Protein 6UXD (pdb70)

Radius of gyration: 23.88 Å; Cα contacts (8 Å, |Δi|>4): 857; chains: 2; bounding box: 48×71×59 Å

InterPro domains:
  IPR056408 CT021-like [PF24683] (61-179)

Organism: Chlamydia trachomatis serovar L2 (strain ATCC VR-902B / DSM 19102 / 434/Bu) (NCBI:txid471472)

Foldseek 3Di:
DPKDFLLRLVLLEDAFWWFWKDFDQKIKIWGFHDHDLFKTKIKIWIDRHFDPVLVVVDVVPHCLVSVLPTDGWMKMWIDGPDQIWIFTADPQDTHTDPVPPCRVVVVQRRGWIWDFDQDPPDDVCVKDFALQVPAAKTKTKTAGDQDDDQRHRWIKIWIDHPPSNNRDTQKIWIQGPVGITIIHTGMIDGNGDDPGDDDDDD/DKDALLRLVLPAAAFWWWWKDQDQKIKIKGFHHHDPFWTKIKIKIANHADPVLVVVCVVPHCLVCVVVGPGDIWMKMWTRGPPDIDIFTADPQDTHHDVDPPCPVQRGGFMKDFDQDPPDDVCVKDFAQQVVAAWTKIKGFGDDPPPRHRWIKIWIDHPPSNNRHTQKIWTDDPVGIRIIGTGMIDGNRHDPGDDDDPD

Sequence (401 aa):
PLQSSIQEKILTARPGDYAVLSRGSQKFFFLIRQSSSEATWVEMSEFASLTQQEKKLVEQSSWKNAFHQLQKKVYLLRISKNPLMIFVLKNAQWMPLSEKDPLPFFVKILRLPLSPAPSHLIKYKTSLNGELITLPSSAWISVWPKDSSPLSEKNILIYFSNNERLAFPLWTSIDTPTGTVIIKTIEMGHQAASSYPALPNFLQSSIQEKILTARPGDYAVLSRGSQKFFFLIRQSSSEATWVEMSEFASLTQQEKKLVEQSSWKNAFHQLQSSKKVYLLRISKNPLMIFVLKNAQWMPLSPLPFFVKILRLPLSPAPSHLIKYKTSLNGELITLPSSAWISVWPDSSPLSEKNILIYFSNNERLAFPLWTSIDTPTGTVIIKTIEMGHQAASSYPALPNF

Secondary structure (DSSP, 8-state):
---EEHHHHHTT--TT-EEEEEETTEEEEEEEEEE-SS-EEEEEEEES---TTTHHHHHHS-HHHHGGG----EEEEEESSS--EEEEEETTEEEEP-S-SSHHHHHHHHH-EEEEE---SEEE--EEEE-GGGSSEEEEEEEPPSSSSTTTT-EEEEEEESSTT--S-SEEEE--TT--EEEEEEEEES-----SPPPP--/--B-HHHHHTT--TT-EEEEEETTEEEEEEEEEE-SSEEEEEEEEES---HHHHHHHHHS-HHHHGGG--S-EEEEEEEEESS--EEEEEETTEEE-----SSHHHHHH--BEEE---SEEE--EEEE-GGGSSEEEEEEE----STTTT-EEEEEEESSTT--S-SEEEEEETTEEEEEEEEEEES-----SPPPP--

B-factor: mean 51.96, std 17.38, range [26.43, 117.5]

Nearest PDB structures (foldseek):
  6uxd-assembly1_A  TM=1.005E+00  e=1.003E-39  Chlamydia trachomatis L2/434/Bu
  6uxd-assembly2_B  TM=9.526E-01  e=2.657E-33  Chlamydia trachomatis L2/434/Bu
  4rl9-assembly1_A  TM=2.082E-01  e=5.312E-01  Acinetobacter baumannii
  7pi2-assembly1_A  TM=2.032E-01  e=1.069E+00  Plasmodium falciparum 3D7
  7omm-assembly1_A  TM=2.295E-01  e=7.407E+00  Neisseria gonorrhoeae

Structure (mmCIF, N/CA/C/O backbone):
data_6UXD
#
_entry.id   6UXD
#
_cell.length_a   103.070
_cell.length_b   124.138
_cell.length_c   112.919
_cell.angle_alpha   90.000
_cell.angle_beta   90.000
_cell.angle_gamma   90.000
#
_symmetry.space_group_name_H-M   'C 2 2 21'
#
loop_
_entity.id
_entity.type
_entity.pdbx_description
1 polymer CT021
2 water water
#
loop_
_atom_site.group_PDB
_atom_site.id
_atom_site.type_symbol
_atom_site.label_atom_id
_atom_site.label_alt_id
_atom_site.label_comp_id
_atom_site.label_asym_id
_atom_site.label_entity_id
_atom_site.label_seq_id
_atom_site.pdbx_PDB_ins_code
_atom_site.Cartn_x
_atom_site.Cartn_y
_atom_site.Cartn_z
_atom_site.occupancy
_atom_site.B_iso_or_equiv
_atom_site.auth_seq_id
_atom_site.auth_comp_id
_atom_site.auth_asym_id
_atom_site.auth_atom_id
_atom_site.pdbx_PDB_model_num
ATOM 1 N N . PRO A 1 4 ? 43.404 34.497 52.855 1.00 95.16 34 PRO A N 1
ATOM 2 C CA . PRO A 1 4 ? 44.544 35.388 53.119 1.00 97.09 34 PRO A CA 1
ATOM 3 C C . PRO A 1 4 ? 44.697 36.443 52.026 1.00 95.08 34 PRO A C 1
ATOM 4 O O . PRO A 1 4 ? 44.735 37.640 52.321 1.00 95.51 34 PRO A O 1
ATOM 8 N N . LEU A 1 5 ? 44.793 35.998 50.773 1.00 89.59 35 LEU A N 1
ATOM 9 C CA . LEU A 1 5 ? 44.583 36.867 49.625 1.00 81.30 35 LEU A CA 1
ATOM 10 C C . LEU A 1 5 ? 43.111 36.957 49.253 1.00 77.43 35 LEU A C 1
ATOM 11 O O . LEU A 1 5 ? 42.781 37.361 48.130 1.00 71.01 35 LEU A O 1
ATOM 16 N N . GLN A 1 6 ? 42.232 36.547 50.162 1.00 80.87 36 GLN A N 1
ATOM 17 C CA . GLN A 1 6 ? 40.804 36.781 50.037 1.00 76.21 36 GLN A CA 1
ATOM 18 C C . GLN A 1 6 ? 40.549 38.202 49.558 1.00 64.51 36 GLN A C 1
ATOM 19 O O . GLN A 1 6 ? 40.874 39.170 50.247 1.00 64.27 36 GLN A O 1
ATOM 25 N N . SER A 1 7 ? 39.979 38.332 48.367 1.00 57.22 37 SER A N 1
ATOM 26 C CA . SER A 1 7 ? 39.617 39.636 47.830 1.00 54.89 37 SER A CA 1
ATOM 27 C C . SER A 1 7 ? 38.158 39.520 47.394 1.00 51.02 37 SER A C 1
ATOM 28 O O . SER A 1 7 ? 37.424 38.624 47.818 1.00 48.04 37 SER A O 1
ATOM 31 N N . SER A 1 8 ? 37.717 40.444 46.546 1.00 51.39 38 SER A N 1
ATOM 32 C CA . SER A 1 8 ? 36.363 40.432 46.014 1.00 48.42 38 SER A CA 1
ATOM 33 C C . SER A 1 8 ? 36.423 41.038 44.625 1.00 40.57 38 SER A C 1
ATOM 34 O O . SER A 1 8 ? 37.397 41.709 44.268 1.00 50.35 38 SER A O 1
ATOM 37 N N . ILE A 1 9 ? 35.374 40.809 43.836 1.00 37.32 39 ILE A N 1
ATOM 38 C CA . ILE A 1 9 ? 35.342 41.417 42.501 1.00 38.38 39 ILE A CA 1
ATOM 39 C C . ILE A 1 9 ? 35.341 42.946 42.597 1.00 44.99 39 ILE A C 1
ATOM 40 O O . ILE A 1 9 ? 35.983 43.633 41.799 1.00 42.49 39 ILE A O 1
ATOM 45 N N . GLN A 1 10 ? 34.594 43.512 43.550 1.00 43.36 40 GLN A N 1
ATOM 46 C CA . GLN A 1 10 ? 34.595 44.971 43.669 1.00 44.50 40 GLN A CA 1
ATOM 47 C C . GLN A 1 10 ? 36.012 45.497 43.887 1.00 38.83 40 GLN A C 1
ATOM 48 O O . GLN A 1 10 ? 36.482 46.381 43.159 1.00 39.08 40 GLN A O 1
ATOM 54 N N . GLU A 1 11 ? 36.710 44.940 44.884 1.00 42.42 41 GLU A N 1
ATOM 55 C CA . GLU A 1 11 ? 38.080 45.344 45.195 1.00 40.52 41 GLU A CA 1
ATOM 56 C C . GLU A 1 11 ? 38.990 45.224 43.975 1.00 50.54 41 GLU A C 1
ATOM 57 O O . GLU A 1 11 ? 39.808 46.112 43.686 1.00 39.08 41 GLU A O 1
ATOM 63 N N . LYS A 1 12 ? 38.870 44.125 43.245 1.00 47.88 42 LYS A N 1
ATOM 64 C CA . LYS A 1 12 ? 39.748 43.919 42.104 1.00 44.76 42 LYS A CA 1
ATOM 65 C C . LYS A 1 12 ? 39.477 44.946 41.013 1.00 34.55 42 LYS A C 1
ATOM 66 O O . LYS A 1 12 ? 40.408 45.533 40.451 1.00 43.54 42 LYS A O 1
ATOM 72 N N . ILE A 1 13 ? 38.206 45.196 40.714 1.00 35.19 43 ILE A N 1
ATOM 73 C CA . ILE A 1 13 ? 37.876 46.152 39.663 1.00 38.94 43 ILE A CA 1
ATOM 74 C C . ILE A 1 13 ? 38.208 47.580 40.066 1.00 47.60 43 ILE A C 1
ATOM 75 O O . ILE A 1 13 ? 38.455 48.428 39.196 1.00 42.38 43 ILE A O 1
ATOM 80 N N . LEU A 1 14 ? 38.196 47.897 41.372 1.00 42.33 44 LEU A N 1
ATOM 81 C CA . LEU A 1 14 ? 38.560 49.247 41.768 1.00 44.14 44 LEU A CA 1
ATOM 82 C C . LEU A 1 14 ? 40.045 49.532 41.590 1.00 48.46 44 LEU A C 1
ATOM 83 O O . LEU A 1 14 ? 40.438 50.688 41.753 1.00 41.08 44 LEU A O 1
ATOM 88 N N . THR A 1 15 ? 40.880 48.518 41.309 1.00 39.87 45 THR A N 1
ATOM 89 C CA . THR A 1 15 ? 42.264 48.774 40.933 1.00 39.26 45 THR A CA 1
ATOM 90 C C . THR A 1 15 ? 42.399 49.245 39.481 1.00 43.72 45 THR A C 1
ATOM 91 O O . THR A 1 15 ? 43.454 49.764 39.110 1.00 47.39 45 THR A O 1
ATOM 95 N N . ALA A 1 16 ? 41.360 49.110 38.657 1.00 42.83 46 ALA A N 1
ATOM 96 C CA . ALA A 1 16 ? 41.454 49.586 37.282 1.00 41.71 46 ALA A CA 1
ATOM 97 C C . ALA A 1 16 ? 41.592 51.104 37.263 1.00 51.06 46 ALA A C 1
ATOM 98 O O . ALA A 1 16 ? 41.349 51.783 38.256 1.00 45.64 46 ALA A O 1
ATOM 100 N N . ARG A 1 17 ? 41.992 51.637 36.109 1.00 44.76 47 ARG A N 1
ATOM 101 C CA . ARG A 1 17 ? 42.141 53.076 35.921 1.00 41.96 47 ARG A CA 1
ATOM 102 C C . ARG A 1 17 ? 41.170 53.599 34.876 1.00 40.37 47 ARG A C 1
ATOM 103 O O . ARG A 1 17 ? 40.758 52.851 33.982 1.00 41.78 47 ARG A O 1
ATOM 111 N N . PRO A 1 18 ? 40.793 54.884 34.949 1.00 39.26 48 PRO A N 1
ATOM 112 C CA . PRO A 1 18 ? 39.965 55.469 33.889 1.00 40.63 48 PRO A CA 1
ATOM 113 C C . PRO A 1 18 ? 40.535 55.200 32.508 1.00 39.04 48 PRO A C 1
ATOM 114 O O . PRO A 1 18 ? 41.740 55.293 32.284 1.00 40.81 48 PRO A O 1
ATOM 118 N N . GLY A 1 19 ? 39.643 54.888 31.574 1.00 38.51 49 GLY A N 1
ATOM 119 C CA . GLY A 1 19 ? 40.013 54.466 30.254 1.00 40.76 49 GLY A CA 1
ATOM 120 C C . GLY A 1 19 ? 40.192 52.962 30.093 1.00 36.98 49 GLY A C 1
ATOM 121 O O . GLY A 1 19 ? 40.233 52.481 28.962 1.00 37.89 49 GLY A O 1
ATOM 122 N N . ASP A 1 20 ? 40.328 52.217 31.189 1.00 38.65 50 ASP A N 1
ATOM 123 C CA . ASP A 1 20 ? 40.403 50.764 31.108 1.00 39.89 50 ASP A CA 1
ATOM 124 C C . ASP A 1 20 ? 39.063 50.188 30.673 1.00 43.66 50 ASP A C 1
ATOM 125 O O . ASP A 1 20 ? 38.008 50.637 31.122 1.00 38.12 50 ASP A O 1
ATOM 130 N N . TYR A 1 21 ? 39.104 49.188 29.784 1.00 42.14 51 TYR A N 1
ATOM 131 C CA . TYR A 1 21 ? 37.883 48.614 29.248 1.00 31.47 51 TYR A CA 1
ATOM 132 C C . TYR A 1 21 ? 38.069 47.117 29.031 1.00 36.28 51 TYR A C 1
ATOM 133 O O . TYR A 1 21 ? 39.187 46.595 29.066 1.00 36.65 51 TYR A O 1
ATOM 142 N N . ALA A 1 22 ? 36.947 46.424 28.838 1.00 38.39 52 ALA A N 1
ATOM 143 C CA . ALA A 1 22 ? 36.968 45.011 28.464 1.00 38.73 52 ALA A CA 1
ATOM 144 C C . ALA A 1 22 ? 35.637 44.630 27.824 1.00 37.49 52 ALA A C 1
ATOM 145 O O . ALA A 1 22 ? 34.589 45.195 28.150 1.00 40.53 52 ALA A O 1
ATOM 147 N N . VAL A 1 23 ? 35.690 43.681 26.887 1.00 36.45 53 VAL A N 1
ATOM 148 C CA . VAL A 1 23 ? 34.512 43.212 26.159 1.00 33.50 53 VAL A CA 1
ATOM 149 C C . VAL A 1 23 ? 34.316 41.748 26.520 1.00 37.79 53 VAL A C 1
ATOM 150 O O . VAL A 1 23 ? 35.205 40.917 26.292 1.00 37.89 53 VAL A O 1
ATOM 154 N N . LEU A 1 24 ? 33.179 41.435 27.109 1.00 39.02 54 LEU A N 1
ATOM 155 C CA . LEU A 1 24 ? 32.912 40.096 27.595 1.00 41.06 54 LEU A CA 1
ATOM 156 C C . LEU A 1 24 ? 31.812 39.487 26.745 1.00 42.93 54 LEU A C 1
ATOM 157 O O . LEU A 1 24 ? 30.931 40.196 26.253 1.00 49.97 54 LEU A O 1
ATOM 162 N N . SER A 1 25 ? 31.896 38.167 26.547 1.00 39.63 55 SER A N 1
ATOM 163 C CA . SER A 1 25 ? 31.004 37.445 25.655 1.00 40.34 55 SER A CA 1
ATOM 164 C C . SER A 1 25 ? 30.398 36.249 26.371 1.00 45.79 55 SER A C 1
ATOM 165 O O . SER A 1 25 ? 31.117 35.478 27.018 1.00 45.47 55 SER A O 1
ATOM 168 N N . ARG A 1 26 ? 29.086 36.086 26.231 1.00 49.54 56 ARG A N 1
ATOM 169 C CA . ARG A 1 26 ? 28.343 34.938 26.765 1.00 53.78 56 ARG A CA 1
ATOM 170 C C . ARG A 1 26 ? 27.523 34.450 25.580 1.00 56.96 56 ARG A C 1
ATOM 171 O O . ARG A 1 26 ? 26.400 34.911 25.358 1.00 57.91 56 ARG A O 1
ATOM 173 N N . GLY A 1 27 ? 28.114 33.556 24.798 1.00 62.96 57 GLY A N 1
ATOM 174 C CA . GLY A 1 27 ? 27.544 33.151 23.537 1.00 59.11 57 GLY A CA 1
ATOM 175 C C . GLY A 1 27 ? 27.252 34.311 22.612 1.00 63.52 57 GLY A C 1
ATOM 176 O O . GLY A 1 27 ? 28.160 34.938 22.055 1.00 67.08 57 GLY A O 1
ATOM 177 N N . SER A 1 28 ? 25.968 34.605 22.444 1.00 61.56 58 SER A N 1
ATOM 178 C CA . SER A 1 28 ? 25.539 35.633 21.510 1.00 68.15 58 SER A CA 1
ATOM 179 C C . SER A 1 28 ? 25.658 37.041 22.093 1.00 68.71 58 SER A C 1
ATOM 180 O O . SER A 1 28 ? 25.816 38.001 21.328 1.00 67.71 58 SER A O 1
ATOM 183 N N . GLN A 1 29 ? 25.619 37.180 23.421 1.00 64.30 59 GLN A N 1
ATOM 184 C CA . GLN A 1 29 ? 25.618 38.490 24.064 1.00 66.55 59 GLN A CA 1
ATOM 185 C C . GLN A 1 29 ? 27.028 39.053 24.217 1.00 56.36 59 GLN A C 1
ATOM 186 O O . GLN A 1 29 ? 27.976 38.326 24.530 1.00 56.07 59 GLN A O 1
ATOM 192 N N . LYS A 1 30 ? 27.150 40.367 24.052 1.00 54.50 60 LYS A N 1
ATOM 193 C CA . LYS A 1 30 ? 28.418 41.076 24.187 1.00 57.17 60 LYS A CA 1
ATOM 194 C C . LYS A 1 30 ? 28.218 42.275 25.098 1.00 59.63 60 LYS A C 1
ATOM 195 O O . LYS A 1 30 ? 27.294 43.062 24.881 1.00 57.98 60 LYS A O 1
ATOM 201 N N . PHE A 1 31 ? 29.098 42.429 26.090 1.00 50.88 61 PHE A N 1
ATOM 202 C CA . PHE A 1 31 ? 29.022 43.513 27.064 1.00 48.50 61 PHE A CA 1
ATOM 203 C C . PHE A 1 31 ? 30.323 44.309 27.065 1.00 49.59 61 PHE A C 1
ATOM 204 O O . PHE A 1 31 ? 31.406 43.740 27.236 1.00 48.65 61 PHE A O 1
ATOM 212 N N . PHE A 1 32 ? 30.222 45.624 26.892 1.00 46.79 62 PHE A N 1
ATOM 213 C CA . PHE A 1 32 ? 31.381 46.511 26.870 1.00 45.75 62 PHE A CA 1
ATOM 214 C C . PHE A 1 32 ? 31.448 47.262 28.194 1.00 46.07 62 PHE A C 1
ATOM 215 O O . PHE A 1 32 ? 30.565 48.069 28.493 1.00 45.52 62 PHE A O 1
ATOM 223 N N . PHE A 1 33 ? 32.495 46.994 28.982 1.00 42.19 63 PHE A N 1
ATOM 224 C CA . PHE A 1 33 ? 32.709 47.617 30.279 1.00 38.98 63 PHE A CA 1
ATOM 225 C C . PHE A 1 33 ? 33.781 48.691 30.161 1.00 42.39 63 PHE A C 1
ATOM 226 O O . PHE A 1 33 ? 34.848 48.442 29.598 1.00 37.84 63 PHE A O 1
ATOM 234 N N . LEU A 1 34 ? 33.515 49.866 30.728 1.00 41.67 64 LEU A N 1
ATOM 235 C CA . LEU A 1 34 ? 34.431 50.998 30.643 1.00 42.22 64 LEU A CA 1
ATOM 236 C C . LEU A 1 34 ? 34.526 51.687 31.994 1.00 40.33 64 LEU A C 1
ATOM 237 O O . LEU A 1 34 ? 33.500 52.017 32.591 1.00 37.54 64 LEU A O 1
ATOM 242 N N . ILE A 1 35 ? 35.750 51.896 32.474 1.00 38.53 65 ILE A N 1
ATOM 243 C CA . ILE A 1 35 ? 35.991 52.657 33.691 1.00 43.30 65 ILE A CA 1
ATOM 244 C C . ILE A 1 35 ? 36.068 54.126 33.296 1.00 43.94 65 ILE A C 1
ATOM 245 O O . ILE A 1 35 ? 36.951 54.516 32.526 1.00 41.28 65 ILE A O 1
ATOM 250 N N . ARG A 1 36 ? 35.179 54.954 33.837 1.00 47.47 66 ARG A N 1
ATOM 251 C CA . ARG A 1 36 ? 35.113 56.338 33.370 1.00 49.76 66 ARG A CA 1
ATOM 252 C C . ARG A 1 36 ? 35.765 57.341 34.296 1.00 46.72 66 ARG A C 1
ATOM 253 O O . ARG A 1 36 ? 36.319 58.334 33.822 1.00 50.90 66 ARG A O 1
ATOM 261 N N . GLN A 1 37 ? 35.734 57.102 35.592 1.00 51.61 67 GLN A N 1
ATOM 262 C CA . GLN A 1 37 ? 36.232 58.079 36.538 1.00 50.09 67 GLN A CA 1
ATOM 263 C C . GLN A 1 37 ? 36.466 57.353 37.840 1.00 48.16 67 GLN A C 1
ATOM 264 O O . GLN A 1 37 ? 35.670 56.490 38.211 1.00 52.60 67 GLN A O 1
ATOM 270 N N . SER A 1 38 ? 37.569 57.672 38.506 1.00 48.14 68 SER A N 1
ATOM 271 C CA . SER A 1 38 ? 37.921 57.035 39.765 1.00 53.98 68 SER A CA 1
ATOM 272 C C . SER A 1 38 ? 38.424 58.096 40.732 1.00 61.05 68 SER A C 1
ATOM 273 O O . SER A 1 38 ? 39.349 58.847 40.415 1.00 69.00 68 SER A O 1
ATOM 276 N N . SER A 1 39 ? 37.814 58.157 41.905 1.00 57.95 69 SER A N 1
ATOM 277 C CA . SER A 1 39 ? 38.285 59.007 42.983 1.00 66.10 69 SER A CA 1
ATOM 278 C C . SER A 1 39 ? 38.311 58.172 44.252 1.00 67.26 69 SER A C 1
ATOM 279 O O . SER A 1 39 ? 37.783 57.057 44.301 1.00 59.03 69 SER A O 1
ATOM 282 N N . SER A 1 40 ? 38.922 58.722 45.297 1.00 66.57 70 SER A N 1
ATOM 283 C CA . SER A 1 40 ? 38.866 58.046 46.586 1.00 76.25 70 SER A CA 1
ATOM 284 C C . SER A 1 40 ? 37.430 57.774 47.011 1.00 68.10 70 SER A C 1
ATOM 285 O O . SER A 1 40 ? 37.188 56.863 47.805 1.00 74.34 70 SER A O 1
ATOM 288 N N . GLU A 1 41 ? 36.472 58.522 46.471 1.00 70.47 71 GLU A N 1
ATOM 289 C CA . GLU A 1 41 ? 35.087 58.454 46.910 1.00 70.97 71 GLU A CA 1
ATOM 290 C C . GLU A 1 41 ? 34.193 57.625 45.996 1.00 64.82 71 GLU A C 1
ATOM 291 O O . GLU A 1 41 ? 33.231 57.021 46.482 1.00 56.58 71 GLU A O 1
ATOM 297 N N . ALA A 1 42 ? 34.476 57.565 44.695 1.00 60.53 72 ALA A N 1
ATOM 298 C CA . ALA A 1 42 ? 33.606 56.814 43.803 1.00 53.17 72 ALA A CA 1
ATOM 299 C C . ALA A 1 42 ? 34.360 56.385 42.556 1.00 51.57 72 ALA A C 1
ATOM 300 O O . ALA A 1 42 ? 35.252 57.087 42.082 1.00 49.43 72 ALA A O 1
ATOM 302 N N . THR A 1 43 ? 33.969 55.233 42.018 1.00 44.29 73 THR A N 1
ATOM 303 C CA . THR A 1 43 ? 34.404 54.799 40.699 1.00 44.60 73 THR A CA 1
ATOM 304 C C . THR A 1 43 ? 33.175 54.578 39.834 1.00 37.40 73 THR A C 1
ATOM 305 O O . THR A 1 43 ? 32.255 53.852 40.230 1.00 42.39 73 THR A O 1
ATOM 309 N N . TRP A 1 44 ? 33.163 55.197 38.655 1.00 34.70 74 TRP A N 1
ATOM 310 C CA . TRP A 1 44 ? 32.068 55.061 37.708 1.00 39.07 74 TRP A CA 1
ATOM 311 C C . TRP A 1 44 ? 32.428 54.057 36.620 1.00 42.37 74 TRP A C 1
ATOM 312 O O . TRP A 1 44 ? 33.452 54.211 35.948 1.00 37.99 74 TRP A O 1
ATOM 323 N N . VAL A 1 45 ? 31.555 53.074 36.416 1.00 39.65 75 VAL A N 1
ATOM 324 C CA . VAL A 1 45 ? 31.733 52.028 35.414 1.00 40.05 75 VAL A CA 1
ATOM 325 C C . VAL A 1 45 ? 30.511 51.994 34.513 1.00 35.41 75 VAL A C 1
ATOM 326 O O . VAL A 1 45 ? 29.393 51.743 34.982 1.00 40.46 75 VAL A O 1
ATOM 330 N N . GLU A 1 46 ? 30.731 52.165 33.224 1.00 40.88 76 GLU A N 1
ATOM 331 C CA . GLU A 1 46 ? 29.700 52.090 32.202 1.00 42.73 76 GLU A CA 1
ATOM 332 C C . GLU A 1 46 ? 29.678 50.702 31.567 1.00 48.14 76 GLU A C 1
ATOM 333 O O . GLU A 1 46 ? 30.728 50.111 31.315 1.00 46.33 76 GLU A O 1
ATOM 339 N N . MET A 1 47 ? 28.474 50.181 31.321 1.00 50.56 77 MET A N 1
ATOM 340 C CA . MET A 1 47 ? 28.289 48.835 30.784 1.00 50.84 77 MET A CA 1
ATOM 341 C C . MET A 1 47 ? 27.229 48.879 29.692 1.00 53.89 77 MET A C 1
ATOM 342 O O . MET A 1 47 ? 26.069 49.207 29.968 1.00 49.77 77 MET A O 1
ATOM 345 N N . SER A 1 48 ? 27.625 48.553 28.461 1.00 49.81 78 SER A N 1
ATOM 346 C CA . SER A 1 48 ? 26.718 48.516 27.317 1.00 51.95 78 SER A CA 1
ATOM 347 C C . SER A 1 48 ? 26.503 47.070 26.894 1.00 59.03 78 SER A C 1
ATOM 348 O O . SER A 1 48 ? 27.471 46.309 26.771 1.00 56.80 78 SER A O 1
ATOM 351 N N . GLU A 1 49 ? 25.248 46.698 26.652 1.00 59.77 79 GLU A N 1
ATOM 352 C CA . GLU A 1 49 ? 24.925 45.369 26.152 1.00 67.87 79 GLU A CA 1
ATOM 353 C C . GLU A 1 49 ? 24.596 45.422 24.670 1.00 66.07 79 GLU A C 1
ATOM 354 O O . GLU A 1 49 ? 23.945 46.356 24.200 1.00 71.02 79 GLU A O 1
ATOM 360 N N . PHE A 1 50 ? 25.065 44.422 23.940 1.00 68.89 80 PHE A N 1
ATOM 361 C CA . PHE A 1 50 ? 24.556 44.099 22.619 1.00 69.40 80 PHE A CA 1
ATOM 362 C C . PHE A 1 50 ? 24.218 42.613 22.619 1.00 80.28 80 PHE A C 1
ATOM 363 O O . PHE A 1 50 ? 24.833 41.823 23.345 1.00 77.94 80 PHE A O 1
ATOM 371 N N . ALA A 1 51 ? 23.223 42.235 21.821 1.00 87.98 81 ALA A N 1
ATOM 372 C CA . ALA A 1 51 ? 22.868 40.833 21.656 1.00 88.26 81 ALA A CA 1
ATOM 373 C C . ALA A 1 51 ? 23.220 40.292 20.277 1.00 86.39 81 ALA A C 1
ATOM 374 O O . ALA A 1 51 ? 23.151 39.076 20.071 1.00 88.87 81 ALA A O 1
ATOM 376 N N . SER A 1 52 ? 23.609 41.156 19.343 1.00 86.87 82 SER A N 1
ATOM 377 C CA . SER A 1 52 ? 23.994 40.759 17.996 1.00 91.48 82 SER A CA 1
ATOM 378 C C . SER A 1 52 ? 24.550 41.987 17.290 1.00 99.53 82 SER A C 1
ATOM 379 O O . SER A 1 52 ? 24.149 43.117 17.591 1.00 99.43 82 SER A O 1
ATOM 382 N N . LEU A 1 53 ? 25.469 41.758 16.352 1.00 97.68 83 LEU A N 1
ATOM 383 C CA . LEU A 1 53 ? 26.068 42.832 15.572 1.00 93.54 83 LEU A CA 1
ATOM 384 C C . LEU A 1 53 ? 25.856 42.588 14.082 1.00 95.30 83 LEU A C 1
ATOM 385 O O . LEU A 1 53 ? 25.755 41.444 13.622 1.00 84.14 83 LEU A O 1
ATOM 387 N N . THR A 1 54 ? 25.782 43.685 13.335 1.00 99.38 84 THR A N 1
ATOM 388 C CA . THR A 1 54 ? 25.551 43.604 11.901 1.00 95.91 84 THR A CA 1
ATOM 389 C C . THR A 1 54 ? 26.711 42.889 11.226 1.00 98.90 84 THR A C 1
ATOM 390 O O . THR A 1 54 ? 27.875 43.248 11.429 1.00 97.18 84 THR A O 1
ATOM 394 N N . GLN A 1 55 ? 26.395 41.883 10.408 1.00 103.98 85 GLN A N 1
ATOM 395 C CA . GLN A 1 55 ? 27.439 41.240 9.616 1.00 101.08 85 GLN A CA 1
ATOM 396 C C . GLN A 1 55 ? 28.268 42.284 8.873 1.00 100.13 85 GLN A C 1
ATOM 397 O O . GLN A 1 55 ? 29.451 42.059 8.594 1.00 101.07 85 GLN A O 1
ATOM 400 N N . GLN A 1 56 ? 27.678 43.443 8.571 1.00 97.33 86 GLN A N 1
ATOM 401 C CA . GLN A 1 56 ? 28.444 44.554 8.025 1.00 95.57 86 GLN A CA 1
ATOM 402 C C . GLN A 1 56 ? 29.240 45.288 9.099 1.00 98.93 86 GLN A C 1
ATOM 403 O O . GLN A 1 56 ? 30.250 45.929 8.781 1.00 95.06 86 GLN A O 1
ATOM 405 N N . GLU A 1 57 ? 28.808 45.219 10.361 1.00 104.50 87 GLU A N 1
ATOM 406 C CA . GLU A 1 57 ? 29.520 45.887 11.446 1.00 98.47 87 GLU A CA 1
ATOM 407 C C . GLU A 1 57 ? 30.634 45.021 12.019 1.00 88.79 87 GLU A C 1
ATOM 408 O O . GLU A 1 57 ? 31.613 45.551 12.559 1.00 76.01 87 GLU A O 1
ATOM 410 N N . LYS A 1 58 ? 30.507 43.698 11.910 1.00 91.41 88 LYS A N 1
ATOM 411 C CA . LYS A 1 58 ? 31.613 42.813 12.255 1.00 85.47 88 LYS A CA 1
ATOM 412 C C . LYS A 1 58 ? 32.867 43.142 11.446 1.00 79.58 88 LYS A C 1
ATOM 413 O O . LYS A 1 58 ? 33.978 42.810 11.873 1.00 73.82 88 LYS A O 1
ATOM 417 N N . LYS A 1 59 ? 32.718 43.806 10.299 1.00 80.49 89 LYS A N 1
ATOM 418 C CA . LYS A 1 59 ? 33.879 44.146 9.485 1.00 78.61 89 LYS A CA 1
ATOM 419 C C . LYS A 1 59 ? 34.657 45.315 10.079 1.00 70.87 89 LYS A C 1
ATOM 420 O O . LYS A 1 59 ? 35.887 45.374 9.959 1.00 65.17 89 LYS A O 1
ATOM 422 N N . LEU A 1 60 ? 33.971 46.266 10.707 1.00 67.40 90 LEU A N 1
ATOM 423 C CA . LEU A 1 60 ? 34.709 47.364 11.311 1.00 66.67 90 LEU A CA 1
ATOM 424 C C . LEU A 1 60 ? 35.570 46.863 12.460 1.00 61.46 90 LEU A C 1
ATOM 425 O O . LEU A 1 60 ? 36.658 47.398 12.708 1.00 56.84 90 LEU A O 1
ATOM 427 N N . VAL A 1 61 ? 35.111 45.828 13.156 1.00 60.24 91 VAL A N 1
ATOM 428 C CA . VAL A 1 61 ? 35.793 45.397 14.371 1.00 60.30 91 VAL A CA 1
ATOM 429 C C . VAL A 1 61 ? 37.047 44.607 14.028 1.00 61.77 91 VAL A C 1
ATOM 430 O O . VAL A 1 61 ? 38.121 44.855 14.590 1.00 54.10 91 VAL A O 1
ATOM 434 N N . GLU A 1 62 ? 36.938 43.654 13.091 1.00 63.99 92 GLU A N 1
ATOM 435 C CA . GLU A 1 62 ? 38.127 42.934 12.647 1.00 63.15 92 GLU A CA 1
ATOM 436 C C . GLU A 1 62 ? 39.134 43.882 12.007 1.00 60.97 92 GLU A C 1
ATOM 437 O O . GLU A 1 62 ? 40.344 43.688 12.151 1.00 63.04 92 GLU A O 1
ATOM 443 N N . GLN A 1 63 ? 38.659 44.928 11.330 1.00 61.63 93 GLN A N 1
ATOM 444 C CA . GLN A 1 63 ? 39.562 45.884 10.704 1.00 61.38 93 GLN A CA 1
ATOM 445 C C . GLN A 1 63 ? 40.241 46.807 11.710 1.00 59.30 93 GLN A C 1
ATOM 446 O O . GLN A 1 63 ? 41.260 47.415 11.367 1.00 57.66 93 GLN A O 1
ATOM 448 N N . SER A 1 64 ? 39.704 46.952 12.929 1.00 57.51 94 SER A N 1
ATOM 449 C CA . SER A 1 64 ? 40.419 47.708 13.954 1.00 49.64 94 SER A CA 1
ATOM 450 C C . SER A 1 64 ? 40.296 47.033 15.319 1.00 48.54 94 SER A C 1
ATOM 451 O O . SER A 1 64 ? 41.127 46.197 15.674 1.00 42.00 94 SER A O 1
ATOM 454 N N . SER A 1 65 ? 39.277 47.385 16.092 1.00 45.13 95 SER A N 1
ATOM 455 C CA . SER A 1 65 ? 39.082 46.800 17.414 1.00 47.19 95 SER A CA 1
ATOM 456 C C . SER A 1 65 ? 37.707 47.207 17.905 1.00 46.70 95 SER A C 1
ATOM 457 O O . SER A 1 65 ? 37.076 48.103 17.339 1.00 42.87 95 SER A O 1
ATOM 460 N N . TRP A 1 66 ? 37.232 46.497 18.932 1.00 43.52 96 TRP A N 1
ATOM 461 C CA . TRP A 1 66 ? 36.023 46.911 19.633 1.00 42.95 96 TRP A CA 1
ATOM 462 C C . TRP A 1 66 ? 36.130 48.354 20.093 1.00 43.48 96 TRP A C 1
ATOM 463 O O . TRP A 1 66 ? 35.221 49.157 19.865 1.00 40.54 96 TRP A O 1
ATOM 474 N N . LYS A 1 67 ? 37.229 48.695 20.764 1.00 38.72 97 LYS A N 1
ATOM 475 C CA . LYS A 1 67 ? 37.388 50.056 21.254 1.00 42.21 97 LYS A CA 1
ATOM 476 C C . LYS A 1 67 ? 37.227 51.065 20.124 1.00 50.06 97 LYS A C 1
ATOM 477 O O . LYS A 1 67 ? 36.435 52.007 20.230 1.00 41.43 97 LYS A O 1
ATOM 483 N N . ASN A 1 68 ? 37.957 50.865 19.020 1.00 46.52 98 ASN A N 1
ATOM 484 C CA . ASN A 1 68 ? 37.998 51.870 17.961 1.00 45.17 98 ASN A CA 1
ATOM 485 C C . ASN A 1 68 ? 36.780 51.834 17.042 1.00 53.78 98 ASN A C 1
ATOM 486 O O . ASN A 1 68 ? 36.439 52.858 16.436 1.00 55.44 98 ASN A O 1
ATOM 491 N N . ALA A 1 69 ? 36.113 50.699 16.905 1.00 48.95 99 ALA A N 1
ATOM 492 C CA . ALA A 1 69 ? 34.895 50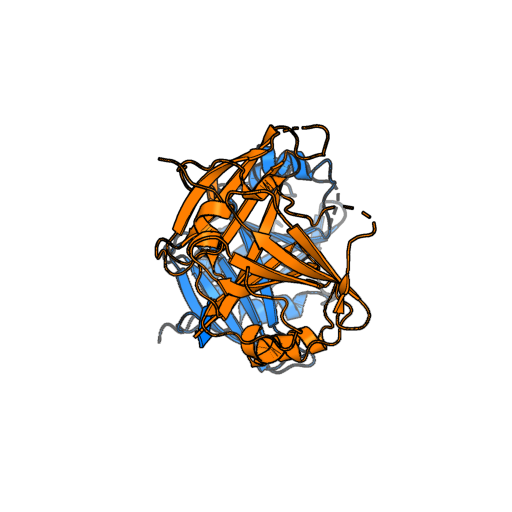.666 16.108 1.00 53.78 99 ALA A CA 1
ATOM 493 C C . ALA A 1 69 ? 33.635 50.972 16.913 1.00 58.01 99 ALA A C 1
ATOM 494 O O . ALA A 1 69 ? 32.554 51.055 16.322 1.00 54.80 99 ALA A O 1
ATOM 496 N N . PHE A 1 70 ? 33.748 51.160 18.231 1.00 49.69 100 PHE A N 1
ATOM 497 C CA . PHE A 1 70 ? 32.560 51.198 19.079 1.00 56.01 100 PHE A CA 1
ATOM 498 C C . PHE A 1 70 ? 31.60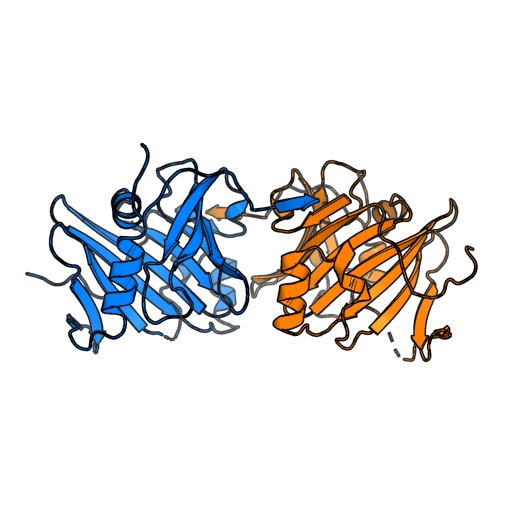1 52.306 18.663 1.00 58.74 100 PHE A C 1
ATOM 499 O O . PHE A 1 70 ? 30.383 52.099 18.615 1.00 62.26 100 PHE A O 1
ATOM 507 N N . HIS A 1 71 ? 32.125 53.478 18.349 1.00 66.89 101 HIS A N 1
ATOM 508 C CA . HIS A 1 71 ? 31.292 54.614 17.967 1.00 68.69 101 HIS A CA 1
ATOM 509 C C . HIS A 1 71 ? 30.584 54.413 16.638 1.00 72.13 101 HIS A C 1
ATOM 510 O O . HIS A 1 71 ? 30.084 55.389 16.073 1.00 76.97 101 HIS A O 1
ATOM 517 N N . GLN A 1 72 ? 30.529 53.188 16.110 1.00 70.08 102 GLN A N 1
ATOM 518 C CA . GLN A 1 72 ? 29.905 52.936 14.817 1.00 66.55 102 GLN A CA 1
ATOM 519 C C . GLN A 1 72 ? 28.969 51.735 14.854 1.00 69.14 102 GLN A C 1
ATOM 520 O O . GLN A 1 72 ? 28.696 51.142 13.806 1.00 76.15 102 GLN A O 1
ATOM 526 N N . LEU A 1 73 ? 28.474 51.360 16.029 1.00 73.36 103 LEU A N 1
ATOM 527 C CA . LEU A 1 73 ? 27.648 50.171 16.193 1.00 70.30 103 LEU A CA 1
ATOM 528 C C . LEU A 1 73 ? 26.196 50.580 16.403 1.00 73.18 103 LEU A C 1
ATOM 529 O O . LEU A 1 73 ? 25.886 51.335 17.334 1.00 74.79 103 LEU A O 1
ATOM 534 N N . GLN A 1 74 ? 25.316 50.070 15.546 1.00 75.85 104 GLN A N 1
ATOM 535 C CA . GLN A 1 74 ? 23.876 50.240 15.696 1.00 73.73 104 GLN A CA 1
ATOM 536 C C . GLN A 1 74 ? 23.381 49.578 16.982 1.00 84.73 104 GLN A C 1
ATOM 537 O O . GLN A 1 74 ? 22.921 48.431 16.965 1.00 85.78 104 GLN A O 1
ATOM 539 N N . LYS A 1 77 ? 20.500 48.386 22.137 1.00 68.94 107 LYS A N 1
ATOM 540 C CA . LYS A 1 77 ? 21.340 48.057 23.283 1.00 67.16 107 LYS A CA 1
ATOM 541 C C . LYS A 1 77 ? 20.891 48.778 24.565 1.00 65.40 107 LYS A C 1
ATOM 542 O O . LYS A 1 77 ? 20.361 49.884 24.504 1.00 73.57 107 LYS A O 1
ATOM 548 N N . LYS A 1 78 ? 21.093 48.141 25.716 1.00 59.28 108 LYS A N 1
ATOM 549 C CA . LYS A 1 78 ? 20.912 48.776 27.015 1.00 60.25 108 LYS A CA 1
ATOM 550 C C . LYS A 1 78 ? 22.252 49.306 27.514 1.00 60.34 108 LYS A C 1
ATOM 551 O O . LYS A 1 78 ? 23.303 48.717 27.252 1.00 59.73 108 LYS A O 1
ATOM 553 N N . VAL A 1 79 ? 22.213 50.419 28.246 1.00 54.06 109 VAL A N 1
ATOM 554 C CA . VAL A 1 79 ? 23.430 51.073 28.718 1.00 46.17 109 VAL A CA 1
ATOM 555 C C . VAL A 1 79 ? 23.260 51.433 30.181 1.00 52.20 109 VAL A C 1
ATOM 556 O O . VAL A 1 79 ? 22.414 52.269 30.523 1.00 48.25 109 VAL A O 1
ATOM 560 N N . TYR A 1 80 ? 24.087 50.846 31.036 1.00 48.12 110 TYR A N 1
ATOM 561 C CA . TYR A 1 80 ? 24.050 51.101 32.468 1.00 48.17 110 TYR A CA 1
ATOM 562 C C . TYR A 1 80 ? 25.279 51.881 32.918 1.00 44.70 110 TYR A C 1
ATOM 563 O O . TYR A 1 80 ? 26.367 51.780 32.338 1.00 46.08 110 TYR A O 1
ATOM 572 N N . LEU A 1 81 ? 25.088 52.683 33.949 1.00 40.71 111 LEU A N 1
ATOM 573 C CA . LEU A 1 81 ? 26.169 53.430 34.568 1.00 38.06 111 LEU A CA 1
ATOM 574 C C . LEU A 1 81 ? 26.138 53.085 36.043 1.00 41.92 111 LEU A C 1
ATOM 575 O O . LEU A 1 81 ? 25.094 53.213 36.690 1.00 42.96 111 LEU A O 1
ATOM 580 N N . LEU A 1 82 ? 27.265 52.617 36.564 1.00 40.37 112 LEU A N 1
ATOM 581 C CA . LEU A 1 82 ? 27.380 52.193 37.949 1.00 41.84 112 LEU A CA 1
ATOM 582 C C . LEU A 1 82 ? 28.251 53.183 38.693 1.00 39.29 112 LEU A C 1
ATOM 583 O O . LEU A 1 82 ? 29.354 53.505 38.240 1.00 38.49 112 LEU A O 1
ATOM 588 N N . ARG A 1 83 ? 27.772 53.636 39.832 1.00 39.70 113 ARG A N 1
ATOM 589 C CA . ARG A 1 83 ? 28.573 54.431 40.751 1.00 42.19 113 ARG A CA 1
ATOM 590 C C . ARG A 1 83 ? 28.895 53.539 41.943 1.00 40.17 113 ARG A C 1
ATOM 591 O O . ARG A 1 83 ? 27.992 53.153 42.697 1.00 40.66 113 ARG A O 1
ATOM 599 N N . ILE A 1 84 ? 30.179 53.230 42.119 1.00 44.57 114 ILE A N 1
ATOM 600 C CA . ILE A 1 84 ? 30.647 52.291 43.135 1.00 44.28 114 ILE A CA 1
ATOM 601 C C . ILE A 1 84 ? 31.381 53.092 44.198 1.00 45.49 114 ILE A C 1
ATOM 602 O O . ILE A 1 84 ? 32.301 53.852 43.878 1.00 47.57 114 ILE A O 1
ATOM 607 N N . SER A 1 85 ? 30.970 52.935 45.456 1.00 45.25 115 SER A N 1
ATOM 608 C CA . SER A 1 85 ? 31.570 53.690 46.545 1.00 49.86 115 SER A CA 1
ATOM 609 C C . SER A 1 85 ? 31.509 52.867 47.827 1.00 55.39 115 SER A C 1
ATOM 610 O O . SER A 1 85 ? 31.083 51.708 47.827 1.00 51.91 115 SER A O 1
ATOM 613 N N . LYS A 1 86 ? 31.944 53.491 48.930 1.00 58.92 116 LYS A N 1
ATOM 614 C CA . LYS A 1 86 ? 31.701 52.925 50.254 1.00 60.46 116 LYS A CA 1
ATOM 615 C C . LYS A 1 86 ? 30.212 52.728 50.497 1.00 61.77 116 LYS A C 1
ATOM 616 O O . LYS A 1 86 ? 29.813 51.873 51.295 1.00 63.39 116 LYS A O 1
ATOM 619 N N . ASN A 1 87 ? 29.383 53.500 49.820 1.00 55.13 117 ASN A N 1
ATOM 620 C CA . ASN A 1 87 ? 27.948 53.463 50.024 1.00 50.77 117 ASN A CA 1
ATOM 621 C C . ASN A 1 87 ? 27.305 52.442 49.100 1.00 53.98 117 ASN A C 1
ATOM 622 O O . ASN A 1 87 ? 27.985 51.811 48.278 1.00 54.19 117 ASN A O 1
ATOM 627 N N . PRO A 1 88 ? 26.010 52.212 49.228 1.00 54.88 118 PRO A N 1
ATOM 628 C CA . PRO A 1 88 ? 25.380 51.197 48.385 1.00 53.73 118 PRO A CA 1
ATOM 629 C C . PRO A 1 88 ? 25.464 51.573 46.918 1.00 49.84 118 PRO A C 1
ATOM 630 O O . PRO A 1 88 ? 25.519 52.751 46.546 1.00 46.96 118 PRO A O 1
ATOM 634 N N . LEU A 1 89 ? 25.508 50.541 46.086 1.00 47.47 119 LEU A N 1
ATOM 635 C CA . LEU A 1 89 ? 25.648 50.738 44.653 1.00 45.54 119 LEU A CA 1
ATOM 636 C C . LEU A 1 89 ? 24.487 51.560 44.109 1.00 43.24 119 LEU A C 1
ATOM 637 O O . LEU A 1 89 ? 23.328 51.350 44.471 1.00 46.00 119 LEU A O 1
ATOM 642 N N . MET A 1 90 ? 24.801 52.497 43.228 1.00 43.29 120 MET A N 1
ATOM 643 C CA . MET A 1 90 ? 23.788 53.265 42.527 1.00 42.88 120 MET A CA 1
ATOM 644 C C . MET A 1 90 ? 23.945 53.022 41.038 1.00 41.59 120 MET A C 1
ATOM 645 O O . MET A 1 90 ? 25.058 53.090 40.505 1.00 45.90 120 MET A O 1
ATOM 650 N N . ILE A 1 91 ? 22.832 52.711 40.376 1.00 37.87 121 ILE A N 1
ATOM 651 C CA . ILE A 1 91 ? 22.817 52.373 38.967 1.00 46.95 121 ILE A CA 1
ATOM 652 C C . ILE A 1 91 ? 21.947 53.379 38.236 1.00 44.53 121 ILE A C 1
ATOM 653 O O . ILE A 1 91 ? 20.890 53.775 38.732 1.00 45.26 121 ILE A O 1
ATOM 658 N N . PHE A 1 92 ? 22.373 53.745 37.036 1.00 40.25 122 PHE A N 1
ATOM 659 C CA . PHE A 1 92 ? 21.596 54.583 36.144 1.00 42.22 122 PHE A CA 1
ATOM 660 C C . PHE A 1 92 ? 21.450 53.858 34.820 1.00 46.48 122 PHE A C 1
ATOM 661 O O . PHE A 1 92 ? 22.311 53.057 34.443 1.00 44.88 122 PHE A O 1
ATOM 669 N N . VAL A 1 93 ? 20.358 54.136 34.118 1.00 46.07 123 VAL A N 1
ATOM 670 C CA . VAL A 1 93 ? 20.163 53.647 32.758 1.00 45.74 123 VAL A CA 1
ATOM 671 C C . VAL A 1 93 ? 20.033 54.860 31.852 1.00 50.35 123 VAL A C 1
ATOM 672 O O . VAL A 1 93 ? 19.561 55.923 32.268 1.00 44.54 123 VAL A O 1
ATOM 676 N N . LEU A 1 94 ? 20.495 54.715 30.618 1.00 50.17 124 LEU A N 1
ATOM 677 C CA . LEU A 1 94 ? 20.460 55.825 29.678 1.00 48.94 124 LEU A CA 1
ATOM 678 C C . LEU A 1 94 ? 19.086 55.859 29.039 1.00 54.32 124 LEU A C 1
ATOM 679 O O . LEU A 1 94 ? 18.661 54.878 28.423 1.00 54.23 124 LEU A O 1
ATOM 684 N N . LYS A 1 95 ? 18.377 56.966 29.218 1.00 58.08 125 LYS A N 1
ATOM 685 C CA . LYS A 1 95 ? 17.065 57.146 28.610 1.00 64.21 125 LYS A CA 1
ATOM 686 C C . LYS A 1 95 ? 17.009 58.571 28.082 1.00 65.64 125 LYS A C 1
ATOM 687 O O . LYS A 1 95 ? 17.234 59.522 28.837 1.00 57.22 125 LYS A O 1
ATOM 690 N N . ASN A 1 96 ? 16.776 58.711 26.778 1.00 66.74 126 ASN A N 1
ATOM 691 C CA . ASN A 1 96 ? 16.675 60.016 26.126 1.00 69.37 126 ASN A CA 1
ATOM 692 C C . ASN A 1 96 ? 17.829 60.934 26.537 1.00 60.75 126 ASN A C 1
ATOM 693 O O . ASN A 1 96 ? 17.630 62.050 27.016 1.00 58.72 126 ASN A O 1
ATOM 698 N N . ALA A 1 97 ? 19.050 60.433 26.367 1.00 56.82 127 ALA A N 1
ATOM 699 C CA . ALA A 1 97 ? 20.304 61.158 26.560 1.00 51.03 127 ALA A CA 1
ATOM 700 C C . ALA A 1 97 ? 20.557 61.598 27.997 1.00 48.14 127 ALA A C 1
ATOM 701 O O . ALA A 1 97 ? 21.445 62.426 28.233 1.00 51.32 127 ALA A O 1
ATOM 703 N N . GLN A 1 98 ? 19.828 61.068 28.973 1.00 50.52 128 GLN A N 1
ATOM 704 C CA . GLN A 1 98 ? 20.086 61.403 30.365 1.00 51.55 128 GLN A CA 1
ATOM 705 C C . GLN A 1 98 ? 20.249 60.133 31.192 1.00 50.79 128 GLN A C 1
ATOM 706 O O . GLN A 1 98 ? 19.566 59.129 30.968 1.00 49.84 128 GLN A O 1
ATOM 712 N N . TRP A 1 99 ? 21.155 60.193 32.157 1.00 46.97 129 TRP A N 1
ATOM 713 C CA . TRP A 1 99 ? 21.377 59.091 33.082 1.00 45.59 129 TRP A CA 1
ATOM 714 C C . TRP A 1 99 ? 20.248 59.075 34.104 1.00 48.38 129 TRP A C 1
ATOM 715 O O . TRP A 1 99 ? 20.189 59.930 34.992 1.00 44.44 129 TRP A O 1
ATOM 726 N N . MET A 1 100 ? 19.355 58.097 33.981 1.00 48.93 130 MET A N 1
ATOM 727 C CA . MET A 1 100 ? 18.171 58.020 34.824 1.00 47.03 130 MET A CA 1
ATOM 728 C C . MET A 1 100 ? 18.371 57.004 35.937 1.00 46.03 130 MET A C 1
ATOM 729 O O . MET A 1 100 ? 18.676 55.838 35.647 1.00 44.30 130 MET A O 1
ATOM 734 N N . PRO A 1 101 ? 18.198 57.391 37.201 1.00 46.62 131 PRO A N 1
ATOM 735 C CA . PRO A 1 101 ? 18.347 56.439 38.311 1.00 45.73 131 PRO A CA 1
ATOM 736 C C . PRO A 1 101 ? 17.435 55.238 38.164 1.00 50.66 131 PRO A C 1
ATOM 737 O O . PRO A 1 101 ? 16.368 55.315 37.559 1.00 59.54 131 PRO A O 1
ATOM 741 N N . LEU A 1 102 ? 17.863 54.119 38.735 1.00 54.86 132 LEU A N 1
ATOM 742 C CA . LEU A 1 102 ? 17.030 52.929 38.816 1.00 60.96 132 LEU A CA 1
ATOM 743 C C . LEU A 1 102 ? 16.474 52.779 40.221 1.00 64.31 132 LEU A C 1
ATOM 744 O O . LEU A 1 102 ? 17.223 52.826 41.203 1.00 69.49 132 LEU A O 1
ATOM 749 N N . SER A 1 103 ? 15.159 52.619 40.309 1.00 85.32 133 SER A N 1
ATOM 750 C CA . SER A 1 103 ? 14.530 51.962 41.443 1.00 95.36 133 SER A CA 1
ATOM 751 C C . SER A 1 103 ? 13.654 50.798 41.002 1.00 102.53 133 SER A C 1
ATOM 752 O O . SER A 1 103 ? 13.148 50.066 41.8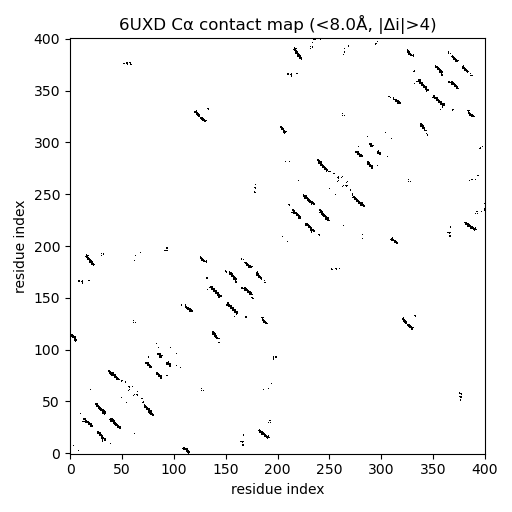60 1.00 105.33 133 SER A O 1
ATOM 755 N N . GLU A 1 104 ? 13.469 50.513 39.700 1.00 105.63 134 GLU A N 1
ATOM 756 C CA . GLU A 1 104 ? 12.710 49.351 39.167 1.00 110.77 134 GLU A CA 1
ATOM 757 C C . GLU A 1 104 ? 13.605 48.136 39.286 1.00 106.16 134 GLU A C 1
ATOM 758 O O . GLU A 1 104 ? 13.391 47.269 38.427 1.00 101.19 134 GLU A O 1
ATOM 760 N N . LYS A 1 105 ? 14.322 47.937 40.398 1.00 107.24 135 LYS A N 1
ATOM 761 C CA . LYS A 1 105 ? 15.423 47.002 40.607 1.00 104.94 135 LYS A CA 1
ATOM 762 C C . LYS A 1 105 ? 15.353 45.796 39.678 1.00 104.88 135 LYS A C 1
ATOM 763 O O . LYS A 1 105 ? 15.033 44.685 40.114 1.00 95.48 135 LYS A O 1
ATOM 765 N N . ASP A 1 106 ? 15.662 46.004 38.394 1.00 100.28 136 ASP A N 1
ATOM 766 C CA . ASP A 1 106 ? 15.664 44.909 37.431 1.00 97.16 136 ASP A CA 1
ATOM 767 C C . ASP A 1 106 ? 17.047 44.260 37.417 1.00 98.30 136 ASP A C 1
ATOM 768 O O . ASP A 1 106 ? 17.167 43.079 37.772 1.00 100.06 136 ASP A O 1
ATOM 770 N N . PRO A 1 107 ? 18.109 44.970 37.031 1.00 93.48 137 PRO A N 1
ATOM 771 C CA . PRO A 1 107 ? 19.464 44.415 37.172 1.00 90.18 137 PRO A CA 1
ATOM 772 C C . PRO A 1 107 ? 20.185 44.785 38.460 1.00 93.09 137 PRO A C 1
ATOM 773 O O . PRO A 1 107 ? 21.315 44.326 38.659 1.00 86.10 137 PRO A O 1
ATOM 777 N N . LEU A 1 108 ? 19.575 45.588 39.332 1.00 96.36 138 LEU A N 1
ATOM 778 C CA . LEU A 1 108 ? 20.302 46.125 40.482 1.00 94.79 138 LEU A CA 1
ATOM 779 C C . LEU A 1 108 ? 20.838 45.041 41.409 1.00 94.23 138 LEU A C 1
ATOM 780 O O . LEU A 1 108 ? 22.041 45.069 41.721 1.00 85.35 138 LEU A O 1
ATOM 785 N N . PRO A 1 109 ? 20.040 44.083 41.889 1.00 100.85 139 PRO A N 1
ATOM 786 C CA . PRO A 1 109 ? 20.595 43.097 42.835 1.00 104.42 139 PRO A CA 1
ATOM 787 C C . PRO A 1 109 ? 21.614 42.153 42.207 1.00 90.23 139 PRO A C 1
ATOM 788 O O . PRO A 1 109 ? 22.563 41.745 42.888 1.00 78.48 139 PRO A O 1
ATOM 792 N N . PHE A 1 110 ? 21.451 41.803 40.929 1.00 91.75 140 PHE A N 1
ATOM 793 C CA . PHE A 1 110 ? 22.435 40.977 40.231 1.00 86.11 140 PHE A CA 1
ATOM 794 C C . PHE A 1 110 ? 23.820 41.619 40.261 1.00 76.04 140 PHE A C 1
ATOM 795 O O . PHE A 1 110 ? 24.817 40.965 40.588 1.00 62.59 140 PHE A O 1
ATOM 803 N N . PHE A 1 111 ? 23.899 42.913 39.941 1.00 82.13 141 PHE A N 1
ATOM 804 C CA . PHE A 1 111 ? 25.182 43.611 39.976 1.00 74.09 141 PHE A CA 1
ATOM 805 C C . PHE A 1 111 ? 25.793 43.587 41.376 1.00 67.56 141 PHE A C 1
ATOM 806 O O . PHE A 1 111 ? 26.990 43.323 41.537 1.00 56.18 141 PHE A O 1
ATOM 814 N N . VAL A 1 112 ? 24.993 43.872 42.408 1.00 73.44 142 VAL A N 1
ATOM 815 C CA . VAL A 1 112 ? 25.544 43.898 43.762 1.00 75.62 142 VAL A CA 1
ATOM 816 C C . VAL A 1 112 ? 26.092 42.525 44.134 1.00 68.84 142 VAL A C 1
ATOM 817 O O . VAL A 1 112 ? 27.133 42.412 44.792 1.00 57.55 142 VAL A O 1
ATOM 821 N N . LYS A 1 113 ? 25.399 41.461 43.724 1.00 67.76 143 LYS A N 1
ATOM 822 C CA . LYS A 1 113 ? 25.901 40.114 43.982 1.00 71.34 143 LYS A CA 1
ATOM 823 C C . LYS A 1 113 ? 27.267 39.908 43.342 1.00 57.57 143 LYS A C 1
ATOM 824 O O . LYS A 1 113 ? 28.218 39.487 44.011 1.00 46.75 143 LYS A O 1
ATOM 830 N N . ILE A 1 114 ? 27.390 40.224 42.047 1.00 57.40 144 ILE A N 1
ATOM 831 C CA . ILE A 1 114 ? 28.668 40.046 41.362 1.00 54.68 144 ILE A CA 1
ATOM 832 C C . ILE A 1 114 ? 29.774 40.794 42.095 1.00 47.60 144 ILE A C 1
ATOM 833 O O . ILE A 1 114 ? 30.838 40.237 42.386 1.00 41.15 144 ILE A O 1
ATOM 838 N N . LEU A 1 115 ? 29.525 42.059 42.440 1.00 49.69 145 LEU A N 1
ATOM 839 C CA . LEU A 1 115 ? 30.549 42.843 43.118 1.00 46.27 145 LEU A CA 1
ATOM 840 C C . LEU A 1 115 ? 30.943 42.221 44.450 1.00 42.93 145 LEU A C 1
ATOM 841 O O . LEU A 1 115 ? 32.098 42.342 44.875 1.00 41.81 145 LEU A O 1
ATOM 846 N N . ARG A 1 116 ? 30.009 41.579 45.137 1.00 49.80 146 ARG A N 1
ATOM 847 C CA . ARG A 1 116 ? 30.338 41.004 46.434 1.00 50.89 146 ARG A CA 1
ATOM 848 C C . ARG A 1 116 ? 31.020 39.644 46.333 1.00 49.22 146 ARG A C 1
ATOM 849 O O . ARG A 1 116 ? 31.550 39.162 47.337 1.00 50.73 146 ARG A O 1
ATOM 852 N N . LEU A 1 117 ? 31.028 39.015 45.163 1.00 47.73 147 LEU A N 1
ATOM 853 C CA . LEU A 1 117 ? 31.602 37.681 45.048 1.00 44.26 147 LEU A CA 1
ATOM 854 C C . LEU A 1 117 ? 33.007 37.656 45.650 1.00 37.60 147 LEU A C 1
ATOM 855 O O . LEU A 1 117 ? 33.834 38.509 45.311 1.00 39.51 147 LEU A O 1
ATOM 860 N N . PRO A 1 118 ? 33.320 36.701 46.521 1.00 45.66 148 PRO A N 1
ATOM 861 C CA . PRO A 1 118 ? 34.683 36.590 47.050 1.00 42.37 148 PRO A CA 1
ATOM 862 C C . PRO A 1 118 ? 35.642 35.958 46.042 1.00 43.20 148 PRO A C 1
ATOM 863 O O . PRO A 1 118 ? 35.246 35.274 45.097 1.00 41.57 148 PRO A O 1
ATOM 867 N N . LEU A 1 119 ? 36.929 36.193 46.270 1.00 37.08 149 LEU A N 1
ATOM 868 C CA . LEU A 1 119 ? 37.974 35.631 45.438 1.00 41.12 149 LEU A CA 1
ATOM 869 C C . LEU A 1 119 ? 39.056 35.117 46.358 1.00 40.46 149 LEU A C 1
ATOM 870 O O . LEU A 1 119 ? 39.531 35.860 47.218 1.00 44.68 149 LEU A O 1
ATOM 875 N N . SER A 1 120 ? 39.423 33.850 46.190 1.00 35.80 150 SER A N 1
ATOM 876 C CA . SER A 1 120 ? 40.601 33.272 46.811 1.00 36.21 150 SER A CA 1
ATOM 877 C C . SER A 1 120 ? 41.379 32.492 45.762 1.00 32.76 150 SER A C 1
ATOM 878 O O . SER A 1 120 ? 40.783 31.957 44.824 1.00 30.97 150 SER A O 1
ATOM 881 N N . PRO A 1 121 ? 42.697 32.431 45.887 1.00 30.79 151 PRO A N 1
ATOM 882 C CA . PRO A 1 121 ? 43.508 31.745 44.868 1.00 39.23 151 PRO A CA 1
ATOM 883 C C . PRO A 1 121 ? 43.193 30.265 44.797 1.00 37.44 151 PRO A C 1
ATOM 884 O O . PRO A 1 121 ? 42.949 29.609 45.814 1.00 34.92 151 PRO A O 1
ATOM 888 N N . ALA A 1 122 ? 43.261 29.724 43.586 1.00 33.29 152 ALA A N 1
ATOM 889 C CA . ALA A 1 122 ? 42.897 28.337 43.348 1.00 32.27 152 ALA A CA 1
ATOM 890 C C . ALA A 1 122 ? 43.692 27.813 42.156 1.00 34.46 152 ALA A C 1
ATOM 891 O O . ALA A 1 122 ? 44.163 28.599 41.321 1.00 30.97 152 ALA A O 1
ATOM 893 N N . PRO A 1 123 ? 43.839 26.497 42.040 1.00 31.91 153 PRO A N 1
ATOM 894 C CA . PRO A 1 123 ? 44.499 25.919 40.857 1.00 33.08 153 PRO A CA 1
ATOM 895 C C . PRO A 1 123 ? 43.679 26.120 39.594 1.00 31.51 153 PRO A C 1
ATOM 896 O O . PRO A 1 123 ? 42.443 26.186 39.628 1.00 31.95 153 PRO A O 1
ATOM 900 N N . SER A 1 124 ? 44.384 26.165 38.453 1.00 31.69 154 SER A N 1
ATOM 901 C CA . SER A 1 124 ? 43.717 26.232 37.161 1.00 27.22 154 SER A CA 1
ATOM 902 C C . SER A 1 124 ? 42.993 24.932 36.810 1.00 32.20 154 SER A C 1
ATOM 903 O O . SER A 1 124 ? 43.527 23.836 36.976 1.00 35.30 154 SER A O 1
ATOM 906 N N . HIS A 1 125 ? 41.786 25.059 36.280 1.00 28.13 155 HIS A N 1
ATOM 907 C CA . HIS A 1 125 ? 41.087 23.920 35.711 1.00 30.31 155 HIS A CA 1
ATOM 908 C C . HIS A 1 125 ? 40.758 24.152 34.235 1.00 33.51 155 HIS A C 1
ATOM 909 O O . HIS A 1 125 ? 39.772 23.623 33.726 1.00 34.40 155 HIS A O 1
ATOM 916 N N . LEU A 1 126 ? 41.557 24.968 33.535 1.00 30.65 156 LEU A N 1
ATOM 917 C CA . LEU A 1 126 ? 41.279 25.228 32.121 1.00 30.35 156 LEU A CA 1
ATOM 918 C C . LEU A 1 126 ? 41.289 23.945 31.289 1.00 33.93 156 LEU A C 1
ATOM 919 O O . LEU A 1 126 ? 40.551 23.850 30.298 1.00 35.66 156 LEU A O 1
ATOM 924 N N . ILE A 1 127 ? 42.098 22.957 31.679 1.00 31.16 157 ILE A N 1
ATOM 925 C CA . ILE A 1 127 ? 42.181 21.660 31.026 1.00 33.59 157 ILE A CA 1
ATOM 926 C C . ILE A 1 127 ? 41.990 20.568 32.072 1.00 33.92 157 ILE A C 1
ATOM 927 O O . ILE A 1 127 ? 42.622 20.597 33.136 1.00 34.42 157 ILE A O 1
ATOM 932 N N . LYS A 1 128 ? 41.137 19.603 31.754 1.00 31.97 158 LYS A N 1
ATOM 933 C CA . LYS A 1 128 ? 40.960 18.380 32.541 1.00 33.17 158 LYS A CA 1
ATOM 934 C C . LYS A 1 128 ? 41.775 17.234 31.930 1.00 34.97 158 LYS A C 1
ATOM 935 O O . LYS A 1 128 ? 41.583 16.863 30.756 1.00 32.56 158 LYS A O 1
ATOM 938 N N . TYR A 1 129 ? 42.738 16.729 32.698 1.00 29.95 159 TYR A N 1
ATOM 939 C CA . TYR A 1 129 ? 43.594 15.616 32.295 1.00 34.68 159 TYR A CA 1
ATOM 940 C C . TYR A 1 129 ? 43.094 14.338 32.964 1.00 46.40 159 TYR A C 1
ATOM 941 O O . TYR A 1 129 ? 42.981 14.280 34.198 1.00 40.48 159 TYR A O 1
ATOM 950 N N . LYS A 1 130 ? 42.804 13.322 32.154 1.00 38.17 160 LYS A N 1
ATOM 951 C CA . LYS A 1 130 ? 42.387 11.995 32.654 1.00 42.26 160 LYS A CA 1
ATOM 952 C C . LYS A 1 130 ? 43.228 10.917 31.967 1.00 44.47 160 LYS A C 1
ATOM 953 O O . LYS A 1 130 ? 43.909 11.222 30.965 1.00 44.99 160 LYS A O 1
ATOM 959 N N . THR A 1 141 ? 45.576 51.408 23.901 1.00 41.76 171 THR A N 1
ATOM 960 C CA . THR A 1 141 ? 46.098 50.047 23.858 1.00 47.79 171 THR A CA 1
ATOM 961 C C . THR A 1 141 ? 44.968 49.016 23.867 1.00 47.55 171 THR A C 1
ATOM 962 O O . THR A 1 141 ? 44.004 49.183 24.621 1.00 40.95 171 THR A O 1
ATOM 966 N N . SER A 1 142 ? 45.091 47.955 23.050 1.00 42.04 172 SER A N 1
ATOM 967 C CA . SER A 1 142 ? 44.083 46.907 22.984 1.00 38.17 172 SER A CA 1
ATOM 968 C C . SER A 1 142 ? 44.720 45.527 22.817 1.00 41.38 172 SER A C 1
ATOM 969 O O . SER A 1 142 ? 45.759 45.362 22.166 1.00 33.34 172 SER A O 1
ATOM 972 N N . LEU A 1 143 ? 44.071 44.531 23.418 1.00 33.87 173 LEU A N 1
ATOM 973 C CA . LEU A 1 143 ? 44.420 43.123 23.247 1.00 32.04 173 LEU A CA 1
ATOM 974 C C . LEU A 1 143 ? 43.145 42.395 22.874 1.00 35.98 173 LEU A C 1
ATOM 975 O O . LEU A 1 143 ? 42.226 42.318 23.690 1.00 39.23 173 LEU A O 1
ATOM 980 N N . ASN A 1 144 ? 43.103 41.819 21.683 1.00 32.66 174 ASN A N 1
ATOM 981 C CA . ASN A 1 144 ? 41.890 41.198 21.176 1.00 36.19 174 ASN A CA 1
ATOM 982 C C . ASN A 1 144 ? 42.199 39.782 20.717 1.00 38.76 174 ASN A C 1
ATOM 983 O O . ASN A 1 144 ? 43.140 39.569 19.951 1.00 33.37 174 ASN A O 1
ATOM 988 N N . GLY A 1 145 ? 41.412 38.814 21.188 1.00 36.42 175 GLY A N 1
ATOM 989 C CA . GLY A 1 145 ? 41.591 37.447 20.743 1.00 41.66 175 GLY A CA 1
ATOM 990 C C . GLY A 1 145 ? 41.376 36.405 21.819 1.00 32.81 175 GLY A C 1
ATOM 991 O O . GLY A 1 145 ? 40.442 36.515 22.622 1.00 37.06 175 GLY A O 1
ATOM 992 N N . GLU A 1 146 ? 42.254 35.401 21.863 1.00 31.04 176 GLU A N 1
ATOM 993 C CA . GLU A 1 146 ? 42.138 34.312 22.833 1.00 32.32 176 GLU A CA 1
ATOM 994 C C . GLU A 1 146 ? 42.906 34.704 24.091 1.00 32.52 176 GLU A C 1
ATOM 995 O O . GLU A 1 146 ? 44.015 34.230 24.374 1.00 31.29 176 GLU A O 1
ATOM 1001 N N . LEU A 1 147 ? 42.289 35.603 24.865 1.00 31.64 177 LEU A N 1
ATOM 1002 C CA . LEU A 1 147 ? 42.992 36.196 25.985 1.00 30.59 177 LEU A CA 1
ATOM 1003 C C . LEU A 1 147 ? 43.308 35.206 27.110 1.00 29.63 177 LEU A C 1
ATOM 1004 O O . LEU A 1 147 ? 44.206 35.489 27.907 1.00 29.95 177 LEU A O 1
ATOM 1009 N N . ILE A 1 148 ? 42.638 34.047 27.182 1.00 31.87 178 ILE A N 1
ATOM 1010 C CA . ILE A 1 148 ? 42.994 33.069 28.216 1.00 33.72 178 ILE A CA 1
ATOM 1011 C C . ILE A 1 148 ? 44.364 32.445 27.985 1.00 36.45 178 ILE A C 1
ATOM 1012 O O . ILE A 1 148 ? 44.890 31.771 28.889 1.00 30.73 178 ILE A O 1
ATOM 1017 N N . THR A 1 149 ? 44.994 32.692 26.818 1.00 31.38 179 THR A N 1
ATOM 1018 C CA . THR A 1 149 ? 46.388 32.281 26.626 1.00 32.57 179 THR A CA 1
ATOM 1019 C C . THR A 1 149 ? 47.368 33.246 27.289 1.00 35.18 179 THR A C 1
ATOM 1020 O O . THR A 1 149 ? 48.566 32.950 27.365 1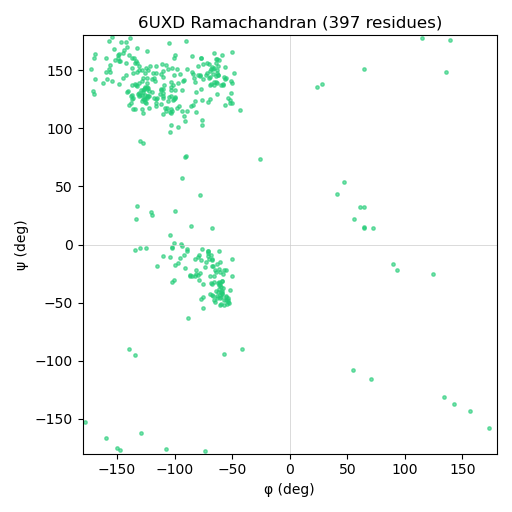.00 32.17 179 THR A O 1
ATOM 1024 N N . LEU A 1 150 ? 46.909 34.389 27.781 1.00 30.69 180 LEU A N 1
ATOM 1025 C CA . LEU A 1 150 ? 47.808 35.230 28.554 1.00 28.90 180 LEU A CA 1
ATOM 1026 C C . LEU A 1 150 ? 48.177 34.574 29.897 1.00 29.95 180 LEU A C 1
ATOM 1027 O O . LEU A 1 150 ? 47.402 33.795 30.454 1.00 34.96 180 LEU A O 1
ATOM 1032 N N . PRO A 1 151 ? 49.365 34.870 30.422 1.00 28.91 181 PRO A N 1
ATOM 1033 C CA . PRO A 1 151 ? 49.737 34.393 31.761 1.00 34.55 181 PRO A CA 1
ATOM 1034 C C . PRO A 1 151 ? 48.701 34.784 32.804 1.00 31.32 181 PRO A C 1
ATOM 1035 O O . PRO A 1 151 ? 48.368 35.956 32.963 1.00 30.06 181 PRO A O 1
ATOM 1039 N N . SER A 1 152 ? 48.213 33.792 33.547 1.00 34.51 182 SER A N 1
ATOM 1040 C CA . SER A 1 152 ? 47.050 34.004 34.387 1.00 35.42 182 SER A CA 1
ATOM 1041 C C . SER A 1 152 ? 47.183 33.214 35.680 1.00 29.49 182 SER A C 1
ATOM 1042 O O . SER A 1 152 ? 48.033 32.324 35.822 1.00 30.55 182 SER A O 1
ATOM 1045 N N . SER A 1 153 ? 46.309 33.553 36.615 1.00 32.05 183 SER A N 1
ATOM 1046 C CA . SER A 1 153 ? 46.087 32.765 37.817 1.00 32.82 183 SER A CA 1
ATOM 1047 C C . SER A 1 153 ? 44.589 32.676 38.075 1.00 32.40 183 SER A C 1
ATOM 1048 O O . SER A 1 153 ? 43.811 33.534 37.646 1.00 29.07 183 SER A O 1
ATOM 1051 N N . ALA A 1 154 ? 44.186 31.588 38.729 1.00 33.09 184 ALA A N 1
ATOM 1052 C CA . ALA A 1 154 ? 42.778 31.291 38.896 1.00 33.15 184 ALA A CA 1
ATOM 1053 C C . ALA A 1 154 ? 42.346 31.669 40.309 1.00 29.77 184 ALA A C 1
ATOM 1054 O O . ALA A 1 154 ? 43.139 31.632 41.245 1.00 27.57 184 ALA A O 1
ATOM 1056 N N . TRP A 1 155 ? 41.073 32.013 40.439 1.00 34.24 185 TRP A N 1
ATOM 1057 C CA . TRP A 1 155 ? 40.497 32.479 41.686 1.00 33.97 185 TRP A CA 1
ATOM 1058 C C . TRP A 1 155 ? 39.142 31.808 41.839 1.00 33.03 185 TRP A C 1
ATOM 1059 O O . TRP A 1 155 ? 38.320 31.854 40.920 1.00 38.71 185 TRP A O 1
ATOM 1070 N N . ILE A 1 156 ? 38.910 31.179 42.984 1.00 38.94 186 ILE A N 1
ATOM 1071 C CA . ILE A 1 156 ? 37.646 30.491 43.210 1.00 33.72 186 ILE A CA 1
ATOM 1072 C C . ILE A 1 156 ? 36.676 31.434 43.907 1.00 35.63 186 ILE A C 1
ATOM 1073 O O . ILE A 1 156 ? 37.059 32.231 44.772 1.00 34.48 186 ILE A O 1
ATOM 1078 N N . SER A 1 157 ? 35.414 31.355 43.496 1.00 37.95 187 SER A N 1
ATOM 1079 C CA . SER A 1 157 ? 34.322 32.073 44.117 1.00 46.53 187 SER A CA 1
ATOM 1080 C C . SER A 1 157 ? 33.107 31.153 44.213 1.00 47.93 187 SER A C 1
ATOM 1081 O O . SER A 1 157 ? 33.110 29.996 43.754 1.00 42.32 187 SER A O 1
ATOM 1084 N N . VAL A 1 158 ? 32.049 31.673 44.817 1.00 41.31 188 VAL A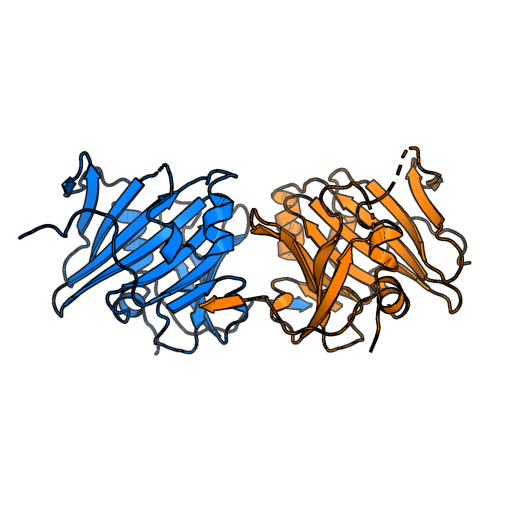 N 1
ATOM 1085 C CA . VAL A 1 158 ? 30.790 30.947 44.904 1.00 42.00 188 VAL A CA 1
ATOM 1086 C C . VAL A 1 158 ? 29.662 31.958 44.894 1.00 49.93 188 VAL A C 1
ATOM 1087 O O . VAL A 1 158 ? 29.752 33.019 45.520 1.00 48.08 188 VAL A O 1
ATOM 1091 N N . TRP A 1 159 ? 28.620 31.636 44.148 1.00 44.77 189 TRP A N 1
ATOM 1092 C CA . TRP A 1 159 ? 27.447 32.488 44.082 1.00 57.06 189 TRP A CA 1
ATOM 1093 C C . TRP A 1 159 ? 26.669 32.396 45.395 1.00 57.77 189 TRP A C 1
ATOM 1094 O O . TRP A 1 159 ? 26.633 31.336 46.024 1.00 49.98 189 TRP A O 1
ATOM 1105 N N . PRO A 1 160 ? 26.035 33.486 45.830 1.00 55.93 190 PRO A N 1
ATOM 1106 C CA . PRO A 1 160 ? 25.267 33.428 47.080 1.00 60.85 190 PRO A CA 1
ATOM 1107 C C . PRO A 1 160 ? 24.098 32.459 46.983 1.00 61.73 190 PRO A C 1
ATOM 1108 O O . PRO A 1 160 ? 23.640 32.094 45.897 1.00 62.68 190 PRO A O 1
ATOM 1112 N N . LYS A 1 161 ? 23.619 32.034 48.152 1.00 67.68 191 LYS A N 1
ATOM 1113 C CA . LYS A 1 161 ? 22.378 31.270 48.224 1.00 65.13 191 LYS A CA 1
ATOM 1114 C C . LYS A 1 161 ? 21.219 32.202 47.904 1.00 68.05 191 LYS A C 1
ATOM 1115 O O . LYS A 1 161 ? 21.048 33.235 48.559 1.00 69.65 191 LYS A O 1
ATOM 1117 N N . ASP A 1 162 ? 20.437 31.861 46.889 1.00 70.10 192 ASP A N 1
ATOM 1118 C CA . ASP A 1 162 ? 19.382 32.751 46.427 1.00 74.38 192 ASP A CA 1
ATOM 1119 C C . ASP A 1 162 ? 18.368 31.929 45.634 1.00 82.63 192 ASP A C 1
ATOM 1120 O O . ASP A 1 162 ? 18.368 30.694 45.679 1.00 79.40 192 ASP A O 1
ATOM 1125 N N . SER A 1 163 ? 17.498 32.625 44.901 1.00 86.02 193 SER A N 1
ATOM 1126 C CA . SER A 1 163 ? 16.345 32.029 44.239 1.00 88.51 193 SER A CA 1
ATOM 1127 C C . SER A 1 163 ? 16.593 31.763 42.758 1.00 88.39 193 SER A C 1
ATOM 1128 O O . SER A 1 163 ? 15.650 31.768 41.959 1.00 89.11 193 SER A O 1
ATOM 1131 N N . SER A 1 164 ? 17.841 31.526 42.377 1.00 84.48 194 SER A N 1
ATOM 1132 C CA . SER A 1 164 ? 18.204 31.406 40.972 1.00 80.72 194 SER A CA 1
ATOM 1133 C C . SER A 1 164 ? 18.895 30.072 40.736 1.00 75.45 194 SER A C 1
ATOM 1134 O O . SER A 1 164 ? 19.288 29.401 41.699 1.00 79.11 194 SER A O 1
ATOM 1137 N N . PRO A 1 165 ? 19.058 29.646 39.481 1.00 72.39 195 PRO A N 1
ATOM 1138 C CA . PRO A 1 165 ? 19.867 28.442 39.222 1.00 74.09 195 PRO A CA 1
ATOM 1139 C C . PRO A 1 165 ? 21.309 28.572 39.686 1.00 71.92 195 PRO A C 1
ATOM 1140 O O . PRO A 1 165 ? 21.955 27.547 39.948 1.00 69.36 195 PRO A O 1
ATOM 1144 N N . LEU A 1 166 ? 21.831 29.793 39.807 1.00 66.90 196 LEU A N 1
ATOM 1145 C CA . LEU A 1 166 ? 23.210 29.995 40.228 1.00 64.02 196 LEU A CA 1
ATOM 1146 C C . LEU A 1 166 ? 23.405 29.785 41.717 1.00 62.97 196 LEU A C 1
ATOM 1147 O O . LEU A 1 166 ? 24.546 29.824 42.187 1.00 58.38 196 LEU A O 1
ATOM 1152 N N . SER A 1 167 ? 22.333 29.538 42.459 1.00 68.37 197 SER A N 1
ATOM 1153 C CA . SER A 1 167 ? 22.412 29.552 43.910 1.00 63.34 197 SER A CA 1
ATOM 1154 C C . SER A 1 167 ? 23.480 28.586 44.409 1.00 57.80 197 SER A C 1
ATOM 1155 O O . SER A 1 167 ? 23.413 27.379 44.164 1.00 60.35 197 SER A O 1
ATOM 1158 N N . GLU A 1 168 ? 24.460 29.127 45.124 1.00 55.31 198 GLU A N 1
ATOM 1159 C CA . GLU A 1 168 ? 25.520 28.359 45.762 1.00 60.04 198 GLU A CA 1
ATOM 1160 C C . GLU A 1 168 ? 26.423 27.637 44.766 1.00 53.60 198 GLU A C 1
ATOM 1161 O O . GLU A 1 168 ? 27.193 26.763 45.167 1.00 55.37 198 GLU A O 1
ATOM 1167 N N . LYS A 1 169 ? 26.377 28.005 43.487 1.00 57.31 199 LYS A N 1
ATOM 1168 C CA . LYS A 1 169 ? 27.204 27.361 42.472 1.00 52.57 199 LYS A CA 1
ATOM 1169 C C . LYS A 1 169 ? 28.641 27.889 42.475 1.00 54.11 199 LYS A C 1
ATOM 1170 O O . LYS A 1 169 ? 28.899 29.071 42.734 1.00 49.19 199 LYS A O 1
ATOM 1176 N N . ASN A 1 170 ? 29.584 26.992 42.169 1.00 48.04 200 ASN A N 1
ATOM 1177 C CA . ASN A 1 170 ? 30.999 27.333 42.195 1.00 49.67 200 ASN A CA 1
ATOM 1178 C C . ASN A 1 170 ? 31.395 28.128 40.947 1.00 38.66 200 ASN A C 1
ATOM 1179 O O . ASN A 1 170 ? 30.869 27.914 39.847 1.00 39.73 200 ASN A O 1
ATOM 1184 N N . ILE A 1 171 ? 32.314 29.066 41.139 1.00 49.63 201 ILE A N 1
ATOM 1185 C CA . ILE A 1 171 ? 32.779 29.971 40.093 1.00 46.00 201 ILE A CA 1
ATOM 1186 C C . ILE A 1 171 ? 34.299 29.925 40.060 1.00 45.40 201 ILE A C 1
ATOM 1187 O O . ILE A 1 171 ? 34.958 29.846 41.105 1.00 42.12 201 ILE A O 1
ATOM 1192 N N . LEU A 1 172 ? 34.860 29.954 38.860 1.00 42.09 202 LEU A N 1
ATOM 1193 C CA . LEU A 1 172 ? 36.304 30.023 38.706 1.00 40.43 202 LEU A CA 1
ATOM 1194 C C . LEU A 1 172 ? 36.603 31.180 37.761 1.00 37.64 202 LEU A C 1
ATOM 1195 O O . LEU A 1 172 ? 36.075 31.231 36.640 1.00 39.57 202 LEU A O 1
ATOM 1200 N N . ILE A 1 173 ? 37.412 32.127 38.231 1.00 35.01 203 ILE A N 1
ATOM 1201 C CA . ILE A 1 173 ? 37.675 33.373 37.515 1.00 39.78 203 ILE A CA 1
ATOM 1202 C C . ILE A 1 173 ? 39.178 33.485 37.314 1.00 34.82 203 ILE A C 1
ATOM 1203 O O . ILE A 1 173 ? 39.951 33.283 38.259 1.00 35.93 203 ILE A O 1
ATOM 1208 N N . TYR A 1 174 ? 39.589 33.847 36.099 1.00 35.05 204 TYR A N 1
ATOM 1209 C CA . TYR A 1 174 ? 41.001 33.953 35.775 1.00 31.21 204 TYR A CA 1
ATOM 1210 C C . TYR A 1 174 ? 41.349 35.419 35.536 1.00 31.66 204 TYR A C 1
ATOM 1211 O O . TYR A 1 174 ? 40.630 36.125 34.832 1.00 35.64 204 TYR A O 1
ATOM 1220 N N . PHE A 1 175 ? 42.449 35.861 36.133 1.00 31.19 205 PHE A N 1
ATOM 1221 C CA . PHE A 1 175 ? 42.959 37.205 35.951 1.00 39.10 205 PHE A CA 1
ATOM 1222 C C . PHE A 1 175 ? 44.405 37.127 35.494 1.00 33.68 205 PHE A C 1
ATOM 1223 O O . PHE A 1 175 ? 45.154 36.226 35.888 1.00 32.40 205 PHE A O 1
ATOM 1231 N N . SER A 1 176 ? 44.775 38.107 34.677 1.00 31.89 206 SER A N 1
ATOM 1232 C CA . SER A 1 176 ? 46.146 38.265 34.229 1.00 32.93 206 SER A CA 1
ATOM 1233 C C . SER A 1 176 ? 47.070 38.411 35.420 1.00 35.62 206 SER A C 1
ATOM 1234 O O . SER A 1 176 ? 46.723 39.029 36.431 1.00 34.65 206 SER A O 1
ATOM 1237 N N . ASN A 1 177 ? 48.271 37.845 35.295 1.00 31.65 207 ASN A N 1
ATOM 1238 C CA . ASN A 1 177 ? 49.259 38.043 36.343 1.00 32.09 207 ASN A CA 1
ATOM 1239 C C . ASN A 1 177 ? 49.730 39.485 36.403 1.00 36.76 207 ASN A C 1
ATOM 1240 O O . ASN A 1 177 ? 50.406 39.865 37.367 1.00 35.19 207 ASN A O 1
ATOM 1245 N N . ASN A 1 178 ? 49.415 40.271 35.383 1.00 34.34 208 ASN A N 1
ATOM 1246 C CA . ASN A 1 178 ? 49.770 41.679 35.327 1.00 36.64 208 ASN A CA 1
ATOM 1247 C C . ASN A 1 178 ? 48.610 42.461 35.930 1.00 34.39 208 ASN A C 1
ATOM 1248 O O . ASN A 1 178 ? 47.542 42.553 35.325 1.00 32.78 208 ASN A O 1
ATOM 1253 N N . GLU A 1 179 ? 48.802 42.978 37.154 1.00 39.56 209 GLU A N 1
ATOM 1254 C CA . GLU A 1 179 ? 47.727 43.678 37.857 1.00 37.44 209 GLU A CA 1
ATOM 1255 C C . GLU A 1 179 ? 47.229 44.906 37.111 1.00 40.31 209 GLU A C 1
ATOM 1256 O O . GLU A 1 179 ? 46.153 45.419 37.430 1.00 36.97 209 GLU A O 1
ATOM 1262 N N . ARG A 1 180 ? 47.976 45.387 36.123 1.00 35.73 210 ARG A N 1
ATOM 1263 C CA . ARG A 1 180 ? 47.497 46.492 35.325 1.00 38.43 210 ARG A CA 1
ATOM 1264 C C . ARG A 1 180 ? 46.286 46.094 34.493 1.00 37.66 210 ARG A C 1
ATOM 1265 O O . ARG A 1 180 ? 45.532 46.966 34.052 1.00 37.32 210 ARG A O 1
ATOM 1273 N N . LEU A 1 181 ? 46.056 44.798 34.297 1.00 35.82 211 LEU A N 1
ATOM 1274 C CA . LEU A 1 181 ? 44.897 44.311 33.556 1.00 32.35 211 LEU A CA 1
ATOM 1275 C C . LEU A 1 181 ? 43.899 43.786 34.586 1.00 35.46 211 LEU A C 1
ATOM 1276 O O . LEU A 1 181 ? 43.985 42.630 35.012 1.00 39.45 211 LEU A O 1
ATOM 1281 N N . ALA A 1 182 ? 42.929 44.630 34.954 1.00 35.64 212 ALA A N 1
ATOM 1282 C CA . ALA A 1 182 ? 42.114 44.372 36.136 1.00 34.94 212 ALA A CA 1
ATOM 1283 C C . ALA A 1 182 ? 40.848 43.580 35.839 1.00 36.36 212 ALA A C 1
ATOM 1284 O O . ALA A 1 182 ? 40.293 42.970 36.760 1.00 37.14 212 ALA A O 1
ATOM 1286 N N . PHE A 1 183 ? 40.392 43.554 34.585 1.00 32.82 213 PHE A N 1
ATOM 1287 C CA . PHE A 1 183 ? 39.212 42.774 34.242 1.00 37.21 213 PHE A CA 1
ATOM 1288 C C . PHE A 1 183 ? 39.536 41.291 34.076 1.00 36.77 213 PHE A C 1
ATOM 1289 O O . PHE A 1 183 ? 40.663 40.918 33.737 1.00 36.35 213 PHE A O 1
ATOM 1297 N N . PRO A 1 184 ? 38.555 40.427 34.290 1.00 34.69 214 PRO A N 1
ATOM 1298 C CA . PRO A 1 184 ? 38.807 38.994 34.157 1.00 39.19 214 PRO A CA 1
ATOM 1299 C C . PRO A 1 184 ? 39.108 38.605 32.716 1.00 32.92 214 PRO A C 1
ATOM 1300 O O . PRO A 1 184 ? 38.666 39.252 31.764 1.00 32.71 214 PRO A O 1
ATOM 1304 N N . LEU A 1 185 ? 39.908 37.547 32.574 1.00 36.64 215 LEU A N 1
ATOM 1305 C CA . LEU A 1 185 ? 40.178 36.946 31.264 1.00 37.43 215 LEU A CA 1
ATOM 1306 C C . LEU A 1 185 ? 39.138 35.915 30.866 1.00 38.20 215 LEU A C 1
ATOM 1307 O O . LEU A 1 185 ? 38.925 35.677 29.669 1.00 37.09 215 LEU A O 1
ATOM 1312 N N . TRP A 1 186 ? 38.501 35.290 31.846 1.00 34.58 216 TRP A N 1
ATOM 1313 C CA . TRP A 1 186 ? 37.726 34.077 31.619 1.00 35.20 216 TRP A CA 1
ATOM 1314 C C . TRP A 1 186 ? 36.961 33.758 32.897 1.00 27.38 216 TRP A C 1
ATOM 1315 O O . TRP A 1 186 ? 37.533 33.797 33.988 1.00 34.11 216 TRP A O 1
ATOM 1326 N N . THR A 1 187 ? 35.673 33.470 32.778 1.00 38.24 217 THR A N 1
ATOM 1327 C CA . THR A 1 187 ? 34.854 33.115 33.931 1.00 41.63 217 THR A CA 1
ATOM 1328 C C . THR A 1 187 ? 34.043 31.869 33.619 1.00 38.47 217 THR A C 1
ATOM 1329 O O . THR A 1 187 ? 33.372 31.802 32.587 1.00 44.61 217 THR A O 1
ATOM 1333 N N . SER A 1 188 ? 34.110 30.886 34.510 1.00 41.35 218 SER A N 1
ATOM 1334 C CA . SER A 1 188 ? 33.413 29.622 34.353 1.00 43.74 218 SER A CA 1
ATOM 1335 C C . SER A 1 188 ? 32.545 29.403 35.581 1.00 41.56 218 SER A C 1
ATOM 1336 O O . SER A 1 188 ? 33.035 29.500 36.709 1.00 44.32 218 SER A O 1
ATOM 1339 N N . ILE A 1 189 ? 31.259 29.128 35.370 1.00 47.43 219 ILE A N 1
ATOM 1340 C CA . ILE A 1 189 ? 30.331 28.936 36.482 1.00 52.06 219 ILE A CA 1
ATOM 1341 C C . ILE A 1 189 ? 29.525 27.659 36.280 1.00 51.61 219 ILE A C 1
ATOM 1342 O O . ILE A 1 189 ? 28.938 27.450 35.210 1.00 53.60 219 ILE A O 1
ATOM 1347 N N . ASP A 1 190 ? 29.526 26.800 37.306 1.00 55.83 220 ASP A N 1
ATOM 1348 C CA . ASP A 1 190 ? 28.599 25.674 37.376 1.00 60.79 220 ASP A CA 1
ATOM 1349 C C . ASP A 1 190 ? 27.157 26.166 37.319 1.00 64.48 220 ASP A C 1
ATOM 1350 O O . ASP A 1 190 ? 26.793 27.150 37.972 1.00 61.64 220 ASP A O 1
ATOM 1355 N N . THR A 1 191 ? 26.327 25.467 36.553 1.00 64.58 221 THR A N 1
ATOM 1356 C CA . THR A 1 191 ? 24.884 25.647 36.657 1.00 71.68 221 THR A CA 1
ATOM 1357 C C . THR A 1 191 ? 24.196 24.293 36.503 1.00 76.36 221 THR A C 1
ATOM 1358 O O . THR A 1 191 ? 24.861 23.280 36.245 1.00 76.75 221 THR A O 1
ATOM 1362 N N . PRO A 1 192 ? 22.874 24.229 36.684 1.00 82.15 222 PRO A N 1
ATOM 1363 C CA . PRO A 1 192 ? 22.169 22.960 36.436 1.00 82.64 222 PRO A CA 1
ATOM 1364 C C . PRO A 1 192 ? 22.154 22.548 34.971 1.00 78.44 222 PRO A C 1
ATOM 1365 O O . PRO A 1 192 ? 22.208 21.346 34.683 1.00 78.68 222 PRO A O 1
ATOM 1369 N N . THR A 1 193 ? 22.096 23.501 34.035 1.00 78.77 223 THR A N 1
ATOM 1370 C CA . THR A 1 193 ? 22.170 23.163 32.617 1.00 74.40 223 THR A CA 1
ATOM 1371 C C . THR A 1 193 ? 23.558 22.701 32.192 1.00 78.15 223 THR A C 1
ATOM 1372 O O . THR A 1 193 ? 23.718 22.244 31.054 1.00 83.81 223 THR A O 1
ATOM 1376 N N . GLY A 1 194 ? 24.549 22.800 33.068 1.00 74.86 224 GLY A N 1
ATOM 1377 C CA . GLY A 1 194 ? 25.941 22.590 32.721 1.00 76.17 224 GLY A CA 1
ATOM 1378 C C . GLY A 1 194 ? 26.742 23.873 32.877 1.00 73.03 224 GLY A C 1
ATOM 1379 O O . GLY A 1 194 ? 26.216 24.937 33.205 1.00 70.93 224 GLY A O 1
ATOM 1380 N N . THR A 1 195 ? 28.039 23.752 32.616 1.00 64.43 225 THR A N 1
ATOM 1381 C CA . THR A 1 195 ? 28.958 24.853 32.858 1.00 59.80 225 THR A CA 1
ATOM 1382 C C . THR A 1 195 ? 28.770 25.980 31.841 1.00 55.27 225 THR A C 1
ATOM 1383 O O . THR A 1 195 ? 28.414 25.767 30.682 1.00 54.12 225 THR A O 1
ATOM 1387 N N . VAL A 1 196 ? 28.999 27.202 32.303 1.00 53.66 226 VAL A N 1
ATOM 1388 C CA . VAL A 1 196 ? 28.806 28.403 31.507 1.00 49.72 226 VAL A CA 1
ATOM 1389 C C . VAL A 1 196 ? 30.089 29.214 31.518 1.00 48.70 226 VAL A C 1
ATOM 1390 O O . VAL A 1 196 ? 30.698 29.413 32.578 1.00 46.66 226 VAL A O 1
ATOM 1394 N N . ILE A 1 197 ? 30.484 29.689 30.337 1.00 45.35 227 ILE A N 1
ATOM 1395 C CA . ILE A 1 197 ? 31.718 30.429 30.132 1.00 42.85 227 ILE A CA 1
ATOM 1396 C C . ILE A 1 197 ? 31.345 31.833 29.696 1.00 38.81 227 ILE A C 1
ATOM 1397 O O . ILE A 1 197 ? 30.581 32.008 28.738 1.00 40.66 227 ILE A O 1
ATOM 1402 N N . ILE A 1 198 ? 31.867 32.823 30.406 1.00 39.63 228 ILE A N 1
ATOM 1403 C CA . ILE A 1 198 ? 31.885 34.203 29.950 1.00 39.97 228 ILE A CA 1
ATOM 1404 C C . ILE A 1 198 ? 33.325 34.491 29.566 1.00 39.45 228 ILE A C 1
ATOM 1405 O O . ILE A 1 198 ? 34.233 34.414 30.408 1.00 35.21 228 ILE A O 1
ATOM 1410 N N . LYS A 1 199 ? 33.524 34.782 28.289 1.00 44.31 229 LYS A N 1
ATOM 1411 C CA . LYS A 1 199 ? 34.838 34.936 27.685 1.00 42.19 229 LYS A CA 1
ATOM 1412 C C . LYS A 1 199 ? 35.130 36.416 27.487 1.00 35.06 229 LYS A C 1
ATOM 1413 O O . LYS A 1 199 ? 34.264 37.176 27.047 1.00 42.33 229 LYS A O 1
ATOM 1419 N N . THR A 1 200 ? 36.344 36.834 27.828 1.00 36.61 230 THR A N 1
ATOM 1420 C CA . THR A 1 200 ? 36.778 38.200 27.551 1.00 37.49 230 THR A CA 1
ATOM 1421 C C . THR A 1 200 ? 37.508 38.208 26.215 1.00 36.25 230 THR A C 1
ATOM 1422 O O . THR A 1 200 ? 38.560 37.571 26.072 1.00 36.81 230 THR A O 1
ATOM 1426 N N . ILE A 1 201 ? 36.940 38.901 25.236 1.00 32.42 231 ILE A N 1
ATOM 1427 C CA . ILE A 1 201 ? 37.480 38.846 23.882 1.00 38.08 231 ILE A CA 1
ATOM 1428 C C . ILE A 1 201 ? 38.353 40.044 23.560 1.00 37.05 231 ILE A C 1
ATOM 1429 O O . ILE A 1 201 ? 39.158 39.967 22.619 1.00 33.84 231 ILE A O 1
ATOM 1434 N N . GLU A 1 202 ? 38.252 41.131 24.326 1.00 34.73 232 GLU A N 1
ATOM 1435 C CA . GLU A 1 202 ? 39.130 42.275 24.140 1.00 36.61 232 GLU A CA 1
ATOM 1436 C C . GLU A 1 202 ? 39.237 43.014 25.459 1.00 35.24 232 GLU A C 1
ATOM 1437 O O . GLU A 1 202 ? 38.260 43.083 26.205 1.00 35.17 232 GLU A O 1
ATOM 1443 N N . MET A 1 203 ? 40.434 43.503 25.776 1.00 34.78 233 MET A N 1
ATOM 1444 C CA . MET A 1 203 ? 40.591 44.428 26.890 1.00 37.48 233 MET A CA 1
ATOM 1445 C C . MET A 1 203 ? 41.728 45.379 26.552 1.00 41.04 233 MET A C 1
ATOM 1446 O O . MET A 1 203 ? 42.581 45.089 25.704 1.00 35.98 233 MET A O 1
ATOM 1451 N N . GLY A 1 204 ? 41.721 46.532 27.213 1.00 37.45 234 GLY A N 1
ATOM 1452 C CA . GLY A 1 204 ? 42.767 47.503 27.004 1.00 35.97 234 GLY A CA 1
ATOM 1453 C C . GLY A 1 204 ? 42.666 48.761 27.850 1.00 35.46 234 GLY A C 1
ATOM 1454 O O . GLY A 1 204 ? 42.138 48.757 28.974 1.00 36.76 234 GLY A O 1
ATOM 1455 N N . HIS A 1 205 ? 43.229 49.838 27.311 1.00 36.51 235 HIS A N 1
ATOM 1456 C CA . HIS A 1 205 ? 43.428 51.077 28.039 1.00 40.09 235 HIS A CA 1
ATOM 1457 C C . HIS A 1 205 ? 43.125 52.249 27.121 1.00 39.89 235 HIS A C 1
ATOM 1458 O O . HIS A 1 205 ? 43.080 52.107 25.892 1.00 39.31 235 HIS A O 1
ATOM 1465 N N . GLN A 1 206 ? 42.926 53.416 27.746 1.00 46.34 236 GLN A N 1
ATOM 1466 C CA . GLN A 1 206 ? 42.787 54.695 27.050 1.00 46.16 236 GLN A CA 1
ATOM 1467 C C . GLN A 1 206 ? 41.551 54.729 26.174 1.00 42.41 236 GLN A C 1
ATOM 1468 O O . GLN A 1 206 ? 41.561 55.344 25.113 1.00 42.30 236 GLN A O 1
ATOM 1474 N N . ALA A 1 207 ? 40.495 54.037 26.580 1.00 41.17 237 ALA A N 1
ATOM 1475 C CA . ALA A 1 207 ? 39.226 54.166 25.885 1.00 35.80 237 ALA A CA 1
ATOM 1476 C C . ALA A 1 207 ? 38.462 55.383 26.409 1.00 41.05 237 ALA A C 1
ATOM 1477 O O . ALA A 1 207 ? 38.539 55.729 27.592 1.00 39.29 237 ALA A O 1
ATOM 1479 N N . ALA A 1 208 ? 37.706 56.019 25.520 1.00 44.33 238 ALA A N 1
ATOM 1480 C CA . ALA A 1 208 ? 36.901 57.181 25.860 1.00 47.87 238 ALA A CA 1
ATOM 1481 C C . ALA A 1 208 ? 35.434 56.848 25.652 1.00 47.88 238 ALA A C 1
ATOM 1482 O O . ALA A 1 208 ? 35.073 56.144 24.702 1.00 44.41 238 ALA A O 1
ATOM 1484 N N . SER A 1 209 ? 34.590 57.322 26.559 1.00 48.05 239 SE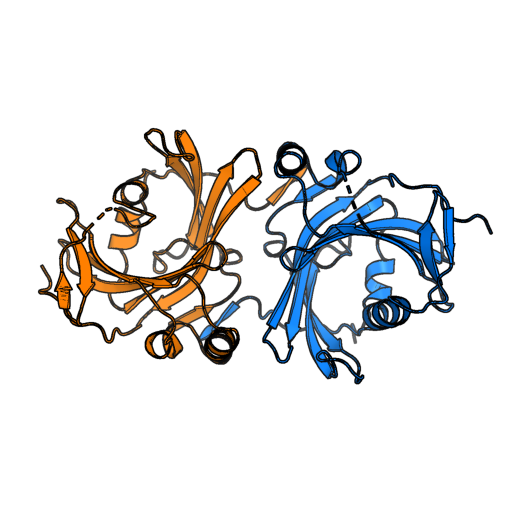R A N 1
ATOM 1485 C CA . SER A 1 209 ? 33.175 57.004 26.457 1.00 48.71 239 SER A CA 1
ATOM 1486 C C . SER A 1 209 ? 32.562 57.705 25.255 1.00 51.81 239 SER A C 1
ATOM 1487 O O . SER A 1 209 ? 32.924 58.838 24.923 1.00 46.28 239 SER A O 1
ATOM 1490 N N . SER A 1 210 ? 31.616 57.023 24.617 1.00 54.45 240 SER A N 1
ATOM 1491 C CA . SER A 1 210 ? 30.793 57.609 23.570 1.00 55.17 240 SER A CA 1
ATOM 1492 C C . SER A 1 210 ? 29.467 58.164 24.093 1.00 60.02 240 SER A C 1
ATOM 1493 O O . SER A 1 210 ? 28.683 58.707 23.308 1.00 56.47 240 SER A O 1
ATOM 1496 N N . TYR A 1 211 ? 29.206 58.070 25.386 1.00 52.73 241 TYR A N 1
ATOM 1497 C CA . TYR A 1 211 ? 27.916 58.405 25.967 1.00 51.82 241 TYR A CA 1
ATOM 1498 C C . TYR A 1 211 ? 27.967 59.740 26.702 1.00 51.42 241 TYR A C 1
ATOM 1499 O O . TYR A 1 211 ? 29.036 60.341 26.849 1.00 52.59 241 TYR A O 1
ATOM 1508 N N . PRO A 1 212 ? 26.820 60.248 27.171 1.00 51.47 242 PRO A N 1
ATOM 1509 C CA . PRO A 1 212 ? 26.830 61.551 27.846 1.00 46.77 242 PRO A CA 1
ATOM 1510 C C . PRO A 1 212 ? 27.697 61.546 29.094 1.00 52.00 242 PRO A C 1
ATOM 1511 O O . PRO A 1 212 ? 27.985 60.506 29.702 1.00 44.25 242 PRO A O 1
ATOM 1515 N N . ALA A 1 213 ? 28.100 62.754 29.474 1.00 42.60 243 ALA A N 1
ATOM 1516 C CA . ALA A 1 213 ? 28.927 62.966 30.646 1.00 49.79 243 ALA A CA 1
ATOM 1517 C C . ALA A 1 213 ? 28.248 62.435 31.902 1.00 42.37 243 ALA A C 1
ATOM 1518 O O . ALA A 1 213 ? 27.031 62.231 31.956 1.00 43.74 243 ALA A O 1
ATOM 1520 N N . LEU A 1 214 ? 29.060 62.272 32.933 1.00 39.65 244 LEU A N 1
ATOM 1521 C CA . LEU A 1 214 ? 28.610 61.703 34.186 1.00 43.74 244 LEU A CA 1
ATOM 1522 C C . LEU A 1 214 ? 27.590 62.614 34.873 1.00 44.86 244 LEU A C 1
ATOM 1523 O O . LEU A 1 214 ? 27.615 63.832 34.691 1.00 38.28 244 LEU A O 1
ATOM 1528 N N . PRO A 1 215 ? 26.684 62.042 35.670 1.00 44.32 245 PRO A N 1
ATOM 1529 C CA . PRO A 1 215 ? 25.807 62.870 36.508 1.00 42.04 245 PRO A CA 1
ATOM 1530 C C . PRO A 1 215 ? 26.591 63.884 37.314 1.00 44.05 245 PRO A C 1
ATOM 1531 O O . PRO A 1 215 ? 27.671 63.598 37.833 1.00 47.72 245 PRO A O 1
ATOM 1535 N N . ASN A 1 216 ? 26.020 65.074 37.421 1.00 40.29 246 ASN A N 1
ATOM 1536 C CA . ASN A 1 216 ? 26.575 66.164 38.202 1.00 47.65 246 ASN A CA 1
ATOM 1537 C C . ASN A 1 216 ? 25.810 66.250 39.511 1.00 51.72 246 ASN A C 1
ATOM 1538 O O . ASN A 1 216 ? 24.602 66.531 39.512 1.00 42.99 246 ASN A O 1
ATOM 1543 N N . PHE A 1 217 ? 26.506 65.995 40.608 1.00 50.55 247 PHE A N 1
ATOM 1544 C CA . PHE A 1 217 ? 25.903 66.044 41.925 1.00 52.95 247 PHE A CA 1
ATOM 1545 C C . PHE A 1 217 ? 26.484 67.243 42.705 1.00 59.66 247 PHE A C 1
ATOM 1546 O O . PHE A 1 217 ? 26.366 67.347 43.930 1.00 64.67 247 PHE A O 1
ATOM 1555 N N . LEU B 1 5 ? 60.827 24.732 5.834 1.00 69.00 35 LEU B N 1
ATOM 1556 C CA . LEU B 1 5 ? 60.234 23.608 6.564 1.00 64.58 35 LEU B CA 1
ATOM 1557 C C . LEU B 1 5 ? 58.768 23.456 6.152 1.00 59.63 35 LEU B C 1
ATOM 1558 O O . LEU B 1 5 ? 58.046 24.447 6.015 1.00 55.97 35 LEU B O 1
ATOM 1563 N N . GLN B 1 6 ? 58.337 22.222 5.914 1.00 57.35 36 GLN B N 1
ATOM 1564 C CA . GLN B 1 6 ? 57.029 21.952 5.334 1.00 58.28 36 GLN B CA 1
ATOM 1565 C C . GLN B 1 6 ? 56.294 20.894 6.141 1.00 54.77 36 GLN B C 1
ATOM 1566 O O . GLN B 1 6 ? 56.912 20.015 6.739 1.00 52.02 36 GLN B O 1
ATOM 1572 N N . SER B 1 7 ? 54.964 20.981 6.139 1.00 47.58 37 SER B N 1
ATOM 1573 C CA . SER B 1 7 ? 54.119 19.983 6.794 1.00 56.58 37 SER B CA 1
ATOM 1574 C C . SER B 1 7 ? 52.751 19.986 6.114 1.00 54.28 37 SER B C 1
ATOM 1575 O O . SER B 1 7 ? 52.493 20.773 5.188 1.00 43.98 37 SER B O 1
ATOM 1578 N N . SER B 1 8 ? 51.874 19.092 6.583 1.00 46.39 38 SER B N 1
ATOM 1579 C CA . SER B 1 8 ? 50.489 19.052 6.129 1.00 41.12 38 SER B CA 1
ATOM 1580 C C . SER B 1 8 ? 49.650 18.309 7.157 1.00 42.09 38 SER B C 1
ATOM 1581 O O . SER B 1 8 ? 50.168 17.548 7.964 1.00 40.16 38 SER B O 1
ATOM 1584 N N . ILE B 1 9 ? 48.340 18.519 7.105 1.00 32.29 39 ILE B N 1
ATOM 1585 C CA . ILE B 1 9 ? 47.488 17.771 8.006 1.00 42.22 39 ILE B CA 1
ATOM 1586 C C . ILE B 1 9 ? 47.620 16.285 7.723 1.00 41.57 39 ILE B C 1
ATOM 1587 O O . ILE B 1 9 ? 47.612 15.477 8.658 1.00 43.54 39 ILE B O 1
ATOM 1592 N N . GLN B 1 10 ? 47.803 15.907 6.450 1.00 42.49 40 GLN B N 1
ATOM 1593 C CA . GLN B 1 10 ? 47.982 14.493 6.104 1.00 45.36 40 GLN B CA 1
ATOM 1594 C C . GLN B 1 10 ? 49.271 13.943 6.690 1.00 40.02 40 GLN B C 1
ATOM 1595 O O . GLN B 1 10 ? 49.283 12.871 7.293 1.00 36.86 40 GLN B O 1
ATOM 1601 N N . GLU B 1 11 ? 50.382 14.646 6.489 1.00 40.44 41 GLU B N 1
ATOM 1602 C CA . GLU B 1 11 ? 51.638 14.209 7.087 1.00 39.20 41 GLU B CA 1
ATOM 1603 C C . GLU B 1 11 ? 51.511 14.044 8.604 1.00 41.62 41 GLU B C 1
ATOM 1604 O O . GLU B 1 11 ? 51.975 13.040 9.169 1.00 36.53 41 GLU B O 1
ATOM 1610 N N . LYS B 1 12 ? 50.885 15.020 9.287 1.00 38.68 42 LYS B N 1
ATOM 1611 C CA . LYS B 1 12 ? 50.741 14.940 10.742 1.00 37.79 42 LYS B CA 1
ATOM 1612 C C . LYS B 1 12 ? 49.846 13.774 11.141 1.00 38.66 42 LYS B C 1
ATOM 1613 O O . LYS B 1 12 ? 50.183 12.994 12.035 1.00 37.26 42 LYS B O 1
ATOM 1619 N N . ILE B 1 13 ? 48.690 13.647 10.496 1.00 37.88 43 ILE B N 1
ATOM 1620 C CA . ILE B 1 13 ? 47.792 12.567 10.868 1.00 43.37 43 ILE B CA 1
ATOM 1621 C C . ILE B 1 13 ? 48.448 11.214 10.632 1.00 45.56 43 ILE B C 1
ATOM 1622 O O . ILE B 1 13 ? 48.204 10.267 11.388 1.00 39.99 43 ILE B O 1
ATOM 1627 N N . LEU B 1 14 ? 49.311 11.094 9.617 1.00 40.25 44 LEU B N 1
ATOM 1628 C CA . LEU B 1 14 ? 49.958 9.800 9.402 1.00 42.81 44 LEU B CA 1
ATOM 1629 C C . LEU B 1 14 ? 50.990 9.480 10.487 1.00 40.05 44 LEU B C 1
ATOM 1630 O O . LEU B 1 14 ? 51.525 8.375 10.506 1.00 45.21 44 LEU B O 1
ATOM 1635 N N . THR B 1 15 ? 51.273 10.398 11.401 1.00 40.71 45 THR B N 1
ATOM 1636 C CA . THR B 1 15 ? 52.101 10.078 12.555 1.00 39.85 45 THR B CA 1
ATOM 1637 C C . THR B 1 15 ? 51.287 9.633 13.769 1.00 45.40 45 THR B C 1
ATOM 1638 O O . THR B 1 15 ? 51.868 9.154 14.744 1.00 44.44 45 THR B O 1
ATOM 1642 N N . ALA B 1 16 ? 49.966 9.758 13.726 1.00 43.44 46 ALA B N 1
ATOM 1643 C CA . ALA B 1 16 ? 49.132 9.357 14.844 1.00 37.41 46 ALA B CA 1
ATOM 1644 C C . ALA B 1 16 ? 49.116 7.834 14.990 1.00 45.23 46 ALA B C 1
ATOM 1645 O O . ALA B 1 16 ? 49.339 7.088 14.038 1.00 41.13 46 ALA B O 1
ATOM 1647 N N . ARG B 1 17 ? 48.847 7.376 16.196 1.00 38.19 47 ARG B N 1
ATOM 1648 C CA . ARG B 1 17 ? 48.852 5.955 16.504 1.00 35.33 47 ARG B CA 1
ATOM 1649 C C . ARG B 1 17 ? 47.429 5.472 16.689 1.00 40.31 47 ARG B C 1
ATOM 1650 O O . ARG B 1 17 ? 46.535 6.278 16.974 1.00 36.88 47 ARG B O 1
ATOM 1658 N N . PRO B 1 18 ? 47.161 4.182 16.472 1.00 38.03 48 PRO B N 1
ATOM 1659 C CA . PRO B 1 18 ? 45.794 3.699 16.672 1.00 36.70 48 PRO B CA 1
ATOM 1660 C C . PRO B 1 18 ? 45.356 4.017 18.096 1.00 30.90 48 PRO B C 1
ATOM 1661 O O . PRO B 1 18 ? 46.150 3.956 19.034 1.00 35.24 48 PRO B O 1
ATOM 1665 N N . GLY B 1 19 ? 44.089 4.386 18.244 1.00 36.52 49 GLY B N 1
ATOM 1666 C CA . GLY B 1 19 ? 43.573 4.857 19.507 1.00 39.43 49 GLY B CA 1
ATOM 1667 C C . GLY B 1 19 ? 43.617 6.363 19.692 1.00 35.66 49 GLY B C 1
ATOM 1668 O O . GLY B 1 19 ? 42.856 6.893 20.519 1.00 37.07 49 GLY B O 1
ATOM 1669 N N . ASP B 1 20 ? 44.479 7.063 18.948 1.00 38.12 50 ASP B N 1
ATOM 1670 C CA . ASP B 1 20 ? 44.524 8.521 19.005 1.00 36.67 50 ASP B CA 1
ATOM 1671 C C . ASP B 1 20 ? 43.217 9.122 18.504 1.00 37.71 50 ASP B C 1
ATOM 1672 O O . ASP B 1 20 ? 42.631 8.665 17.519 1.00 33.96 50 ASP B O 1
ATOM 1677 N N . TYR B 1 21 ? 42.767 10.176 19.181 1.00 31.42 51 TYR B N 1
ATOM 1678 C CA . TYR B 1 21 ? 41.513 10.810 18.828 1.00 31.97 51 TYR B CA 1
ATOM 1679 C C . TYR B 1 21 ? 41.591 12.300 19.127 1.00 35.61 51 TYR B C 1
ATOM 1680 O O . TYR B 1 21 ? 42.480 12.780 19.854 1.00 34.37 51 TYR B O 1
ATOM 1689 N N . ALA B 1 22 ? 40.643 13.022 18.536 1.00 32.24 52 ALA B N 1
ATOM 1690 C CA . ALA B 1 22 ? 40.472 14.444 18.779 1.00 35.04 52 ALA B CA 1
ATOM 1691 C C . ALA B 1 22 ? 39.040 14.802 18.434 1.00 32.12 52 ALA B C 1
ATOM 1692 O O . ALA B 1 22 ? 38.392 14.140 17.617 1.00 33.43 52 ALA B O 1
ATOM 1694 N N . VAL B 1 23 ? 38.531 15.818 19.111 1.00 31.93 53 VAL B N 1
ATOM 1695 C CA . VAL B 1 23 ? 37.158 16.262 18.954 1.00 29.87 53 VAL B CA 1
ATOM 1696 C C . VAL B 1 23 ? 37.204 17.716 18.540 1.00 39.88 53 VAL B C 1
ATOM 1697 O O . VAL B 1 23 ? 37.698 18.567 19.299 1.00 35.17 53 VAL B O 1
ATOM 1701 N N . LEU B 1 24 ? 36.696 18.009 17.344 1.00 36.79 54 LEU B N 1
ATOM 1702 C CA . LEU B 1 24 ? 36.693 19.372 16.841 1.00 35.87 54 LEU B CA 1
ATOM 1703 C C . LEU B 1 24 ? 35.284 19.937 16.913 1.00 43.71 54 LEU B C 1
ATOM 1704 O O . LEU B 1 24 ? 34.290 19.205 16.825 1.00 43.05 54 LEU B O 1
ATOM 1709 N N . SER B 1 25 ? 35.217 21.253 17.069 1.00 36.31 55 SER B N 1
ATOM 1710 C CA . SER B 1 25 ? 33.965 21.975 17.215 1.00 41.61 55 SER B CA 1
ATOM 1711 C C . SER B 1 25 ? 33.934 23.152 16.249 1.00 46.87 55 SER B C 1
ATOM 1712 O O . SER B 1 25 ? 34.877 23.952 16.191 1.00 39.22 55 SER B O 1
ATOM 1715 N N . ARG B 1 26 ? 32.855 23.245 15.482 1.00 51.42 56 ARG B N 1
ATOM 1716 C CA . ARG B 1 26 ? 32.573 24.390 14.618 1.00 49.50 56 ARG B CA 1
ATOM 1717 C C . ARG B 1 26 ? 31.161 24.794 15.022 1.00 56.47 56 ARG B C 1
ATOM 1718 O O . ARG B 1 26 ? 30.180 24.295 14.465 1.00 59.95 56 ARG B O 1
ATOM 1720 N N . GLY B 1 27 ? 31.068 25.641 16.041 1.00 57.47 57 GLY B N 1
ATOM 1721 C CA . GLY B 1 27 ? 29.788 26.108 16.516 1.00 59.28 57 GLY B CA 1
ATOM 1722 C C . GLY B 1 27 ? 29.015 25.018 17.222 1.00 63.40 57 GLY B C 1
ATOM 1723 O O . GLY B 1 27 ? 29.436 24.520 18.27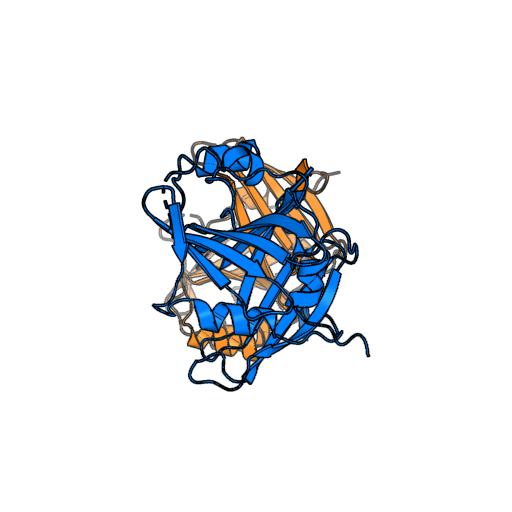5 1.00 61.32 57 GLY B O 1
ATOM 1724 N N . SER B 1 28 ? 27.871 24.640 16.656 1.00 59.79 58 SER B N 1
ATOM 1725 C CA . SER B 1 28 ? 27.103 23.548 17.241 1.00 65.31 58 SER B CA 1
ATOM 1726 C C . SER B 1 28 ? 27.640 22.199 16.790 1.00 60.62 58 SER B C 1
ATOM 1727 O O . SER B 1 28 ? 27.506 21.203 17.518 1.00 64.23 58 SER B O 1
ATOM 1730 N N . GLN B 1 29 ? 28.257 22.156 15.610 1.00 54.90 59 GLN B N 1
ATOM 1731 C CA . GLN B 1 29 ? 28.804 20.917 15.085 1.00 56.96 59 GLN B CA 1
ATOM 1732 C C . GLN B 1 29 ? 29.915 20.392 15.983 1.00 52.02 59 GLN B C 1
ATOM 1733 O O . GLN B 1 29 ? 30.675 21.158 16.579 1.00 50.99 59 GLN B O 1
ATOM 1739 N N . LYS B 1 30 ? 30.031 19.068 16.034 1.00 49.75 60 LYS B N 1
ATOM 1740 C CA . LYS B 1 30 ? 31.114 18.387 16.732 1.00 50.65 60 LYS B CA 1
ATOM 1741 C C . LYS B 1 30 ? 31.585 17.245 15.846 1.00 46.00 60 LYS B C 1
ATOM 1742 O O . LYS B 1 30 ? 30.765 16.545 15.254 1.00 48.90 60 LYS B O 1
ATOM 1748 N N . PHE B 1 31 ? 32.901 17.067 15.754 1.00 45.12 61 PHE B N 1
ATOM 1749 C CA . PHE B 1 31 ? 33.504 16.004 14.962 1.00 42.98 61 PHE B CA 1
ATOM 1750 C C . PHE B 1 31 ? 34.432 15.190 15.853 1.00 45.14 61 PHE B C 1
ATOM 1751 O O . PHE B 1 31 ? 35.370 15.736 16.444 1.00 36.69 61 PHE B O 1
ATOM 1759 N N . PHE B 1 32 ? 34.167 13.883 15.943 1.00 39.81 62 PHE B N 1
ATOM 1760 C CA . PHE B 1 32 ? 34.999 12.939 16.686 1.00 36.33 62 PHE B CA 1
ATOM 1761 C C . PHE B 1 32 ? 35.832 12.158 15.674 1.00 39.46 62 PHE B C 1
ATOM 1762 O O . PHE B 1 32 ? 35.291 11.391 14.875 1.00 37.89 62 PHE B O 1
ATOM 1770 N N . PHE B 1 33 ? 37.139 12.371 15.706 1.00 33.53 63 PHE B N 1
ATOM 1771 C CA . PHE B 1 33 ? 38.099 11.672 14.877 1.00 35.19 63 PHE B CA 1
ATOM 1772 C C . PHE B 1 33 ? 38.799 10.584 15.680 1.00 42.13 63 PHE B C 1
ATOM 1773 O O . PHE B 1 33 ? 39.225 10.819 16.808 1.00 36.86 63 PHE B O 1
ATOM 1781 N N . LEU B 1 34 ? 38.969 9.408 15.080 1.00 37.30 64 LEU B N 1
ATOM 1782 C CA . LEU B 1 34 ? 39.665 8.316 15.747 1.00 32.67 64 LEU B CA 1
ATOM 1783 C C . LEU B 1 34 ? 40.532 7.584 14.741 1.00 33.13 64 LEU B C 1
ATOM 1784 O O . LEU B 1 34 ? 40.074 7.254 13.645 1.00 37.20 64 LEU B O 1
ATOM 1789 N N . ILE B 1 35 ? 41.793 7.365 15.102 1.00 32.55 65 ILE B N 1
ATOM 1790 C CA . ILE B 1 35 ? 42.674 6.521 14.313 1.00 36.29 65 ILE B CA 1
ATOM 1791 C C . ILE B 1 35 ? 42.266 5.076 14.616 1.00 43.03 65 ILE B C 1
ATOM 1792 O O . ILE B 1 35 ? 42.566 4.563 15.697 1.00 39.06 65 ILE B O 1
ATOM 1797 N N . ARG B 1 36 ? 41.532 4.430 13.687 1.00 39.03 66 ARG B N 1
ATOM 1798 C CA . ARG B 1 36 ? 41.036 3.070 13.932 1.00 46.40 66 ARG B CA 1
ATOM 1799 C C . ARG B 1 36 ? 42.160 2.063 13.796 1.00 42.64 66 ARG B C 1
ATOM 1800 O O . ARG B 1 36 ? 42.332 1.205 14.660 1.00 39.99 66 ARG B O 1
ATOM 1808 N N . GLN B 1 37 ? 42.969 2.191 12.750 1.00 37.22 67 GLN B N 1
ATOM 1809 C CA . GLN B 1 37 ? 44.041 1.247 12.456 1.00 53.21 67 GLN B CA 1
ATOM 1810 C C . GLN B 1 37 ? 45.086 1.966 11.628 1.00 48.84 67 GLN B C 1
ATOM 1811 O O . GLN B 1 37 ? 44.779 2.924 10.913 1.00 47.93 67 GLN B O 1
ATOM 1817 N N . SER B 1 38 ? 46.312 1.475 11.707 1.00 52.89 68 SER B N 1
ATOM 1818 C CA . SER B 1 38 ? 47.433 2.082 11.018 1.00 58.84 68 SER B CA 1
ATOM 1819 C C . SER B 1 38 ? 48.254 0.998 10.328 1.00 72.44 68 SER B C 1
ATOM 1820 O O . SER B 1 38 ? 48.206 -0.175 10.704 1.00 70.89 68 SER B O 1
ATOM 1823 N N . SER B 1 39 ? 48.983 1.412 9.288 1.00 65.78 69 SER B N 1
ATOM 1824 C CA . SER B 1 39 ? 50.065 0.630 8.698 1.00 69.87 69 SER B CA 1
ATOM 1825 C C . SER B 1 39 ? 51.119 1.615 8.209 1.00 68.27 69 SER B C 1
ATOM 1826 O O . SER B 1 39 ? 50.930 2.831 8.268 1.00 64.18 69 SER B O 1
ATOM 1829 N N . SER B 1 40 ? 52.251 1.090 7.741 1.00 68.37 70 SER B N 1
ATOM 1830 C CA . SER B 1 40 ? 53.234 1.971 7.116 1.00 68.80 70 SER B CA 1
ATOM 1831 C C . SER B 1 40 ? 52.658 2.589 5.853 1.00 71.24 70 SER B C 1
ATOM 1832 O O . SER B 1 40 ? 52.880 3.769 5.565 1.00 76.47 70 SER B O 1
ATOM 1835 N N . GLU B 1 41 ? 51.914 1.794 5.084 1.00 71.91 71 GLU B N 1
ATOM 1836 C CA . GLU B 1 41 ? 51.316 2.296 3.856 1.00 72.66 71 GLU B CA 1
ATOM 1837 C C . GLU B 1 41 ? 50.306 3.400 4.145 1.00 74.09 71 GLU B C 1
ATOM 1838 O O . GLU B 1 41 ? 50.307 4.443 3.474 1.00 70.64 71 GLU B O 1
ATOM 1840 N N . ALA B 1 42 ? 49.446 3.206 5.150 1.00 64.15 72 ALA B N 1
ATOM 1841 C CA . ALA B 1 42 ? 48.253 4.031 5.255 1.00 56.42 72 ALA B CA 1
ATOM 1842 C C . ALA B 1 42 ? 47.779 4.149 6.694 1.00 48.80 72 ALA B C 1
ATOM 1843 O O . ALA B 1 42 ? 48.190 3.401 7.578 1.00 49.99 72 ALA B O 1
ATOM 1845 N N . THR B 1 43 ? 46.860 5.076 6.900 1.00 43.13 73 THR B N 1
ATOM 1846 C CA . THR B 1 43 ? 46.178 5.223 8.167 1.00 45.60 73 THR B CA 1
ATOM 1847 C C . THR B 1 43 ? 44.685 5.317 7.918 1.00 37.95 73 THR B C 1
ATOM 1848 O O . THR B 1 43 ? 44.241 5.969 6.973 1.00 38.21 73 THR B O 1
ATOM 1852 N N . TRP B 1 44 ? 43.922 4.646 8.773 1.00 37.96 74 TRP B N 1
ATOM 1853 C CA . TRP B 1 44 ? 42.468 4.622 8.712 1.00 31.59 74 TRP B CA 1
ATOM 1854 C C . TRP B 1 44 ? 41.873 5.499 9.804 1.00 34.47 74 TRP B C 1
ATOM 1855 O O . TRP B 1 44 ? 42.156 5.287 10.991 1.00 38.08 74 TRP B O 1
ATOM 1866 N N . VAL B 1 45 ? 40.987 6.419 9.414 1.00 36.96 75 VAL B N 1
ATOM 1867 C CA . VAL B 1 45 ? 40.440 7.406 10.334 1.00 40.58 75 VAL B CA 1
ATOM 1868 C C . VAL B 1 45 ? 38.923 7.357 10.268 1.00 39.01 75 VAL B C 1
ATOM 1869 O O . VAL B 1 45 ? 38.334 7.511 9.191 1.00 37.42 75 VAL B O 1
ATOM 1873 N N . GLU B 1 46 ? 38.296 7.175 11.427 1.00 34.55 76 GLU B N 1
ATOM 1874 C CA . GLU B 1 46 ? 36.856 7.300 11.576 1.00 31.91 76 GLU B CA 1
ATOM 1875 C C . GLU B 1 46 ? 36.531 8.717 11.973 1.00 39.40 76 GLU B C 1
ATOM 1876 O O . GLU B 1 46 ? 37.250 9.327 12.775 1.00 38.58 76 GLU B O 1
ATOM 1882 N N . MET B 1 47 ? 35.435 9.237 11.429 1.00 37.38 77 MET B N 1
ATOM 1883 C CA . MET B 1 47 ? 35.015 10.599 11.714 1.00 38.67 77 MET B CA 1
ATOM 1884 C C . MET B 1 47 ? 33.508 10.596 11.876 1.00 39.44 77 MET B C 1
ATOM 1885 O O . MET B 1 47 ? 32.783 10.204 10.954 1.00 41.48 77 MET B O 1
ATOM 1888 N N . SER B 1 48 ? 33.037 11.006 13.048 1.00 37.50 78 SER B N 1
ATOM 1889 C CA . SER B 1 48 ? 31.617 11.015 13.365 1.00 41.34 78 SER B CA 1
ATOM 1890 C C . SER B 1 48 ? 31.173 12.448 13.591 1.00 48.95 78 SER B C 1
ATOM 1891 O O . SER B 1 48 ? 31.699 13.148 14.466 1.00 37.62 78 SER B O 1
ATOM 1894 N N . GLU B 1 49 ? 30.208 12.882 12.801 1.00 51.18 79 GLU B N 1
ATOM 1895 C CA . GLU B 1 49 ? 29.825 14.279 12.727 1.00 51.91 79 GLU B CA 1
ATOM 1896 C C . GLU B 1 49 ? 28.442 14.426 13.325 1.00 53.15 79 GLU B C 1
ATOM 1897 O O . GLU B 1 49 ? 27.494 13.792 12.854 1.00 56.20 79 GLU B O 1
ATOM 1903 N N . PHE B 1 50 ? 28.340 15.240 14.368 1.00 44.23 80 PHE B N 1
ATOM 1904 C CA . PHE B 1 50 ? 27.074 15.588 14.992 1.00 51.63 80 PHE B CA 1
ATOM 1905 C C . PHE B 1 50 ? 26.765 17.040 14.655 1.00 62.05 80 PHE B C 1
ATOM 1906 O O . PHE B 1 50 ? 27.655 17.901 14.706 1.00 56.03 80 PHE B O 1
ATOM 1914 N N . ALA B 1 51 ? 25.509 17.313 14.319 1.00 61.57 81 ALA B N 1
ATOM 1915 C CA . ALA B 1 51 ? 25.096 18.694 14.146 1.00 61.99 81 ALA B CA 1
ATOM 1916 C C . ALA B 1 51 ? 24.791 19.347 15.477 1.00 64.86 81 ALA B C 1
ATOM 1917 O O . ALA B 1 51 ? 24.857 20.576 15.583 1.00 69.63 81 ALA B O 1
ATOM 1919 N N . SER B 1 52 ? 24.491 18.551 16.497 1.00 64.05 82 SER B N 1
ATOM 1920 C CA . SER B 1 52 ? 23.991 19.088 17.749 1.00 62.47 82 SER B CA 1
ATOM 1921 C C . SER B 1 52 ? 23.991 17.985 18.796 1.00 65.54 82 SER B C 1
ATOM 1922 O O . SER B 1 52 ? 23.722 16.825 18.481 1.00 60.12 82 SER B O 1
ATOM 1925 N N . LEU B 1 53 ? 24.324 18.347 20.027 1.00 61.48 83 LEU B N 1
ATOM 1926 C CA . LEU B 1 53 ? 24.119 17.482 21.175 1.00 61.85 83 LEU B CA 1
ATOM 1927 C C . LEU B 1 53 ? 23.019 18.061 22.057 1.00 67.27 83 LEU B C 1
ATOM 1928 O O . LEU B 1 53 ? 22.750 19.268 22.041 1.00 72.23 83 LEU B O 1
ATOM 1933 N N . THR B 1 54 ? 22.375 17.181 22.814 1.00 66.94 84 THR B N 1
ATOM 1934 C CA . THR B 1 54 ? 21.478 17.615 23.870 1.00 71.48 84 THR B CA 1
ATOM 1935 C C . THR B 1 54 ? 22.267 18.368 24.938 1.00 74.96 84 THR B C 1
ATOM 1936 O O . THR B 1 54 ? 23.483 18.202 25.076 1.00 74.56 84 THR B O 1
ATOM 1940 N N . GLN B 1 55 ? 21.567 19.225 25.689 1.00 81.46 85 GLN B N 1
ATOM 1941 C CA . GLN B 1 55 ? 22.151 19.748 26.921 1.00 81.31 85 GLN B CA 1
ATOM 1942 C C . GLN B 1 55 ? 22.478 18.605 27.873 1.00 74.34 85 GLN B C 1
ATOM 1943 O O . GLN B 1 55 ? 23.504 18.628 28.563 1.00 73.40 85 GLN B O 1
ATOM 1945 N N . GLN B 1 56 ? 21.630 17.574 27.889 1.00 71.94 86 GLN B N 1
ATOM 1946 C CA . GLN B 1 56 ? 21.911 16.387 28.685 1.00 73.07 86 GLN B CA 1
ATOM 1947 C C . GLN B 1 56 ? 23.175 15.678 28.198 1.00 75.89 86 GLN B C 1
ATOM 1948 O O . GLN B 1 56 ? 24.026 15.276 29.002 1.00 72.42 86 GLN B O 1
ATOM 1954 N N . GLU B 1 57 ? 23.307 15.492 26.881 1.00 73.76 87 GLU B N 1
ATOM 1955 C CA . GLU B 1 57 ? 24.519 14.874 26.351 1.00 70.45 87 GLU B CA 1
ATOM 1956 C C . GLU B 1 57 ? 25.748 15.686 26.731 1.00 62.38 87 GLU B C 1
ATOM 1957 O O . GLU B 1 57 ? 26.793 15.121 27.077 1.00 54.37 87 GLU B O 1
ATOM 1963 N N . LYS B 1 58 ? 25.633 17.017 26.680 1.00 66.98 88 LYS B N 1
ATOM 1964 C CA . LYS B 1 58 ? 26.727 17.884 27.107 1.00 63.56 88 LYS B CA 1
ATOM 1965 C C . LYS B 1 58 ? 27.116 17.611 28.550 1.00 60.23 88 LYS B C 1
ATOM 1966 O O . LYS B 1 58 ? 28.301 17.644 28.895 1.00 61.16 88 LYS B O 1
ATOM 1969 N N . LYS B 1 59 ? 26.129 17.330 29.405 1.00 65.89 89 LYS B N 1
ATOM 1970 C CA . LYS B 1 59 ? 26.416 17.074 30.811 1.00 61.68 89 LYS B CA 1
ATOM 1971 C C . LYS B 1 59 ? 27.197 15.784 30.983 1.00 60.93 89 LYS B C 1
ATOM 1972 O O . LYS B 1 59 ? 28.157 15.727 31.760 1.00 57.05 89 LYS B O 1
ATOM 1974 N N . LEU B 1 60 ? 26.798 14.733 30.267 1.00 64.06 90 LEU B N 1
ATOM 1975 C CA . LEU B 1 60 ? 27.490 13.459 30.395 1.00 59.09 90 LEU B CA 1
ATOM 1976 C C . LEU B 1 60 ? 28.957 13.596 30.019 1.00 55.24 90 LEU B C 1
ATOM 1977 O O . LEU B 1 60 ? 29.842 13.078 30.713 1.00 53.69 90 LEU B O 1
ATOM 1982 N N . VAL B 1 61 ? 29.236 14.278 28.907 1.00 49.46 91 VAL B N 1
ATOM 1983 C CA . VAL B 1 61 ? 30.625 14.517 28.534 1.00 49.02 91 VAL B CA 1
ATOM 1984 C C . VAL B 1 61 ? 31.327 15.325 29.615 1.00 50.54 91 VAL B C 1
ATOM 1985 O O . VAL B 1 61 ? 32.476 15.050 29.978 1.00 48.09 91 VAL B O 1
ATOM 1989 N N . GLU B 1 62 ? 30.657 16.358 30.120 1.00 53.50 92 GLU B N 1
ATOM 1990 C CA . GLU B 1 62 ? 31.210 17.144 31.214 1.00 56.26 92 GLU B CA 1
ATOM 1991 C C . GLU B 1 62 ? 31.601 16.241 32.372 1.00 54.79 92 GLU B C 1
ATOM 1992 O O . GLU B 1 62 ? 32.722 16.315 32.890 1.00 55.17 92 GLU B O 1
ATOM 1998 N N . GLN B 1 63 ? 30.699 15.339 32.756 1.00 51.18 93 GLN B N 1
ATOM 1999 C CA . GLN B 1 63 ? 30.950 14.458 33.887 1.00 52.39 93 GLN B CA 1
ATOM 2000 C C . GLN B 1 63 ? 32.119 13.508 33.652 1.00 56.87 93 GLN B C 1
ATOM 2001 O O . GLN B 1 63 ? 32.701 13.019 34.623 1.00 51.46 93 GLN B O 1
ATOM 2003 N N . SER B 1 64 ? 32.474 13.213 32.400 1.00 50.37 94 SER B N 1
ATOM 2004 C CA . SER B 1 64 ? 33.612 12.330 32.170 1.00 48.16 94 SER B CA 1
ATOM 2005 C C . SER B 1 64 ? 34.533 12.883 31.089 1.00 47.28 94 SER B C 1
ATOM 2006 O O . SER B 1 64 ? 35.411 13.700 31.379 1.00 43.06 94 SER B O 1
ATOM 2009 N N . SER B 1 65 ? 34.341 12.445 29.848 1.00 41.12 95 SER B N 1
ATOM 2010 C CA . SER B 1 65 ? 35.177 12.885 28.732 1.00 42.15 95 SER B CA 1
ATOM 2011 C C . SER B 1 65 ? 34.526 12.397 27.448 1.00 42.98 95 SER B C 1
ATOM 2012 O O . SER B 1 65 ? 33.693 11.490 27.471 1.00 39.62 95 SER B O 1
ATOM 2015 N N . TRP B 1 66 ? 34.900 13.019 26.327 1.00 40.97 96 TRP B N 1
ATOM 2016 C CA . TRP B 1 66 ? 34.435 12.520 25.033 1.00 38.01 96 TRP B CA 1
ATOM 2017 C C . TRP B 1 66 ? 34.865 11.080 24.819 1.00 37.23 96 TRP B C 1
ATOM 2018 O O . TRP B 1 66 ? 34.095 10.262 24.303 1.00 40.63 96 TRP B O 1
ATOM 2029 N N . LYS B 1 67 ? 36.107 10.765 25.191 1.00 37.24 97 LYS B N 1
ATOM 2030 C CA . LYS B 1 67 ? 36.622 9.425 25.009 1.00 42.63 97 LYS B CA 1
ATOM 2031 C C . LYS B 1 67 ? 35.782 8.413 25.765 1.00 45.40 97 LYS B C 1
ATOM 2032 O O . LYS B 1 67 ? 35.508 7.333 25.252 1.00 41.57 97 LYS B O 1
ATOM 2038 N N . ASN B 1 68 ? 35.361 8.741 26.989 1.00 40.68 98 ASN B N 1
ATOM 2039 C CA . ASN B 1 68 ? 34.592 7.767 27.749 1.00 45.85 98 ASN B CA 1
ATOM 2040 C C . ASN B 1 68 ? 33.108 7.808 27.404 1.00 47.14 98 ASN B C 1
ATOM 2041 O O . ASN B 1 68 ? 32.436 6.781 27.507 1.00 51.58 98 ASN B O 1
ATOM 2046 N N . ALA B 1 69 ? 32.579 8.949 26.956 1.00 45.65 99 ALA B N 1
ATOM 2047 C CA . ALA B 1 69 ? 31.145 9.065 26.712 1.00 43.43 99 ALA B CA 1
ATOM 2048 C C . ALA B 1 69 ? 30.736 9.020 25.240 1.00 43.21 99 ALA B C 1
ATOM 2049 O O . ALA B 1 69 ? 29.533 8.935 24.958 1.00 43.80 99 ALA B O 1
ATOM 2051 N N . PHE B 1 70 ? 31.679 9.108 24.300 1.00 38.59 100 PHE B N 1
ATOM 2052 C CA . PHE B 1 70 ? 31.300 9.223 22.891 1.00 47.10 100 PHE B CA 1
ATOM 2053 C C . PHE B 1 70 ? 30.356 8.105 22.466 1.00 44.29 100 PHE B C 1
ATOM 2054 O O . PHE B 1 70 ? 29.311 8.345 21.855 1.00 44.04 100 PHE B O 1
ATOM 2062 N N . HIS B 1 71 ? 30.714 6.867 22.781 1.00 53.00 101 HIS B N 1
ATOM 2063 C CA . HIS B 1 71 ? 29.901 5.741 22.333 1.00 53.46 101 HIS B CA 1
ATOM 2064 C C . HIS B 1 71 ? 28.495 5.778 22.926 1.00 49.28 101 HIS B C 1
ATOM 2065 O O . HIS B 1 71 ? 27.597 5.121 22.397 1.00 49.15 101 HIS B O 1
ATOM 2072 N N . GLN B 1 72 ? 28.269 6.556 23.984 1.00 51.13 102 GLN B N 1
ATOM 2073 C CA . GLN B 1 72 ? 26.940 6.655 24.577 1.00 49.72 102 GLN B CA 1
ATOM 2074 C C . GLN B 1 72 ? 26.077 7.745 23.957 1.00 50.17 102 GLN B C 1
ATOM 2075 O O . GLN B 1 72 ? 24.904 7.861 24.322 1.00 51.86 102 GLN B O 1
ATOM 2081 N N . LEU B 1 73 ? 26.617 8.549 23.045 1.00 47.55 103 LEU B N 1
ATOM 2082 C CA . LEU B 1 73 ? 25.867 9.656 22.465 1.00 48.29 103 LEU B CA 1
ATOM 2083 C C . LEU B 1 73 ? 24.874 9.128 21.438 1.00 55.98 103 LEU B C 1
ATOM 2084 O O . LEU B 1 73 ? 25.252 8.432 20.486 1.00 50.57 103 LEU B O 1
ATOM 2089 N N . GLN B 1 74 ? 23.607 9.469 21.626 1.00 56.60 104 GLN B N 1
ATOM 2090 C CA . GLN B 1 74 ? 22.545 9.003 20.756 1.00 57.07 104 GLN B CA 1
ATOM 2091 C C . GLN B 1 74 ? 22.076 10.050 19.761 1.00 56.83 104 GLN B C 1
ATOM 2092 O O . GLN B 1 74 ? 21.211 9.744 18.941 1.00 58.42 104 GLN B O 1
ATOM 2098 N N . SER B 1 75 ? 22.608 11.274 19.812 1.00 57.61 105 SER B N 1
ATOM 2099 C CA . SER B 1 75 ? 22.250 12.274 18.813 1.00 55.65 105 SER B CA 1
ATOM 2100 C C . SER B 1 75 ? 22.665 11.820 17.418 1.00 56.99 105 SER B C 1
ATOM 2101 O O . SER B 1 75 ? 23.694 11.168 17.228 1.00 53.34 105 SER B O 1
ATOM 2104 N N . SER B 1 76 ? 21.855 12.203 16.436 1.00 53.83 106 SER B N 1
ATOM 2105 C CA . SER B 1 76 ? 22.083 11.786 15.063 1.00 60.84 106 SER B CA 1
ATOM 2106 C C . SER B 1 76 ? 23.464 12.227 14.593 1.00 59.68 106 SER B C 1
ATOM 2107 O O . SER B 1 76 ? 23.911 13.348 14.870 1.00 61.05 106 SER B O 1
ATOM 2110 N N . LYS B 1 77 ? 24.140 11.332 13.879 1.00 50.27 107 LYS B N 1
ATOM 2111 C CA . LYS B 1 77 ? 25.489 11.574 13.398 1.00 53.19 107 LYS B CA 1
ATOM 2112 C C . LYS B 1 77 ? 25.670 10.993 12.002 1.00 55.09 107 LYS B C 1
ATOM 2113 O O . LYS B 1 77 ? 24.976 10.057 11.602 1.00 54.08 107 LYS B O 1
ATOM 2119 N N . LYS B 1 78 ? 26.639 11.544 11.274 1.00 52.75 108 LYS B N 1
ATOM 2120 C CA . LYS B 1 78 ? 27.114 10.983 10.015 1.00 51.31 108 LYS B CA 1
ATOM 2121 C C . LYS B 1 78 ? 28.514 10.428 10.228 1.00 55.60 108 LYS B C 1
ATOM 2122 O O . LYS B 1 78 ? 29.392 11.133 10.740 1.00 52.18 108 LYS B O 1
ATOM 2125 N N . VAL B 1 79 ? 28.728 9.172 9.848 1.00 42.96 109 VAL B N 1
ATOM 2126 C CA . VAL B 1 79 ? 29.968 8.478 10.168 1.00 41.14 109 VAL B CA 1
ATOM 2127 C C . VAL B 1 79 ? 30.692 8.103 8.893 1.00 53.76 109 VAL B C 1
ATOM 2128 O O . VAL B 1 79 ? 30.131 7.428 8.017 1.00 49.88 109 VAL B O 1
ATOM 2132 N N . TYR B 1 80 ? 31.951 8.512 8.812 1.00 46.89 110 TYR B N 1
ATOM 2133 C CA . TYR B 1 80 ? 32.793 8.238 7.668 1.00 45.96 110 TYR B CA 1
ATOM 2134 C C . TYR B 1 80 ? 34.004 7.471 8.142 1.00 43.45 110 TYR B C 1
ATOM 2135 O O . TYR B 1 80 ? 34.393 7.541 9.313 1.00 40.99 110 TYR B O 1
ATOM 2144 N N . LEU B 1 81 ? 34.560 6.698 7.226 1.00 38.27 111 LEU B N 1
ATOM 2145 C CA . LEU B 1 81 ? 35.830 6.019 7.391 1.00 34.21 111 LEU B CA 1
ATOM 2146 C C . LEU B 1 81 ? 36.702 6.466 6.234 1.00 51.63 111 LEU B C 1
ATOM 2147 O O . LEU B 1 81 ? 36.219 6.528 5.092 1.00 47.28 111 LEU B O 1
ATOM 2152 N N . LEU B 1 82 ? 37.972 6.789 6.528 1.00 43.37 112 LEU B N 1
ATOM 2153 C CA . LEU B 1 82 ? 38.904 7.308 5.536 1.00 41.27 112 LEU B CA 1
ATOM 2154 C C . LEU B 1 82 ? 40.158 6.463 5.559 1.00 40.90 112 LEU B C 1
ATOM 2155 O O . LEU B 1 82 ? 40.661 6.131 6.633 1.00 38.25 112 LEU B O 1
ATOM 2160 N N . ARG B 1 83 ? 40.635 6.067 4.375 1.00 38.31 113 ARG B N 1
ATOM 2161 C CA . ARG B 1 83 ? 41.953 5.469 4.234 1.00 36.23 113 ARG B CA 1
ATOM 2162 C C . ARG B 1 83 ? 42.841 6.569 3.665 1.00 51.90 113 ARG B C 1
ATOM 2163 O O . ARG B 1 83 ? 42.782 6.878 2.468 1.00 44.76 113 ARG B O 1
ATOM 2171 N N . ILE B 1 84 ? 43.650 7.162 4.533 1.00 45.98 114 ILE B N 1
ATOM 2172 C CA . ILE B 1 84 ? 44.563 8.226 4.156 1.00 42.60 114 ILE B CA 1
ATOM 2173 C C . ILE B 1 84 ? 45.908 7.601 3.841 1.00 43.89 114 ILE B C 1
ATOM 2174 O O . ILE B 1 84 ? 46.410 6.770 4.606 1.00 41.99 114 ILE B O 1
ATOM 2179 N N . SER B 1 85 ? 46.492 8.009 2.715 1.00 48.19 115 SER B N 1
ATOM 2180 C CA . SER B 1 85 ? 47.636 7.323 2.132 1.00 52.13 115 SER B CA 1
ATOM 2181 C C . SER B 1 85 ? 48.414 8.290 1.244 1.00 53.39 115 SER B C 1
ATOM 2182 O O . SER B 1 85 ? 48.005 9.430 1.018 1.00 46.90 115 SER B O 1
ATOM 2185 N N . LYS B 1 86 ? 49.544 7.804 0.729 1.00 55.03 116 LYS B N 1
ATOM 2186 C CA . LYS B 1 86 ? 50.213 8.474 -0.381 1.00 67.05 116 LYS B CA 1
ATOM 2187 C C . LYS B 1 86 ? 49.394 8.350 -1.665 1.00 66.73 116 LYS B C 1
ATOM 2188 O O . LYS B 1 86 ? 49.246 9.323 -2.419 1.00 57.99 116 LYS B O 1
ATOM 2190 N N . ASN B 1 87 ? 48.841 7.160 -1.917 1.00 60.22 117 ASN B N 1
ATOM 2191 C CA . ASN B 1 87 ? 47.999 6.878 -3.071 1.00 58.61 117 ASN B CA 1
ATOM 2192 C C . ASN B 1 87 ? 46.633 7.521 -2.865 1.00 49.59 117 ASN B C 1
ATOM 2193 O O . ASN B 1 87 ? 46.437 8.244 -1.882 1.00 52.63 117 ASN B O 1
ATOM 2198 N N . PRO B 1 88 ? 45.678 7.344 -3.779 1.00 51.48 118 PRO B N 1
ATOM 2199 C CA . PRO B 1 88 ? 44.439 8.124 -3.683 1.00 50.35 118 PRO B CA 1
ATOM 2200 C C . PRO B 1 88 ? 43.667 7.831 -2.404 1.00 42.59 118 PRO B C 1
ATOM 2201 O O . PRO B 1 88 ? 43.770 6.747 -1.830 1.00 48.70 118 PRO B O 1
ATOM 2205 N N . LEU B 1 89 ? 42.882 8.824 -1.982 1.00 44.06 119 LEU B N 1
ATOM 2206 C CA . LEU B 1 89 ? 42.038 8.741 -0.797 1.00 48.83 119 LEU B CA 1
ATOM 2207 C C . LEU B 1 89 ? 40.788 7.896 -1.036 1.00 49.51 119 LEU B C 1
ATOM 2208 O O . LEU B 1 89 ? 40.152 7.972 -2.090 1.00 40.46 119 LEU B O 1
ATOM 2213 N N . MET B 1 90 ? 40.404 7.135 -0.023 1.00 40.42 120 MET B N 1
ATOM 2214 C CA . MET B 1 90 ? 39.190 6.327 -0.039 1.00 39.73 120 MET B CA 1
ATOM 2215 C C . MET B 1 90 ? 38.331 6.722 1.147 1.00 45.80 120 MET B C 1
ATOM 2216 O O . MET B 1 90 ? 38.822 6.745 2.284 1.00 44.30 120 MET B O 1
ATOM 2221 N N . ILE B 1 91 ? 37.065 7.037 0.877 1.00 37.84 121 ILE B N 1
ATOM 2222 C CA . ILE B 1 91 ? 36.092 7.432 1.884 1.00 44.08 121 ILE B CA 1
ATOM 2223 C C . ILE B 1 91 ? 34.881 6.507 1.806 1.00 57.97 121 ILE B C 1
ATOM 2224 O O . ILE B 1 91 ? 34.410 6.159 0.714 1.00 48.00 121 ILE B O 1
ATOM 2229 N N . PHE B 1 92 ? 34.376 6.125 2.979 1.00 60.06 122 PHE B N 1
ATOM 2230 C CA . PHE B 1 92 ? 33.150 5.356 3.122 1.00 57.30 122 PHE B CA 1
ATOM 2231 C C . PHE B 1 92 ? 32.242 6.010 4.154 1.00 56.91 122 PHE B C 1
ATOM 2232 O O . PHE B 1 92 ? 32.703 6.744 5.034 1.00 52.37 122 PHE B O 1
ATOM 2240 N N . VAL B 1 93 ? 30.938 5.780 4.010 1.00 48.60 123 VAL B N 1
ATOM 2241 C CA . VAL B 1 93 ? 29.943 6.270 4.952 1.00 46.51 123 VAL B CA 1
ATOM 2242 C C . VAL B 1 93 ? 29.231 5.073 5.581 1.00 63.76 123 VAL B C 1
ATOM 2243 O O . VAL B 1 93 ? 29.012 4.047 4.921 1.00 55.72 123 VAL B O 1
ATOM 2247 N N . LEU B 1 94 ? 28.903 5.192 6.873 1.00 53.78 124 LEU B N 1
ATOM 2248 C CA . LEU B 1 94 ? 28.293 4.085 7.609 1.00 47.26 124 LEU B CA 1
ATOM 2249 C C . LEU B 1 94 ? 26.806 4.086 7.306 1.00 45.74 124 LEU B C 1
ATOM 2250 O O . LEU B 1 94 ? 26.128 5.106 7.486 1.00 54.13 124 LEU B O 1
ATOM 2255 N N . LYS B 1 95 ? 26.303 2.966 6.797 1.00 55.89 125 LYS B N 1
ATOM 2256 C CA . LYS B 1 95 ? 24.878 2.826 6.525 1.00 60.64 125 LYS B CA 1
ATOM 2257 C C . LYS B 1 95 ? 24.457 1.415 6.910 1.00 58.23 125 LYS B C 1
ATOM 2258 O O . LYS B 1 95 ? 25.143 0.444 6.579 1.00 54.71 125 LYS B O 1
ATOM 2261 N N . ASN B 1 96 ? 23.354 1.315 7.648 1.00 64.10 126 ASN B N 1
ATOM 2262 C CA . ASN B 1 96 ? 22.879 0.037 8.170 1.00 66.16 126 ASN B CA 1
ATOM 2263 C C . ASN B 1 96 ? 24.046 -0.802 8.676 1.00 61.11 126 ASN B C 1
ATOM 2264 O O . ASN B 1 96 ? 24.153 -2.000 8.396 1.00 53.19 126 ASN B O 1
ATOM 2269 N N . ALA B 1 97 ? 24.953 -0.163 9.396 1.00 58.05 127 ALA B N 1
ATOM 2270 C CA . ALA B 1 97 ? 26.007 -0.829 10.151 1.00 55.52 127 ALA B CA 1
ATOM 2271 C C . ALA B 1 97 ? 27.113 -1.424 9.287 1.00 47.97 127 ALA B C 1
ATOM 2272 O O . ALA B 1 97 ? 27.912 -2.219 9.793 1.00 57.26 127 ALA B O 1
ATOM 2274 N N . GLN B 1 98 ? 27.206 -1.066 8.010 1.00 56.86 128 GLN B N 1
ATOM 2275 C CA . GLN B 1 98 ? 28.362 -1.456 7.208 1.00 60.43 128 GLN B CA 1
ATOM 2276 C C . GLN B 1 98 ? 28.818 -0.267 6.366 1.00 49.22 128 GLN B C 1
ATOM 2277 O O . GLN B 1 98 ? 28.068 0.676 6.121 1.00 49.78 128 GLN B O 1
ATOM 2283 N N . TRP B 1 99 ? 30.063 -0.344 5.904 1.00 55.60 129 TRP B N 1
ATOM 2284 C CA . TRP B 1 99 ? 30.710 0.746 5.168 1.00 56.15 129 TRP B CA 1
ATOM 2285 C C . TRP B 1 99 ? 30.302 0.745 3.690 1.00 60.61 129 TRP B C 1
ATOM 2286 O O . TRP B 1 99 ? 30.660 -0.167 2.945 1.00 63.34 129 TRP B O 1
ATOM 2297 N N . MET B 1 100 ? 29.576 1.804 3.258 1.00 64.22 130 MET B N 1
ATOM 2298 C CA . MET B 1 100 ? 29.046 1.980 1.906 1.00 70.23 130 MET B CA 1
ATOM 2299 C C . MET B 1 100 ? 29.805 3.049 1.120 1.00 80.59 130 MET B C 1
ATOM 2300 O O . MET B 1 100 ? 30.807 3.586 1.614 1.00 70.81 130 MET B O 1
ATOM 2305 N N . PRO B 1 101 ? 29.368 3.384 -0.130 1.00 85.17 131 PRO B N 1
ATOM 2306 C CA . PRO B 1 101 ? 29.903 4.581 -0.796 1.00 81.80 131 PRO B CA 1
ATOM 2307 C C . PRO B 1 101 ? 28.946 5.769 -0.705 1.00 86.38 131 PRO B C 1
ATOM 2308 O O . PRO B 1 101 ? 27.749 5.601 -0.442 1.00 68.27 131 PRO B O 1
ATOM 2312 N N . LEU B 1 102 ? 29.462 6.978 -0.910 1.00 76.48 132 LEU B N 1
ATOM 2313 C CA . LEU B 1 102 ? 28.698 8.179 -0.615 1.00 76.42 132 LEU B CA 1
ATOM 2314 C C . LEU B 1 102 ? 27.799 8.568 -1.785 1.00 76.22 132 LEU B C 1
ATOM 2315 O O . LEU B 1 102 ? 27.986 8.138 -2.926 1.00 64.84 132 LEU B O 1
ATOM 2317 N N . SER B 1 103 ? 26.821 9.411 -1.484 1.00 78.48 133 SER B N 1
ATOM 2318 C CA . SER B 1 103 ? 25.879 9.866 -2.491 1.00 76.22 133 SER B CA 1
ATOM 2319 C C . SER B 1 103 ? 25.675 11.377 -2.458 1.00 62.61 133 SER B C 1
ATOM 2320 O O . SER B 1 103 ? 25.094 11.947 -3.394 1.00 70.61 133 SER B O 1
ATOM 2323 N N . PRO B 1 107 ? 34.176 15.315 0.193 1.00 85.91 137 PRO B N 1
ATOM 2324 C CA . PRO B 1 107 ? 32.828 15.848 0.416 1.00 90.90 137 PRO B CA 1
ATOM 2325 C C . PRO B 1 107 ? 32.537 16.137 1.889 1.00 97.34 137 PRO B C 1
ATOM 2326 O O . PRO B 1 107 ? 31.693 16.981 2.191 1.00 100.91 137 PRO B O 1
ATOM 2330 N N . LEU B 1 108 ? 33.227 15.451 2.798 1.00 100.16 138 LEU B N 1
ATOM 2331 C CA . LEU B 1 108 ? 33.249 15.903 4.178 1.00 103.33 138 LEU B CA 1
ATOM 2332 C C . LEU B 1 108 ? 33.934 17.270 4.237 1.00 108.86 138 LEU B C 1
ATOM 2333 O O . LEU B 1 108 ? 34.677 17.643 3.322 1.00 103.33 138 LEU B O 1
ATOM 2335 N N . PRO B 1 109 ? 33.690 18.042 5.302 1.00 114.01 139 PRO B N 1
ATOM 2336 C CA . PRO B 1 109 ? 34.186 19.433 5.330 1.00 115.85 139 PRO B CA 1
ATOM 2337 C C . PRO B 1 109 ? 35.673 19.609 5.033 1.00 104.10 139 PRO B C 1
ATOM 2338 O O . PRO B 1 109 ? 36.039 20.576 4.352 1.00 91.98 139 PRO B O 1
ATOM 2342 N N . PHE B 1 110 ? 36.548 18.719 5.514 1.00 101.17 140 PHE B N 1
ATOM 2343 C CA . PHE B 1 110 ? 37.973 18.906 5.242 1.00 93.43 140 PHE B CA 1
ATOM 2344 C C . PHE B 1 110 ? 38.301 18.538 3.794 1.00 100.27 140 PHE B C 1
ATOM 2345 O O . PHE B 1 110 ? 38.843 19.360 3.042 1.00 102.59 140 PHE B O 1
ATOM 2353 N N . PHE B 1 111 ? 37.949 17.325 3.369 1.00 99.17 141 PHE B N 1
ATOM 2354 C CA . PHE B 1 111 ? 38.134 16.944 1.973 1.00 97.00 141 PHE B CA 1
ATOM 2355 C C . PHE B 1 111 ? 39.614 16.916 1.615 1.00 89.81 141 PHE B C 1
ATOM 2356 O O . PHE B 1 111 ? 40.397 17.700 2.155 1.00 72.14 141 PHE B O 1
ATOM 2358 N N . VAL B 1 112 ? 40.008 16.066 0.662 1.00 96.65 142 VAL B N 1
ATOM 2359 C CA . VAL B 1 112 ? 41.412 15.968 0.258 1.00 92.09 142 VAL B CA 1
ATOM 2360 C C . VAL B 1 112 ? 41.960 17.365 -0.026 1.00 88.61 142 VAL B C 1
ATOM 2361 O O . VAL B 1 112 ? 43.174 17.547 -0.185 1.00 73.50 142 VAL B O 1
ATOM 2365 N N . LYS B 1 113 ? 41.054 18.348 -0.118 1.00 94.64 143 LYS B N 1
ATOM 2366 C CA . LYS B 1 113 ? 41.368 19.761 0.055 1.00 85.18 143 LYS B CA 1
ATOM 2367 C C . LYS B 1 113 ? 42.335 19.954 1.215 1.00 71.03 143 LYS B C 1
ATOM 2368 O O . LYS B 1 113 ? 43.555 19.907 1.021 1.00 65.59 143 LYS B O 1
ATOM 2370 N N . ILE B 1 114 ? 41.808 20.147 2.428 1.00 68.57 144 ILE B N 1
ATOM 2371 C CA . ILE B 1 114 ? 42.675 20.566 3.528 1.00 68.03 144 ILE B CA 1
ATOM 2372 C C . ILE B 1 114 ? 43.790 19.558 3.761 1.00 57.71 144 ILE B C 1
ATOM 2373 O O . ILE B 1 114 ? 44.898 19.929 4.165 1.00 46.83 144 ILE B O 1
ATOM 2378 N N . LEU B 1 115 ? 43.532 18.278 3.499 1.00 49.44 145 LEU B N 1
ATOM 2379 C CA . LEU B 1 115 ? 44.469 17.244 3.916 1.00 51.20 145 LEU B CA 1
ATOM 2380 C C . LEU B 1 115 ? 45.880 17.511 3.420 1.00 50.93 145 LEU B C 1
ATOM 2381 O O . LEU B 1 115 ? 46.846 17.366 4.177 1.00 46.36 145 LEU B O 1
ATOM 2386 N N . ARG B 1 116 ? 46.031 17.865 2.143 1.00 45.72 146 ARG B N 1
ATOM 2387 C CA . ARG B 1 116 ? 47.354 18.031 1.552 1.00 48.98 146 ARG B CA 1
ATOM 2388 C C . ARG B 1 116 ? 47.739 19.497 1.377 1.00 44.04 146 ARG B C 1
ATOM 2389 O O . ARG B 1 116 ? 48.769 19.791 0.766 1.00 40.51 146 ARG B O 1
ATOM 2397 N N . LEU B 1 117 ? 46.951 20.412 1.916 1.00 39.50 147 LEU B N 1
ATOM 2398 C CA . LEU B 1 117 ? 47.355 21.808 1.999 1.00 47.28 147 LEU B CA 1
ATOM 2399 C C . LEU B 1 117 ? 48.753 21.927 2.619 1.00 43.71 147 LEU B C 1
ATOM 2400 O O . LEU B 1 117 ? 48.971 21.443 3.735 1.00 39.12 147 LEU B O 1
ATOM 2405 N N . PRO B 1 118 ? 49.726 22.523 1.925 1.00 48.03 148 PRO B N 1
ATOM 2406 C CA . PRO B 1 118 ? 51.078 22.610 2.497 1.00 41.88 148 PRO B CA 1
ATOM 2407 C C . PRO B 1 118 ? 51.135 23.699 3.552 1.00 41.48 148 PRO B C 1
ATOM 2408 O O . PRO B 1 118 ? 50.668 24.816 3.323 1.00 46.89 148 PRO B O 1
ATOM 2412 N N . LEU B 1 119 ? 51.735 23.368 4.697 1.00 37.88 149 LEU B N 1
ATOM 2413 C CA . LEU B 1 119 ? 51.895 24.270 5.826 1.00 38.76 149 LEU B CA 1
ATOM 2414 C C . LEU B 1 119 ? 53.357 24.659 6.002 1.00 38.19 149 LEU B C 1
ATOM 2415 O O . LEU B 1 119 ? 54.256 23.833 5.830 1.00 38.95 149 LEU B O 1
ATOM 2420 N N . SER B 1 120 ? 53.591 25.895 6.409 1.00 40.78 150 SER B N 1
ATOM 2421 C CA . SER B 1 120 ? 54.916 26.360 6.784 1.00 38.41 150 SER B CA 1
ATOM 2422 C C . SER B 1 120 ? 54.809 27.128 8.090 1.00 31.60 150 SER B C 1
ATOM 2423 O O . SER B 1 120 ? 53.732 27.626 8.442 1.00 33.37 150 SER B O 1
ATOM 2426 N N . PRO B 1 121 ? 55.901 27.245 8.830 1.00 33.75 151 PRO B N 1
ATOM 2427 C CA . PRO B 1 121 ? 55.829 27.899 10.148 1.00 33.23 151 PRO B CA 1
ATOM 2428 C C . PRO B 1 121 ? 55.505 29.374 10.029 1.00 42.66 151 PRO B C 1
ATOM 2429 O O . PRO B 1 121 ? 55.881 30.051 9.066 1.00 34.20 151 PRO B O 1
ATOM 2433 N N . ALA B 1 122 ? 54.777 29.863 11.023 1.00 31.54 152 ALA B N 1
ATOM 2434 C CA . ALA B 1 122 ? 54.320 31.238 11.068 1.00 35.06 152 ALA B CA 1
ATOM 2435 C C . ALA B 1 122 ? 54.261 31.658 12.525 1.00 33.50 152 ALA B C 1
ATOM 2436 O O . ALA B 1 122 ? 54.181 30.799 13.420 1.00 34.22 152 ALA B O 1
ATOM 2438 N N . PRO B 1 123 ? 54.316 32.957 12.803 1.00 38.45 153 PRO B N 1
ATOM 2439 C CA . PRO B 1 123 ? 54.079 33.426 14.174 1.00 32.18 153 PRO B CA 1
ATOM 2440 C C . PRO B 1 123 ? 52.621 33.293 14.560 1.00 31.59 153 PRO B C 1
ATOM 2441 O O . PRO B 1 123 ? 51.718 33.303 13.719 1.00 28.65 153 PRO B O 1
ATOM 2445 N N . SER B 1 124 ? 52.402 33.220 15.875 1.00 33.02 154 SER B N 1
ATOM 2446 C CA . SER B 1 124 ? 51.058 33.144 16.417 1.00 33.65 154 SER B CA 1
ATOM 2447 C C . SER B 1 124 ? 50.260 34.419 16.164 1.00 31.83 154 SER B C 1
ATOM 2448 O O . SER B 1 124 ? 50.761 35.531 16.336 1.00 37.02 154 SER B O 1
ATOM 2451 N N . HIS B 1 125 ? 48.997 34.254 15.781 1.00 31.08 155 HIS B N 1
ATOM 2452 C CA . HIS B 1 125 ? 48.060 35.370 15.696 1.00 38.19 155 HIS B CA 1
ATOM 2453 C C . HIS B 1 125 ? 46.850 35.192 16.623 1.00 35.45 155 HIS B C 1
ATOM 2454 O O . HIS B 1 125 ? 45.775 35.712 16.338 1.00 32.17 155 HIS B O 1
ATOM 2461 N N . LEU B 1 126 ? 47.000 34.418 17.707 1.00 30.17 156 LEU B N 1
ATOM 2462 C CA . LEU B 1 126 ? 45.903 34.193 18.653 1.00 31.33 156 LEU B CA 1
ATOM 2463 C C . LEU B 1 126 ? 45.417 35.479 19.301 1.00 31.69 156 LEU B C 1
ATOM 2464 O O . LEU B 1 126 ? 44.229 35.595 19.622 1.00 34.56 156 LEU B O 1
ATOM 2469 N N . ILE B 1 127 ? 46.315 36.423 19.552 1.00 31.78 157 ILE B N 1
ATOM 2470 C CA . ILE B 1 127 ? 45.968 37.725 20.107 1.00 33.77 157 ILE B CA 1
ATOM 2471 C C . ILE B 1 127 ? 46.518 38.819 19.191 1.00 36.86 157 ILE B C 1
ATOM 2472 O O . ILE B 1 127 ? 47.671 38.756 18.755 1.00 29.53 157 ILE B O 1
ATOM 2477 N N . LYS B 1 128 ? 45.699 39.833 18.922 1.00 33.45 158 LYS B N 1
ATOM 2478 C CA . LYS B 1 128 ? 46.104 41.012 18.167 1.00 38.42 158 LYS B CA 1
ATOM 2479 C C . LYS B 1 128 ? 46.332 42.166 19.142 1.00 40.18 158 LYS B C 1
ATOM 2480 O O . LYS B 1 128 ? 45.415 42.554 19.880 1.00 33.57 158 LYS B O 1
ATOM 2486 N N . TYR B 1 129 ? 47.577 42.644 19.212 1.00 33.04 159 TYR B N 1
ATOM 2487 C CA . TYR B 1 129 ? 47.967 43.735 20.081 1.00 32.86 159 TYR B CA 1
ATOM 2488 C C . TYR B 1 129 ? 48.026 45.032 19.281 1.00 42.87 159 TYR B C 1
ATOM 2489 O O . TYR B 1 129 ? 48.738 45.106 18.277 1.00 36.80 159 TYR B O 1
ATOM 2498 N N . LYS B 1 130 ? 47.317 46.057 19.746 1.00 38.48 160 LYS B N 1
ATOM 2499 C CA . LYS B 1 130 ? 47.277 47.364 19.053 1.00 38.92 160 LYS B CA 1
ATOM 2500 C C . LYS B 1 130 ? 47.454 48.500 20.068 1.00 43.44 160 LYS B C 1
ATOM 2501 O O . LYS B 1 130 ? 47.335 48.256 21.293 1.00 42.58 160 LYS B O 1
ATOM 2505 N N . THR B 1 141 ? 44.206 8.123 27.875 1.00 39.80 171 THR B N 1
ATOM 2506 C CA . THR B 1 141 ? 44.638 9.487 28.176 1.00 46.00 171 THR B CA 1
ATOM 2507 C C . THR B 1 141 ? 43.769 10.507 27.465 1.00 43.65 171 THR B C 1
ATOM 2508 O O . THR B 1 141 ? 43.507 10.363 26.262 1.00 40.46 171 THR B O 1
ATOM 2512 N N . SER B 1 142 ? 43.368 11.565 28.173 1.00 36.47 172 SER B N 1
ATOM 2513 C CA . SER B 1 142 ? 42.501 12.576 27.593 1.00 33.35 172 SER B CA 1
ATOM 2514 C C . SER B 1 142 ? 42.863 13.947 28.150 1.00 40.25 172 SER B C 1
ATOM 2515 O O . SER B 1 142 ? 43.233 14.073 29.325 1.00 35.35 172 SER B O 1
ATOM 2518 N N . LEU B 1 143 ? 42.773 14.956 27.276 1.00 36.11 173 LEU B N 1
ATOM 2519 C CA . LEU B 1 143 ? 42.951 16.371 27.601 1.00 35.65 173 LEU B CA 1
ATOM 2520 C C . LEU B 1 143 ? 41.734 17.102 27.072 1.00 40.18 173 LEU B C 1
ATOM 2521 O O . LEU B 1 143 ? 41.555 17.204 25.853 1.00 37.07 173 LEU B O 1
ATOM 2526 N N . ASN B 1 144 ? 40.920 17.641 27.967 1.00 33.71 174 ASN B N 1
ATOM 2527 C CA . ASN B 1 144 ? 39.685 18.315 27.593 1.00 30.14 174 ASN B CA 1
ATOM 2528 C C . ASN B 1 144 ? 39.685 19.737 28.137 1.00 35.68 174 ASN B C 1
ATOM 2529 O O . ASN B 1 144 ? 40.008 19.956 29.308 1.00 33.33 174 ASN B O 1
ATOM 2534 N N . GLY B 1 145 ? 39.317 20.693 27.287 1.00 34.42 175 GLY B N 1
ATOM 2535 C CA . GLY B 1 145 ? 39.101 22.062 27.717 1.00 33.31 175 GLY B CA 1
ATOM 2536 C C . GLY B 1 145 ? 39.756 23.069 26.792 1.00 33.85 175 GLY B C 1
ATOM 2537 O O . GLY B 1 145 ? 39.606 22.971 25.568 1.00 37.07 175 GLY B O 1
ATOM 2538 N N . GLU B 1 146 ? 40.511 24.025 27.339 1.00 29.67 176 GLU B N 1
ATOM 2539 C CA . GLU B 1 146 ? 41.057 25.112 26.514 1.00 32.99 176 GLU B CA 1
ATOM 2540 C C . GLU B 1 146 ? 42.437 24.689 26.013 1.00 34.49 176 GLU B C 1
ATOM 2541 O O . GLU B 1 146 ? 43.480 25.154 26.477 1.00 29.28 176 GLU B O 1
ATOM 2547 N N . LEU B 1 147 ? 42.426 23.782 25.021 1.00 31.68 177 LEU B N 1
ATOM 2548 C CA . LEU B 1 147 ? 43.665 23.174 24.538 1.00 32.89 177 LEU B CA 1
ATOM 2549 C C . LEU B 1 147 ? 44.612 24.182 23.883 1.00 29.04 177 LEU B C 1
ATOM 2550 O O . LEU B 1 147 ? 45.829 23.935 23.846 1.00 31.16 177 LEU B O 1
ATOM 2555 N N . ILE B 1 148 ? 44.116 25.331 23.418 1.00 29.04 178 ILE B N 1
ATOM 2556 C CA . ILE B 1 148 ? 45.040 26.306 22.830 1.00 30.91 178 ILE B CA 1
ATOM 2557 C C . ILE B 1 148 ? 45.904 26.952 23.901 1.00 37.69 178 ILE B C 1
ATOM 2558 O O . ILE B 1 148 ? 46.841 27.669 23.557 1.00 31.95 178 ILE B O 1
ATOM 2563 N N . THR B 1 149 ? 45.667 26.668 25.201 1.00 31.92 179 THR B N 1
ATOM 2564 C CA . THR B 1 149 ? 46.648 27.110 26.193 1.00 28.86 179 THR B CA 1
ATOM 2565 C C . THR B 1 149 ? 47.863 26.198 26.267 1.00 32.57 179 THR B C 1
ATOM 2566 O O . THR B 1 149 ? 48.837 26.558 26.931 1.00 32.88 179 THR B O 1
ATOM 2570 N N . LEU B 1 150 ? 47.827 25.018 25.630 1.00 29.65 180 LEU B N 1
ATOM 2571 C CA . LEU B 1 150 ? 48.993 24.149 25.613 1.00 31.86 180 LEU B CA 1
ATOM 2572 C C . LEU B 1 150 ? 50.111 24.760 24.768 1.00 33.92 180 LEU B C 1
ATOM 2573 O O . LEU B 1 150 ? 49.840 25.464 23.796 1.00 37.99 180 LEU B O 1
ATOM 2578 N N . PRO B 1 151 ? 51.391 24.486 25.119 1.00 30.40 181 PRO B N 1
ATOM 2579 C CA . PRO B 1 151 ? 52.506 24.952 24.280 1.00 33.88 181 PRO B CA 1
ATOM 2580 C C . PRO B 1 151 ? 52.331 24.545 22.824 1.00 31.69 181 PRO B C 1
ATOM 2581 O O . PRO B 1 151 ? 52.168 23.341 22.516 1.00 26.43 181 PRO B O 1
ATOM 2585 N N . SER B 1 152 ? 52.363 25.530 21.927 1.00 28.82 182 SER B N 1
ATOM 2586 C CA . SER B 1 152 ? 52.072 25.275 20.521 1.00 30.84 182 SER B CA 1
ATOM 2587 C C . SER B 1 152 ? 52.973 26.091 19.606 1.00 32.50 182 SER B C 1
ATOM 2588 O O . SER B 1 152 ? 53.717 26.972 20.043 1.00 28.08 182 SER B O 1
ATOM 2591 N N . SER B 1 153 ? 52.902 25.755 18.310 1.00 32.66 183 SER B N 1
ATOM 2592 C CA . SER B 1 153 ? 53.514 26.522 17.234 1.00 32.61 183 SER B CA 1
ATOM 2593 C C . SER B 1 153 ? 52.509 26.620 16.098 1.00 30.62 183 SER B C 1
ATOM 2594 O O . SER B 1 153 ? 51.668 25.733 15.921 1.00 30.10 183 SER B O 1
ATOM 2597 N N . ALA B 1 154 ? 52.559 27.746 15.379 1.00 33.55 184 ALA B N 1
ATOM 2598 C CA . ALA B 1 154 ? 51.578 28.081 14.361 1.00 29.66 184 ALA B CA 1
ATOM 2599 C C . ALA B 1 154 ? 52.140 27.778 12.971 1.00 34.56 184 ALA B C 1
ATOM 2600 O O . ALA B 1 154 ? 53.345 27.897 12.720 1.00 30.21 184 ALA B O 1
ATOM 2602 N N . TRP B 1 155 ? 51.243 27.351 12.085 1.00 36.33 185 TRP B N 1
ATOM 2603 C CA . TRP B 1 155 ? 51.564 26.958 10.718 1.00 32.78 185 TRP B CA 1
ATOM 2604 C C . TRP B 1 155 ? 50.562 27.618 9.793 1.00 38.27 185 TRP B C 1
ATOM 2605 O O . TRP B 1 155 ? 49.364 27.644 10.086 1.00 38.23 185 TRP B O 1
ATOM 2616 N N . ILE B 1 156 ? 51.045 28.151 8.674 1.00 37.82 186 ILE B N 1
ATOM 2617 C CA . ILE B 1 156 ? 50.168 28.876 7.771 1.00 34.38 186 ILE B CA 1
ATOM 2618 C C . ILE B 1 156 ? 50.085 28.156 6.434 1.00 37.95 186 ILE B C 1
ATOM 2619 O O . ILE B 1 156 ? 51.026 27.490 5.987 1.00 37.93 186 ILE B O 1
ATOM 2624 N N . SER B 1 157 ? 48.914 28.266 5.823 1.00 39.75 187 SER B N 1
ATOM 2625 C CA . SER B 1 157 ? 48.685 27.799 4.472 1.00 46.55 187 SER B CA 1
ATOM 2626 C C . SER B 1 157 ? 47.668 28.716 3.812 1.00 48.77 187 SER B C 1
ATOM 2627 O O . SER B 1 157 ? 47.184 29.684 4.407 1.00 43.66 187 SER B O 1
ATOM 2630 N N . VAL B 1 158 ? 47.314 28.374 2.585 1.00 53.32 188 VAL B N 1
ATOM 2631 C CA . VAL B 1 158 ? 46.315 29.104 1.823 1.00 63.73 188 VAL B CA 1
ATOM 2632 C C . VAL B 1 158 ? 45.380 28.101 1.174 1.00 64.39 188 VAL B C 1
ATOM 2633 O O . VAL B 1 158 ? 45.826 27.074 0.649 1.00 63.72 188 VAL B O 1
ATOM 2637 N N . TRP B 1 159 ? 44.090 28.404 1.194 1.00 65.22 189 TRP B N 1
ATOM 2638 C CA . TRP B 1 159 ? 43.147 27.558 0.492 1.00 73.99 189 TRP B CA 1
ATOM 2639 C C . TRP B 1 159 ? 43.407 27.647 -1.011 1.00 71.80 189 TRP B C 1
ATOM 2640 O O . TRP B 1 159 ? 43.709 28.729 -1.525 1.00 72.51 189 TRP B O 1
ATOM 2651 N N . PRO B 1 160 ? 43.322 26.524 -1.746 1.00 81.74 190 PRO B N 1
ATOM 2652 C CA . PRO B 1 160 ? 43.553 26.563 -3.198 1.00 84.25 190 PRO B CA 1
ATOM 2653 C C . PRO B 1 160 ? 42.632 27.535 -3.932 1.00 83.55 190 PRO B C 1
ATOM 2654 O O . PRO B 1 160 ? 41.504 27.734 -3.480 1.00 84.98 190 PRO B O 1
ATOM 2658 N N . ASP B 1 162 ? 40.033 28.166 -5.527 1.00 90.18 192 ASP B N 1
ATOM 2659 C CA . ASP B 1 162 ? 38.826 27.617 -6.133 1.00 93.72 192 ASP B CA 1
ATOM 2660 C C . ASP B 1 162 ? 37.767 28.718 -6.260 1.00 97.11 192 ASP B C 1
ATOM 2661 O O . ASP B 1 162 ? 38.099 29.871 -6.546 1.00 94.65 192 ASP B O 1
ATOM 2666 N N . SER B 1 163 ? 36.495 28.357 -6.062 1.00 98.13 193 SER B N 1
ATOM 2667 C CA . SER B 1 163 ? 35.407 29.324 -6.029 1.00 97.36 193 SER B CA 1
ATOM 2668 C C . SER B 1 163 ? 34.723 29.422 -4.677 1.00 91.67 193 SER B C 1
ATOM 2669 O O . SER B 1 163 ? 34.033 30.416 -4.431 1.00 95.54 193 SER B O 1
ATOM 2672 N N . SER B 1 164 ? 34.885 28.429 -3.806 1.00 90.46 194 SER B N 1
ATOM 2673 C CA . SER B 1 164 ? 34.253 28.400 -2.493 1.00 89.16 194 SER B CA 1
ATOM 2674 C C . SER B 1 164 ? 34.489 29.715 -1.757 1.00 87.33 194 SER B C 1
ATOM 2675 O O . SER B 1 164 ? 35.349 30.507 -2.167 1.00 86.74 194 SER B O 1
ATOM 2678 N N . PRO B 1 165 ? 33.756 29.984 -0.671 1.00 85.67 195 PRO B N 1
ATOM 2679 C CA . PRO B 1 165 ? 34.008 31.215 0.105 1.00 88.13 195 PRO B CA 1
ATOM 2680 C C . PRO B 1 165 ? 35.407 31.282 0.699 1.00 90.89 195 PRO B C 1
ATOM 2681 O O . PRO B 1 165 ? 35.775 32.314 1.286 1.00 86.77 195 PRO B O 1
ATOM 2685 N N . LEU B 1 166 ? 36.190 30.215 0.566 1.00 88.82 196 LEU B N 1
ATOM 2686 C CA . LEU B 1 166 ? 37.525 30.127 1.132 1.00 85.63 196 LEU B CA 1
ATOM 2687 C C . LEU B 1 166 ? 38.623 30.392 0.118 1.00 85.40 196 LEU B C 1
ATOM 2688 O O . LEU B 1 166 ? 39.801 30.307 0.475 1.00 80.46 196 LEU B O 1
ATOM 2693 N N . SER B 1 167 ? 38.275 30.692 -1.129 1.00 88.17 197 SER B N 1
ATOM 2694 C CA . SER B 1 167 ? 39.282 30.803 -2.175 1.00 88.48 197 SER B CA 1
ATOM 2695 C C . SER B 1 167 ? 40.396 31.746 -1.745 1.00 73.36 197 SER B C 1
ATOM 2696 O O . SER B 1 167 ? 40.148 32.904 -1.404 1.00 71.34 197 SER B O 1
ATOM 2699 N N . GLU B 1 168 ? 41.621 31.224 -1.735 1.00 77.58 198 GLU B N 1
ATOM 2700 C CA . GLU B 1 168 ? 42.833 31.973 -1.411 1.00 75.90 198 GLU B CA 1
ATOM 2701 C C . GLU B 1 168 ? 42.766 32.657 -0.048 1.00 67.35 198 GLU B C 1
ATOM 2702 O O . GLU B 1 168 ? 43.489 33.629 0.196 1.00 67.75 198 GLU B O 1
ATOM 2708 N N . LYS B 1 169 ? 41.910 32.176 0.851 1.00 61.83 199 LYS B N 1
ATOM 2709 C CA . LYS B 1 169 ? 41.892 32.687 2.212 1.00 61.11 199 LYS B CA 1
ATOM 2710 C C . LYS B 1 169 ? 43.054 32.088 2.999 1.00 54.46 199 LYS B C 1
ATOM 2711 O O . LYS B 1 169 ? 43.469 30.948 2.776 1.00 51.87 199 LYS B O 1
ATOM 2713 N N . ASN B 1 170 ? 43.600 32.872 3.910 1.00 52.99 200 ASN B N 1
ATOM 2714 C CA . ASN B 1 170 ? 44.722 32.398 4.704 1.00 54.30 200 ASN B CA 1
ATOM 2715 C C . ASN B 1 170 ? 44.196 31.568 5.867 1.00 46.98 200 ASN B C 1
ATOM 2716 O O . ASN B 1 170 ? 43.164 31.894 6.460 1.00 45.23 200 ASN B O 1
ATOM 2721 N N . ILE B 1 171 ? 44.886 30.465 6.161 1.00 42.90 201 ILE B N 1
ATOM 2722 C CA . ILE B 1 171 ? 44.478 29.558 7.231 1.00 41.91 201 ILE B CA 1
ATOM 2723 C C . ILE B 1 171 ? 45.655 29.316 8.168 1.00 37.27 201 ILE B C 1
ATOM 2724 O O . ILE B 1 171 ? 46.769 29.025 7.728 1.00 43.08 201 ILE B O 1
ATOM 2729 N N . LEU B 1 172 ? 45.407 29.455 9.466 1.00 37.71 202 LEU B N 1
ATOM 2730 C CA . LEU B 1 172 ? 46.422 29.280 10.494 1.00 37.49 202 LEU B CA 1
ATOM 2731 C C . LEU B 1 172 ? 46.023 28.089 11.350 1.00 39.08 202 LEU B C 1
ATOM 2732 O O . LEU B 1 172 ? 44.918 28.075 11.905 1.00 36.33 202 LEU B O 1
ATOM 2737 N N . ILE B 1 173 ? 46.930 27.122 11.471 1.00 36.53 203 ILE B N 1
ATOM 2738 C CA . ILE B 1 173 ? 46.707 25.870 12.180 1.00 35.11 203 ILE B CA 1
ATOM 2739 C C . ILE B 1 173 ? 47.762 25.756 13.272 1.00 35.34 203 ILE B C 1
ATOM 2740 O O . ILE B 1 173 ? 48.953 25.982 13.018 1.00 35.52 203 ILE B O 1
ATOM 2745 N N . TYR B 1 174 ? 47.331 25.422 14.487 1.00 34.82 204 TYR B N 1
ATOM 2746 C CA . TYR B 1 174 ? 48.225 25.357 15.639 1.00 30.89 204 TYR B CA 1
ATOM 2747 C C . TYR B 1 174 ? 48.368 23.907 16.070 1.00 32.72 204 TYR B C 1
ATOM 2748 O O . TYR B 1 174 ? 47.371 23.189 16.177 1.00 33.19 204 TYR B O 1
ATOM 2757 N N . PHE B 1 175 ? 49.603 23.474 16.301 1.00 28.59 205 PHE B N 1
ATOM 2758 C CA . PHE B 1 175 ? 49.884 22.114 16.730 1.00 28.64 205 PHE B CA 1
ATOM 2759 C C . PHE B 1 175 ? 50.662 22.146 18.022 1.00 31.58 205 PHE B C 1
ATOM 2760 O O . PHE B 1 175 ? 51.498 23.031 18.229 1.00 30.99 205 PHE B O 1
ATOM 2768 N N . SER B 1 176 ? 50.377 21.188 18.895 1.00 31.01 206 SER B N 1
ATOM 2769 C CA . SER B 1 176 ? 51.175 21.047 20.099 1.00 34.53 206 SER B CA 1
ATOM 2770 C C . SER B 1 176 ? 52.634 20.890 19.715 1.00 32.64 206 SER B C 1
ATOM 2771 O O . SER B 1 176 ? 52.959 20.194 18.752 1.00 34.82 206 SER B O 1
ATOM 2774 N N . ASN B 1 177 ? 53.519 21.477 20.519 1.00 30.49 207 ASN B N 1
ATOM 2775 C CA . ASN B 1 177 ? 54.949 21.256 20.350 1.00 32.41 207 ASN B CA 1
ATOM 2776 C C . ASN B 1 177 ? 55.341 19.823 20.679 1.00 32.17 207 ASN B C 1
ATOM 2777 O O . ASN B 1 177 ? 56.474 19.430 20.402 1.00 34.96 207 ASN B O 1
ATOM 2782 N N . ASN B 1 178 ? 54.444 19.054 21.292 1.00 32.27 208 ASN B N 1
ATOM 2783 C CA . ASN B 1 178 ? 54.668 17.631 21.543 1.00 32.67 208 ASN B CA 1
ATOM 2784 C C . ASN B 1 178 ? 54.086 16.874 20.357 1.00 28.70 208 ASN B C 1
ATOM 2785 O O . ASN B 1 178 ? 52.868 16.845 20.171 1.00 34.80 208 ASN B O 1
ATOM 2790 N N . GLU B 1 179 ? 54.953 16.286 19.542 1.00 33.59 209 GLU B N 1
ATOM 2791 C CA . GLU B 1 179 ? 54.472 15.631 18.329 1.00 41.44 209 GLU B CA 1
ATOM 2792 C C . GLU B 1 179 ? 53.680 14.352 18.589 1.00 42.84 209 GLU B C 1
ATOM 2793 O O . GLU B 1 179 ? 53.044 13.863 17.650 1.00 34.08 209 GLU B O 1
ATOM 2799 N N . ARG B 1 180 ? 53.689 13.795 19.811 1.00 33.84 210 ARG B N 1
ATOM 2800 C CA . ARG B 1 180 ? 52.785 12.681 20.100 1.00 35.90 210 ARG B CA 1
ATOM 2801 C C . ARG B 1 180 ? 51.333 13.107 19.949 1.00 36.54 210 ARG B C 1
ATOM 2802 O O . ARG B 1 180 ? 50.461 12.266 19.709 1.00 43.18 210 ARG B O 1
ATOM 2804 N N . LEU B 1 181 ? 51.058 14.395 20.026 1.00 37.00 211 LEU B N 1
ATOM 2805 C CA . LEU B 1 181 ? 49.716 14.932 19.809 1.00 32.79 211 LEU B CA 1
ATOM 2806 C C . LEU B 1 181 ? 49.668 15.408 18.357 1.00 37.91 211 LEU B C 1
ATOM 2807 O O . LEU B 1 181 ? 50.158 16.503 18.033 1.00 33.77 211 LEU B O 1
ATOM 2812 N N . ALA B 1 182 ? 49.051 14.596 17.490 1.00 33.88 212 ALA B N 1
ATOM 2813 C CA . ALA B 1 182 ? 49.118 14.800 16.044 1.00 34.32 212 ALA B CA 1
ATOM 2814 C C . ALA B 1 182 ? 47.934 15.569 15.492 1.00 34.66 212 ALA B C 1
ATOM 2815 O O . ALA B 1 182 ? 47.977 15.986 14.327 1.00 40.54 212 ALA B O 1
ATOM 2817 N N . PHE B 1 183 ? 46.881 15.766 16.283 1.00 32.90 213 PHE B N 1
ATOM 2818 C CA . PHE B 1 183 ? 45.786 16.552 15.754 1.00 30.33 213 PHE B CA 1
ATOM 2819 C C . PHE B 1 183 ? 45.994 18.039 16.057 1.00 33.27 213 PHE B C 1
ATOM 2820 O O . PHE B 1 183 ? 46.618 18.397 17.071 1.00 36.88 213 PHE B O 1
ATOM 2828 N N . PRO B 1 184 ? 45.469 18.925 15.206 1.00 35.51 214 PRO B N 1
ATOM 2829 C CA . PRO B 1 184 ? 45.551 20.363 15.496 1.00 37.08 214 PRO B CA 1
ATOM 2830 C C . PRO B 1 184 ? 44.818 20.728 16.783 1.00 34.20 214 PRO B C 1
ATOM 2831 O O . PRO B 1 184 ? 43.778 20.146 17.123 1.00 32.14 214 PRO B O 1
ATOM 2835 N N . LEU B 1 185 ? 45.378 21.724 17.474 1.00 33.67 215 LEU B N 1
ATOM 2836 C CA . LEU B 1 185 ? 44.756 22.347 18.640 1.00 37.49 215 LEU B CA 1
ATOM 2837 C C . LEU B 1 185 ? 43.679 23.351 18.258 1.00 39.54 215 LEU B C 1
ATOM 2838 O O . LEU B 1 185 ? 42.711 23.543 19.002 1.00 35.67 215 LEU B O 1
ATOM 2843 N N . TRP B 1 186 ? 43.833 23.999 17.107 1.00 34.30 216 TRP B N 1
ATOM 2844 C CA . TRP B 1 186 ? 43.140 25.239 16.813 1.00 34.69 216 TRP B CA 1
ATOM 2845 C C . TRP B 1 186 ? 43.357 25.561 15.338 1.00 33.81 216 TRP B C 1
ATOM 2846 O O . TRP B 1 186 ? 44.489 25.544 14.849 1.00 32.61 216 TRP B O 1
ATOM 2857 N N . THR B 1 187 ? 42.279 25.835 14.633 1.00 36.57 217 THR B N 1
ATOM 2858 C CA . THR B 1 187 ? 42.326 26.182 13.222 1.00 36.80 217 THR B CA 1
ATOM 2859 C C . THR B 1 187 ? 41.570 27.485 13.020 1.00 38.16 217 THR B C 1
ATOM 2860 O O . THR B 1 187 ? 40.404 27.595 13.417 1.00 39.06 217 THR B O 1
ATOM 2864 N N . SER B 1 188 ? 42.240 28.471 12.417 1.00 37.41 218 SER B N 1
ATOM 2865 C CA . SER B 1 188 ? 41.666 29.798 12.192 1.00 42.47 218 SER B CA 1
ATOM 2866 C C . SER B 1 188 ? 41.749 30.184 10.718 1.00 48.34 218 SER B C 1
ATOM 2867 O O . SER B 1 188 ? 42.818 30.089 10.104 1.00 46.06 218 SER B O 1
ATOM 2870 N N . ILE B 1 189 ? 40.618 30.603 10.151 1.00 53.44 219 ILE B N 1
ATOM 2871 C CA . ILE B 1 189 ? 40.572 31.228 8.833 1.00 61.59 219 ILE B CA 1
ATOM 2872 C C . ILE B 1 189 ? 40.263 32.708 9.011 1.00 69.55 219 ILE B C 1
ATOM 2873 O O . ILE B 1 189 ? 39.190 33.069 9.514 1.00 66.69 219 ILE B O 1
ATOM 2878 N N . ASP B 1 190 ? 41.198 33.560 8.594 1.00 77.73 220 ASP B N 1
ATOM 2879 C CA . ASP B 1 190 ? 40.947 34.993 8.525 1.00 80.70 220 ASP B CA 1
ATOM 2880 C C . ASP B 1 190 ? 39.941 35.276 7.413 1.00 84.37 220 ASP B C 1
ATOM 2881 O O . ASP B 1 190 ? 40.126 34.835 6.271 1.00 70.83 220 ASP B O 1
ATOM 2883 N N . THR B 1 191 ? 38.856 35.956 7.761 1.00 86.63 221 THR B N 1
ATOM 2884 C CA . THR B 1 191 ? 37.874 36.477 6.824 1.00 91.87 221 THR B CA 1
ATOM 2885 C C . THR B 1 191 ? 37.584 37.921 7.203 1.00 94.92 221 THR B C 1
ATOM 2886 O O . THR B 1 191 ? 37.782 38.322 8.355 1.00 94.93 221 THR B O 1
ATOM 2890 N N . PRO B 1 192 ? 37.117 38.736 6.254 1.00 94.77 222 PRO B N 1
ATOM 2891 C CA . PRO B 1 192 ? 36.915 40.163 6.566 1.00 100.39 222 PRO B CA 1
ATOM 2892 C C . PRO B 1 192 ? 35.828 40.428 7.604 1.00 92.32 222 PRO B C 1
ATOM 2893 O O . PRO B 1 192 ? 35.896 41.450 8.295 1.00 81.18 222 PRO B O 1
ATOM 2897 N N . THR B 1 193 ? 34.827 39.553 7.739 1.00 98.05 223 THR B N 1
ATOM 2898 C CA . THR B 1 193 ? 33.871 39.690 8.836 1.00 94.96 223 THR B CA 1
ATOM 2899 C C . THR B 1 193 ? 34.479 39.300 10.181 1.00 99.04 223 THR B C 1
ATOM 2900 O O . THR B 1 193 ? 33.905 39.619 11.227 1.00 92.83 223 THR B O 1
ATOM 2904 N N . GLY B 1 194 ? 35.621 38.620 10.177 1.00 97.96 224 GLY B N 1
ATOM 2905 C CA . GLY B 1 194 ? 36.169 38.070 11.394 1.00 85.86 224 GLY B CA 1
ATOM 2906 C C . GLY B 1 194 ? 36.741 36.679 11.203 1.00 91.27 224 GLY B C 1
ATOM 2907 O O . GLY B 1 194 ? 36.647 36.074 10.129 1.00 81.66 224 GLY B O 1
ATOM 2908 N N . THR B 1 195 ? 37.324 36.157 12.270 1.00 90.00 225 THR B N 1
ATOM 2909 C CA . THR B 1 195 ? 38.009 34.876 12.233 1.00 78.98 225 THR B CA 1
ATOM 2910 C C . THR B 1 195 ? 37.000 33.734 12.363 1.00 73.08 225 THR B C 1
ATOM 2911 O O . THR B 1 195 ? 36.130 33.764 13.238 1.00 74.54 225 THR B O 1
ATOM 2915 N N . VAL B 1 196 ? 37.096 32.741 11.472 1.00 70.34 226 VAL B N 1
ATOM 2916 C CA . VAL B 1 196 ? 36.299 31.512 11.552 1.00 63.49 226 VAL B CA 1
ATOM 2917 C C . VAL B 1 196 ? 37.122 30.425 12.248 1.00 51.24 226 VAL B C 1
ATOM 2918 O O . VAL B 1 196 ? 38.174 30.010 11.749 1.00 43.64 226 VAL B O 1
ATOM 2922 N N . ILE B 1 197 ? 36.636 29.927 13.379 1.00 42.95 227 ILE B N 1
ATOM 2923 C CA . ILE B 1 197 ? 37.434 29.088 14.264 1.00 42.61 227 ILE B CA 1
ATOM 2924 C C . ILE B 1 197 ? 36.886 27.669 14.273 1.00 35.56 227 ILE B C 1
ATOM 2925 O O . ILE B 1 197 ? 35.694 27.456 14.504 1.00 39.53 227 ILE B O 1
ATOM 2930 N N . ILE B 1 198 ? 37.764 26.706 14.066 1.00 34.39 228 ILE B N 1
ATOM 2931 C CA . ILE B 1 198 ? 37.490 25.321 14.387 1.00 32.80 228 ILE B CA 1
ATOM 2932 C C . ILE B 1 198 ? 38.374 24.972 15.571 1.00 31.99 228 ILE B C 1
ATOM 2933 O O . ILE B 1 198 ? 39.609 24.922 15.462 1.00 34.94 228 ILE B O 1
ATOM 2938 N N . LYS B 1 199 ? 37.729 24.740 16.707 1.00 32.52 229 LYS B N 1
ATOM 2939 C CA . LYS B 1 199 ? 38.389 24.553 17.993 1.00 32.45 229 LYS B CA 1
ATOM 2940 C C . LYS B 1 199 ? 38.497 23.080 18.329 1.00 32.97 229 LYS B C 1
ATOM 2941 O O . LYS B 1 199 ? 37.507 22.347 18.220 1.00 36.00 229 LYS B O 1
ATOM 2947 N N . THR B 1 200 ? 39.677 22.640 18.759 1.00 31.86 230 THR B N 1
ATOM 2948 C CA . THR B 1 200 ? 39.810 21.281 19.271 1.00 35.29 230 THR B CA 1
ATOM 2949 C C . THR B 1 200 ? 39.524 21.284 20.776 1.00 32.89 230 THR B C 1
ATOM 2950 O O . THR B 1 200 ? 40.261 21.892 21.550 1.00 33.93 230 THR B O 1
ATOM 2954 N N . ILE B 1 201 ? 38.450 20.611 21.188 1.00 35.73 231 ILE B N 1
ATOM 2955 C CA . ILE B 1 201 ? 38.011 20.664 22.587 1.00 36.22 231 ILE B CA 1
ATOM 2956 C C . ILE B 1 201 ? 38.494 19.481 23.420 1.00 36.17 231 ILE B C 1
ATOM 2957 O O . ILE B 1 201 ? 38.451 19.555 24.667 1.00 34.49 231 ILE B O 1
ATOM 2962 N N . GLU B 1 202 ? 38.959 18.406 22.782 1.00 31.40 232 GLU B N 1
ATOM 2963 C CA . GLU B 1 202 ? 39.502 17.245 23.476 1.00 31.21 232 GLU B CA 1
ATOM 2964 C C . GLU B 1 202 ? 40.386 16.473 22.517 1.00 32.19 232 GLU B C 1
ATOM 2965 O O . GLU B 1 202 ? 40.105 16.413 21.307 1.00 33.92 232 GLU B O 1
ATOM 2971 N N . MET B 1 203 ? 41.479 15.940 23.046 1.00 31.66 233 MET B N 1
ATOM 2972 C CA . MET B 1 203 ? 42.313 15.024 22.285 1.00 34.85 233 MET B CA 1
ATOM 2973 C C . MET B 1 203 ? 42.951 14.061 23.258 1.00 34.11 233 MET B C 1
ATOM 2974 O O . MET B 1 203 ? 43.028 14.324 24.464 1.00 31.24 233 MET B O 1
ATOM 2979 N N . GLY B 1 204 ? 43.410 12.934 22.730 1.00 33.05 234 GLY B N 1
ATOM 2980 C CA . GLY B 1 204 ? 44.069 11.966 23.582 1.00 38.83 234 GLY B CA 1
ATOM 2981 C C . GLY B 1 204 ? 44.389 10.665 22.867 1.00 40.51 234 GLY B C 1
ATOM 2982 O O . GLY B 1 204 ? 44.528 10.612 21.630 1.00 31.88 234 GLY B O 1
ATOM 2983 N N . HIS B 1 205 ? 44.544 9.626 23.691 1.00 33.85 235 HIS B N 1
ATOM 2984 C CA . HIS B 1 205 ? 45.111 8.351 23.270 1.00 35.89 235 HIS B CA 1
ATOM 2985 C C . HIS B 1 205 ? 44.286 7.189 23.820 1.00 40.47 235 HIS B C 1
ATOM 2986 O O . HIS B 1 205 ? 43.501 7.336 24.763 1.00 36.88 235 HIS B O 1
ATOM 2993 N N . GLN B 1 206 ? 44.466 6.026 23.178 1.00 39.57 236 GLN B N 1
ATOM 2994 C CA . GLN B 1 206 ? 43.889 4.756 23.610 1.00 42.51 236 GLN B CA 1
ATOM 2995 C C . GLN B 1 206 ? 42.368 4.770 23.634 1.00 41.14 236 GLN B C 1
ATOM 2996 O O . GLN B 1 206 ? 41.749 4.085 24.442 1.00 37.56 236 GLN B O 1
ATOM 2999 N N . ALA B 1 207 ? 41.740 5.528 22.740 1.00 35.71 237 ALA B N 1
ATOM 3000 C CA . ALA B 1 207 ? 40.309 5.382 22.572 1.00 34.98 237 ALA B CA 1
ATOM 3001 C C . ALA B 1 207 ? 40.016 4.123 21.769 1.00 42.10 237 ALA B C 1
ATOM 3002 O O . ALA B 1 207 ? 40.873 3.607 21.044 1.00 40.59 237 ALA B O 1
ATOM 3004 N N . ALA B 1 208 ? 38.779 3.650 21.889 1.00 46.47 238 ALA B N 1
ATOM 3005 C CA . ALA B 1 208 ? 38.351 2.382 21.309 1.00 46.02 238 ALA B CA 1
ATOM 3006 C C . ALA B 1 208 ? 37.031 2.576 20.583 1.00 44.67 238 ALA B C 1
ATOM 3007 O O . ALA B 1 208 ? 36.129 3.254 21.081 1.00 42.91 238 ALA B O 1
ATOM 3009 N N . SER B 1 209 ? 36.921 1.990 19.399 1.00 45.60 239 SER B N 1
ATOM 3010 C CA . SER B 1 209 ? 35.746 2.173 18.561 1.00 40.50 239 SER B CA 1
ATOM 3011 C C . SER B 1 209 ? 34.794 1.002 18.746 1.00 42.40 239 SER B C 1
ATOM 3012 O O . SER B 1 209 ? 35.225 -0.118 19.016 1.00 42.19 239 SER B O 1
ATOM 3015 N N . SER B 1 210 ? 33.498 1.267 18.555 1.00 43.01 240 SER B N 1
ATOM 3016 C CA . SER B 1 210 ? 32.494 0.216 18.446 1.00 48.50 240 SER B CA 1
ATOM 3017 C C . SER B 1 210 ? 32.078 -0.037 17.011 1.00 50.75 240 SER B C 1
ATOM 3018 O O . SER B 1 210 ? 31.285 -0.956 16.755 1.00 46.18 240 SER B O 1
ATOM 3021 N N . TYR B 1 211 ? 32.618 0.726 16.070 1.00 40.40 241 TYR B N 1
ATOM 3022 C CA . TYR B 1 211 ? 32.239 0.592 14.685 1.00 42.73 241 TYR B CA 1
ATOM 3023 C C . TYR B 1 211 ? 32.865 -0.662 14.089 1.00 35.01 241 TYR B C 1
ATOM 3024 O O . TYR B 1 211 ? 33.913 -1.138 14.549 1.00 37.67 241 TYR B O 1
ATOM 3033 N N . PRO B 1 212 ? 32.260 -1.209 13.047 1.00 39.72 242 PRO B N 1
ATOM 3034 C CA . PRO B 1 212 ? 32.881 -2.349 12.371 1.00 44.35 242 PRO B CA 1
ATOM 3035 C C . PRO B 1 212 ? 34.126 -1.920 11.608 1.00 50.39 242 PRO B C 1
ATOM 3036 O O . PRO B 1 212 ? 34.179 -0.831 11.032 1.00 47.88 242 PRO B O 1
ATOM 3040 N N . ALA B 1 213 ? 35.123 -2.796 11.611 1.00 51.62 243 ALA B N 1
ATOM 3041 C CA . ALA B 1 213 ? 36.345 -2.606 10.850 1.00 46.46 243 ALA B CA 1
ATOM 3042 C C . ALA B 1 213 ? 36.178 -3.0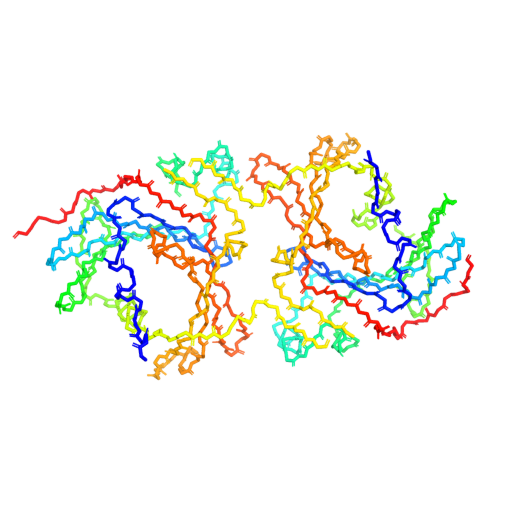91 9.415 1.00 47.03 243 ALA B C 1
ATOM 3043 O O . ALA B 1 213 ? 35.391 -3.995 9.135 1.00 42.80 243 ALA B O 1
ATOM 3045 N N . LEU B 1 214 ? 36.897 -2.432 8.490 1.00 57.20 244 LEU B N 1
ATOM 3046 C CA . LEU B 1 214 ? 37.196 -2.942 7.162 1.00 56.87 244 LEU B CA 1
ATOM 3047 C C . LEU B 1 214 ? 38.594 -3.512 7.173 1.00 56.63 244 LEU B C 1
ATOM 3048 O O . LEU B 1 214 ? 39.391 -3.190 8.067 1.00 48.95 244 LEU B O 1
ATOM 3053 N N . PRO B 1 215 ? 38.941 -4.327 6.173 1.00 61.35 245 PRO B N 1
ATOM 3054 C CA . PRO B 1 215 ? 40.318 -4.825 6.082 1.00 62.56 245 PRO B CA 1
ATOM 3055 C C . PRO B 1 215 ? 41.314 -3.682 6.228 1.00 63.29 245 PRO B C 1
ATOM 3056 O O . PRO B 1 215 ? 41.066 -2.545 5.815 1.00 56.39 245 PRO B O 1
ATOM 3060 N N . ASN B 1 216 ? 42.453 -4.008 6.821 1.00 60.52 246 ASN B N 1
ATOM 3061 C CA . ASN B 1 216 ? 43.456 -3.029 7.222 1.00 57.46 246 ASN B CA 1
ATOM 3062 C C . ASN B 1 216 ? 44.525 -2.849 6.138 1.00 65.32 246 ASN B C 1
ATOM 3063 O O . ASN B 1 216 ? 45.720 -3.028 6.373 1.00 58.71 246 ASN B O 1
ATOM 3065 N N . PHE B 1 217 ? 44.071 -2.479 4.936 1.00 62.25 247 PHE B N 1
ATOM 3066 C CA . PHE B 1 217 ? 44.950 -2.287 3.776 1.00 62.60 247 PHE B CA 1
ATOM 3067 C C . PHE B 1 217 ? 45.564 -0.896 3.743 1.00 61.13 247 PHE B C 1
ATOM 3068 O O . PHE B 1 217 ? 46.673 -0.689 3.250 1.00 65.84 247 PHE B O 1
#

Solvent-accessible surface area: 19595 Å² total; per-residue (Å²): 166,120,104,24,27,14,55,102,34,17,68,79,6,135,72,8,4,1,0,0,21,13,32,66,83,72,48,46,8,45,3,0,51,87,46,65,128,117,8,6,12,6,1,7,0,50,14,60,93,53,75,88,81,15,58,40,31,25,64,84,36,0,22,44,75,2,17,126,108,24,118,122,40,7,47,0,7,36,5,15,132,98,121,27,65,3,4,39,47,66,146,79,113,15,75,86,40,111,82,56,81,24,46,64,98,30,68,58,49,17,94,10,45,2,27,71,27,99,67,129,23,15,55,142,112,68,2,18,36,13,21,1,12,43,24,95,34,54,4,50,65,4,63,13,52,78,46,126,42,90,37,30,118,65,80,5,21,6,4,4,11,89,85,139,70,19,4,12,14,1,16,20,25,12,59,18,95,100,15,59,54,60,46,61,1,29,0,2,2,27,141,12,96,35,63,29,47,76,24,29,143,188,165,112,13,14,18,23,98,36,10,60,82,6,170,76,8,9,0,0,0,23,14,32,69,75,62,36,14,8,22,6,0,65,61,33,45,128,60,0,1,14,6,4,1,1,35,0,70,59,29,73,64,117,19,62,36,52,13,90,83,28,2,8,51,72,0,19,119,87,8,171,25,103,71,63,6,40,3,3,31,5,5,85,98,106,45,93,45,43,29,42,60,140,77,105,30,63,108,69,167,146,7,84,31,26,74,32,20,6,100,13,82,0,38,73,22,100,68,118,24,17,89,143,88,78,2,18,40,14,24,0,12,46,28,96,35,56,4,40,56,8,68,31,83,94,113,41,140,47,39,131,21,75,2,19,0,3,6,10,92,85,138,46,18,3,10,11,0,14,6,17,12,60,31,110,55,17,78,78,47,47,56,1,30,0,2,2,48,99,13,96,34,106,26,54,70,61,107,54,70